Protein 5XBJ (pdb70)

Radius of gyration: 31.67 Å; Cα contacts (8 Å, |Δi|>4): 927; chains: 1; bounding box: 41×109×67 Å

B-factor: mean 28.83, std 19.77, range [5.75, 123.66]

Sequence (500 aa):
DEYSYYKLKGASTQLEYTKYMASTLQEIAQRFPDLQNTGILQDLENYNKAWNDFASNPNENATKIALVKASQTLTESVNNTFATLDKIQKKVNDDIKNTVDEINRIGEEIATINKQIYGQEALPTEHANELRDRRDELELTLSKLVSAVASKNEINQDNRLDTTITDPGHQYNLSIEGFSIVDGINFHPLKLDYDDKNKSYSIYYETPDEKVRDLTAKISGGQLGAQLDLRGRNYSKSEGKYEDGIIQGYMDSLDTFAKTMINETNNLYASSAKSSVTSDYLSGLKGDIPLVNYDRTIQPGSFDIVIYDDKGDKKLTKTITIDVNTTMNDIMRQINANTDDNDNKNSNDDVDDHINASFSYDAKTGDGLFQINAKSGFKVAIEDKGTNFAGAFSIGGFFSGTDASDMKVKDSILNDPSTVRASSNGVDSGNDMANKIIQLQYKKVNFYNEDGTIDNLTMEEYYRKLTGKIASDGENNNVVNSSNETLYNSVYSEYQSKSG

Secondary structure (DSSP, 8-state):
-HHHHHHHHHHHHHHHHHHHHHHHHHHHHHHS---TTSTHHHHHHHHHHHHHHHHHSTT-HHHHHHHHHHHHHHHHHHHHHHHHHHHHHHHHHHHHHHHHHHHHHHHHHHHHHHHHHTSSSPPPHHHHHHHHHHHHHHHHHHHTTS--EEEE-PPP----S-S----HHHHEEEEETTEEEEETTEE--EEEE-SSTT---EEEEE-TT--EEE-TTT--SHHHHHHHHHH-S-EETTTTEESS-HHHHHHHHHHHHHHHHHHHHHHHHTTS-BSEEEPPPEET--TTSBHHHH-TT--SEEEEEEEEETT--EEEEEEEEE-TT-BHHHHHHHHT--------SSSS---S-SEEEEEEEETTTTEEEEEEEEPTTEEEEEEEEB--HHHHHTTT-SEE-SSTTT-EE-HHHHH-GGG---SSS--SS--HHHHHHHHHTTS-EEEE-TTS-EEEE-HHHHHHHHHHHHHHHHHHHHHHHHHHHHHHHHHHHHHHHT--

Nearest PDB structures (foldseek):
  5xbj-assembly1_A  TM=1.002E+00  e=2.438E-82  Campylobacter jejuni
  2d4y-assembly1_A  TM=6.985E-01  e=7.316E-15  Salmonella enterica subsp. enterica serovar Typhimurium
  2d4y-assembly2_B  TM=6.649E-01  e=6.677E-16  Salmonella enterica subsp. enterica serovar Typhimurium
  4ut1-assembly1_A  TM=5.638E-01  e=7.222E-12  Burkholderia pseudomallei K96243

Foldseek 3Di:
DVVLLVVLLQLLQLLQLLVLLLVLLVVLLVLQPLDACDQLNVLVVQLLVLLVVCQVPVLPLVSLVSNQVSQQVNLVSLQVSLVVLVVSLLVLQVVLVVLLVLLQVLLLLLLQLLCVLQPLDDDDPVVNVVSVVVNSVSSSVNSQRFDKDKDADDDDPPPPDPPDHDDQQRGIFIDFPRHTCHRRNDGFGWDWDDDDVSSNIWTWGADPVRDTDTCLPPIATHSNNNSSQANARAADPVVRGHLHHNSSQLQQLSFLLLQQVLLVQFLLLLLAWAQKWKFDWAAQQDQQDQPCVSDVQFAWDWKWKWKAFPVQDTQDIQIATHDRRQGNVNSVVSVPDDDPPDQDDDPPPRDDDQWDWDWDADPVRRTIMTMIGGHHRMTIGMNDDRGSPCSNRVTSGQWDDRTSNRIRGDVVCVVPSVCRDQDSRNDSDHHPSSVVVSCLQAAFDWRQGSVGDIGGHGSVVSSSVSSVVSVVSSVVSVVSSVVSVVSSVVSVVVVVVPDD

Solvent-accessible surface area: 24171 Å² total; per-residue (Å²): 82,94,136,0,10,146,59,2,22,36,4,6,8,94,22,10,53,4,102,40,7,27,75,10,4,124,54,0,31,120,110,2,49,59,108,111,71,43,50,2,8,59,29,12,90,69,3,17,134,10,0,70,65,0,4,87,73,18,90,78,61,57,22,4,92,51,0,9,146,19,0,71,64,1,2,84,19,0,37,100,22,28,54,40,0,41,126,5,15,84,76,4,10,65,44,0,74,88,8,1,49,78,1,12,118,7,1,74,64,0,2,75,10,0,107,69,45,15,23,172,89,102,46,93,104,128,61,30,79,91,19,62,93,96,0,33,102,16,4,49,42,4,8,77,4,0,46,30,100,22,61,48,72,85,84,123,148,122,91,210,106,105,137,82,146,56,93,29,27,113,25,0,36,2,11,2,59,70,52,25,1,0,55,0,45,69,48,49,66,6,66,42,54,86,90,34,167,66,89,5,13,22,0,34,19,67,33,127,86,136,106,72,94,75,0,3,79,102,0,52,9,0,42,0,0,0,3,0,43,0,2,0,36,80,38,12,131,116,116,37,53,12,107,61,21,54,0,5,34,7,8,14,29,0,29,7,1,0,23,4,5,0,5,29,2,0,20,42,3,2,8,0,1,37,61,57,4,58,5,33,157,10,82,35,0,96,10,94,50,35,0,28,113,66,18,129,4,2,52,69,27,20,0,17,3,0,3,14,20,91,142,11,69,112,77,20,57,23,78,0,69,3,70,89,104,8,16,0,58,40,0,21,156,56,1,104,53,126,126,62,137,77,143,79,169,108,115,148,92,44,85,128,58,32,12,85,21,46,38,55,68,69,72,191,86,19,32,0,35,0,61,0,73,8,93,116,32,47,38,0,0,2,57,34,102,47,0,14,0,1,0,6,3,0,1,4,2,0,0,7,10,76,42,0,68,60,2,85,0,28,70,71,7,51,118,59,30,48,64,0,50,2,4,17,46,1,50,47,67,33,54,68,0,0,70,98,3,29,112,12,51,147,120,102,6,57,0,30,21,84,115,65,75,99,27,79,40,11,6,68,71,6,10,60,110,8,2,24,109,1,45,46,23,22,114,88,16,83,98,80,19,51,63,16,78,86,91,56,86,73,15,92,66,45,55,93,92,108,49,121

InterPro domains:
  IPR001444 Flagellar basal body rod protein, N-terminal [PF00460] (7-34)
  IPR002371 Flagellar hook-associated protein 1 [PR01005] (13-36)
  IPR002371 Flagellar hook-associated protein 1 [PR01005] (51-73)
  IPR002371 Flagellar hook-associated protein 1 [PR01005] (126-146)
  IPR002371 Flagellar hook-associated protein 1 [PR01005] (159-183)
  IPR002371 Flagellar hook-associated protein 1 [PTHR30033] (1-606)
  IPR002371 Flagellar hook-associated protein 1 [TIGR02492] (6-422)
  IPR010930 Flagellar basal-body/hook protein, C-terminal domain [PF06429] (563-606)
  IPR053927 Flagellar hook-associated protein FlgK, helical domain [PF22638] (95-339)

Structure (mmCIF, N/CA/C/O backbone):
data_5XBJ
#
_entry.id   5XBJ
#
_cell.length_a   49.501
_cell.length_b   123.552
_cell.length_c   92.540
_cell.angle_alpha   90.00
_cell.angle_beta   90.00
_cell.angle_gamma   90.00
#
_symmetry.space_group_name_H-M   'P 21 21 2'
#
loop_
_entity.id
_entity.type
_entity.pdbx_description
1 polymer 'Flagellar hook-associated protein FlgK'
2 water water
#
loop_
_atom_site.group_PDB
_atom_site.id
_atom_site.type_symbol
_atom_site.label_atom_id
_atom_site.label_alt_id
_atom_site.label_comp_id
_atom_site.label_asym_id
_atom_site.label_entity_id
_atom_site.label_seq_id
_atom_site.pdbx_PDB_ins_code
_atom_site.Cartn_x
_atom_site.Cartn_y
_atom_site.Cartn_z
_atom_site.occupancy
_atom_site.B_iso_or_equiv
_atom_site.auth_seq_id
_atom_site.auth_comp_id
_atom_site.auth_asym_id
_atom_site.auth_atom_id
_atom_site.pdbx_PDB_model_num
ATOM 1 N N . ASP A 1 1 ? 14.595 81.328 55.474 1.00 59.79 70 ASP A N 1
ATOM 2 C CA . ASP A 1 1 ? 13.331 80.966 54.841 1.00 58.37 70 ASP A CA 1
ATOM 3 C C . ASP A 1 1 ? 13.513 80.802 53.332 1.00 56.41 70 ASP A C 1
ATOM 4 O O . ASP A 1 1 ? 12.800 80.031 52.687 1.00 49.06 70 ASP A O 1
ATOM 9 N N . GLU A 1 2 ? 14.473 81.540 52.772 1.00 43.16 71 GLU A N 1
ATOM 10 C CA . GLU A 1 2 ? 14.860 81.324 51.384 1.00 42.83 71 GLU A CA 1
ATOM 11 C C . GLU A 1 2 ? 15.695 80.058 51.225 1.00 45.36 71 GLU A C 1
ATOM 12 O O . GLU A 1 2 ? 15.632 79.403 50.177 1.00 40.42 71 GLU A O 1
ATOM 18 N N . TYR A 1 3 ? 16.462 79.691 52.257 1.00 47.88 72 TYR A N 1
ATOM 19 C CA . TYR A 1 3 ? 17.301 78.500 52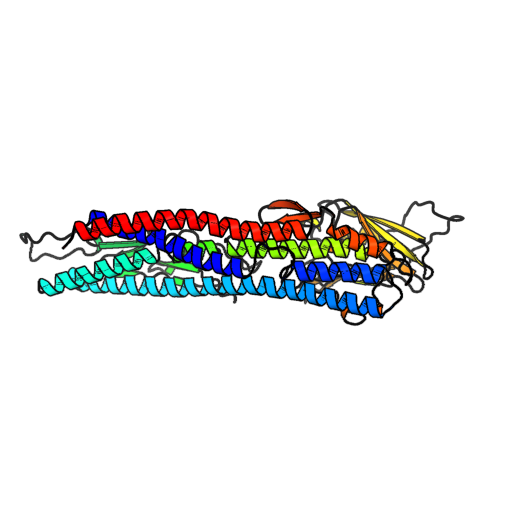.172 1.00 37.84 72 TYR A CA 1
ATOM 20 C C . TYR A 1 3 ? 16.474 77.222 52.244 1.00 31.75 72 TYR A C 1
ATOM 21 O O . TYR A 1 3 ? 16.746 76.261 51.515 1.00 34.02 72 TYR A O 1
ATOM 30 N N . SER A 1 4 ? 15.480 77.177 53.133 1.00 26.59 73 SER A N 1
ATOM 31 C CA . SER A 1 4 ? 14.624 76.000 53.197 1.00 30.86 73 SER A CA 1
ATOM 32 C C . SER A 1 4 ? 13.795 75.856 51.928 1.00 36.69 73 SER A C 1
ATOM 33 O O . SER A 1 4 ? 13.508 74.730 51.503 1.00 28.19 73 SER A O 1
ATOM 36 N N . TYR A 1 5 ? 13.406 76.984 51.316 1.00 33.69 74 TYR A N 1
ATOM 37 C CA . TYR A 1 5 ? 12.757 76.948 50.009 1.00 28.64 74 TYR A CA 1
ATOM 38 C C . TYR A 1 5 ? 13.680 76.358 48.952 1.00 25.02 74 TYR A C 1
ATOM 39 O O . TYR A 1 5 ? 13.217 75.659 48.044 1.00 24.01 74 TYR A O 1
ATOM 48 N N . TYR A 1 6 ? 14.983 76.629 49.046 1.00 27.26 75 TYR A N 1
ATOM 49 C CA . TYR A 1 6 ? 15.933 75.952 48.172 1.00 26.97 75 TYR A CA 1
ATOM 50 C C . TYR A 1 6 ? 15.928 74.450 48.424 1.00 25.35 75 TYR A C 1
ATOM 51 O O . TYR A 1 6 ? 16.029 73.654 47.482 1.00 25.72 75 TYR A O 1
ATOM 60 N N . LYS A 1 7 ? 15.810 74.042 49.692 1.00 22.32 76 LYS 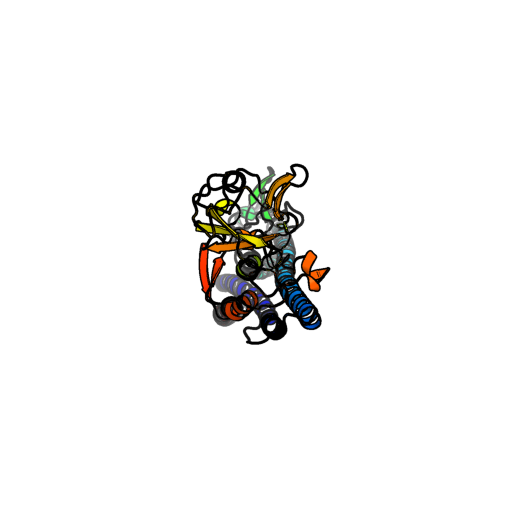A N 1
ATOM 61 C CA . LYS A 1 7 ? 15.731 72.620 50.006 1.00 28.37 76 LYS A CA 1
ATOM 62 C C . LYS A 1 7 ? 14.408 72.022 49.550 1.00 27.56 76 LYS A C 1
ATOM 63 O O . LYS A 1 7 ? 14.365 70.856 49.140 1.00 23.60 76 LYS A O 1
ATOM 69 N N . LEU A 1 8 ? 13.326 72.803 49.606 1.00 24.92 77 LEU A N 1
ATOM 70 C CA . LEU A 1 8 ? 12.032 72.298 49.160 1.00 25.31 77 LEU A CA 1
ATOM 71 C C . LEU A 1 8 ? 12.054 71.976 47.671 1.00 26.11 77 LEU A C 1
ATOM 72 O O . LEU A 1 8 ? 11.521 70.944 47.244 1.00 19.79 77 LEU A O 1
ATOM 77 N N . LYS A 1 9 ? 12.678 72.841 46.868 1.00 23.17 78 LYS A N 1
ATOM 78 C CA . LYS A 1 9 ? 12.781 72.578 45.436 1.00 20.86 78 LYS A CA 1
ATOM 79 C C . LYS A 1 9 ? 13.536 71.282 45.171 1.00 20.70 78 LYS A C 1
ATOM 80 O O . LYS A 1 9 ? 13.103 70.452 44.364 1.00 19.63 78 LYS A O 1
ATOM 86 N N . GLY A 1 10 ? 14.668 71.086 45.851 1.00 22.27 79 GLY A N 1
ATOM 87 C CA . GLY A 1 10 ? 15.438 69.870 45.646 1.00 20.39 79 GLY A CA 1
ATOM 88 C C . GLY A 1 10 ? 14.708 68.629 46.123 1.00 20.61 79 GLY A C 1
ATOM 89 O O . GLY A 1 10 ? 14.782 67.572 45.487 1.00 20.88 79 GLY A O 1
ATOM 90 N N . ALA A 1 11 ? 13.998 68.737 47.249 1.00 23.29 80 ALA A N 1
ATOM 91 C CA . ALA A 1 11 ? 13.181 67.625 47.727 1.00 22.52 80 ALA A CA 1
ATOM 92 C C . ALA A 1 11 ? 12.082 67.283 46.731 1.00 18.86 80 ALA A C 1
ATOM 93 O O . ALA A 1 11 ? 11.776 66.104 46.512 1.00 19.44 80 ALA A O 1
ATOM 95 N N . SER A 1 12 ? 11.471 68.302 46.122 1.00 15.10 81 SER A N 1
ATOM 96 C CA . SER A 1 12 ? 10.441 68.054 45.120 1.00 20.49 81 SER A CA 1
ATOM 97 C C . SER A 1 12 ? 11.023 67.333 43.915 1.00 18.28 81 SER A C 1
ATOM 98 O O . SER A 1 12 ? 10.428 66.375 43.405 1.00 18.30 81 SER A O 1
ATOM 101 N N . THR A 1 13 ? 12.195 67.774 43.458 1.00 15.06 82 THR A N 1
ATOM 102 C CA . THR A 1 13 ? 12.827 67.161 42.297 1.00 19.57 82 THR A CA 1
ATOM 103 C C . THR A 1 13 ? 13.082 65.675 42.522 1.00 16.69 82 THR A C 1
ATOM 104 O O . THR A 1 13 ? 12.823 64.854 41.635 1.00 16.01 82 THR A O 1
ATOM 108 N N . GLN A 1 14 ? 13.564 65.305 43.710 1.00 18.72 83 GLN A N 1
ATOM 109 C CA . GLN A 1 14 ? 13.815 63.894 43.987 1.00 20.40 83 GLN A CA 1
ATOM 110 C C . GLN A 1 14 ? 12.512 63.116 44.127 1.00 21.21 83 GLN A C 1
ATOM 111 O O . GLN A 1 14 ? 12.383 62.011 43.584 1.00 22.22 83 GLN A O 1
ATOM 117 N N . LEU A 1 15 ? 11.534 63.676 44.845 1.00 16.42 84 LEU A N 1
ATOM 118 C CA . LEU A 1 15 ? 10.281 62.963 45.078 1.00 18.66 84 LEU A CA 1
ATOM 119 C C . LEU A 1 15 ? 9.508 62.749 43.780 1.00 21.78 84 LEU A C 1
ATOM 120 O O . LEU A 1 15 ? 8.984 61.655 43.537 1.00 13.14 84 LEU A O 1
ATOM 125 N N . GLU A 1 16 ? 9.426 63.779 42.933 1.00 18.20 85 GLU A N 1
ATOM 126 C CA . GLU A 1 16 ? 8.692 63.641 41.679 1.00 16.72 85 GLU A CA 1
ATOM 127 C C . GLU A 1 16 ? 9.376 62.665 40.733 1.00 16.66 85 GLU A C 1
ATOM 128 O O . GLU A 1 16 ? 8.701 62.014 39.926 1.00 16.59 85 GLU A O 1
ATOM 134 N N . TYR A 1 17 ? 10.703 62.549 40.813 1.00 14.69 86 TYR A N 1
ATOM 135 C CA . TYR A 1 17 ? 11.404 61.519 40.054 1.00 15.62 86 TYR A CA 1
ATOM 136 C C . TYR A 1 17 ? 10.932 60.129 40.467 1.00 15.60 86 TYR A C 1
ATOM 137 O O . TYR A 1 17 ? 10.484 59.335 39.631 1.00 13.78 86 TYR A O 1
ATOM 146 N N . THR A 1 18 ? 11.030 59.812 41.760 1.00 14.77 87 THR A N 1
ATOM 147 C CA . THR A 1 18 ? 10.654 58.475 42.203 1.00 18.61 87 THR A CA 1
ATOM 148 C C . THR A 1 18 ? 9.149 58.250 42.147 1.00 16.04 87 THR A C 1
ATOM 149 O O . THR A 1 18 ? 8.715 57.101 42.019 1.00 17.89 87 THR A O 1
ATOM 153 N N . LYS A 1 19 ? 8.348 59.317 42.213 1.00 12.99 88 LYS A N 1
ATOM 154 C CA . LYS A 1 19 ? 6.902 59.162 42.094 1.00 13.78 88 LYS A CA 1
ATOM 155 C C . LYS A 1 19 ? 6.512 58.757 40.678 1.00 15.85 88 LYS A C 1
ATOM 156 O O . LYS A 1 19 ? 5.757 57.797 40.481 1.00 18.70 88 LYS A O 1
ATOM 162 N N . TYR A 1 20 ? 7.018 59.479 39.675 1.00 14.77 89 TYR A N 1
ATOM 163 C CA . TYR A 1 20 ? 6.778 59.079 38.293 1.00 13.25 89 TYR A CA 1
ATOM 164 C C . TYR A 1 20 ? 7.388 57.710 38.008 1.00 19.17 89 TYR A C 1
ATOM 165 O O . TYR A 1 20 ? 6.803 56.896 37.282 1.00 12.18 89 TYR A O 1
ATOM 174 N N . MET A 1 21 ? 8.565 57.439 38.580 1.00 15.86 90 MET A N 1
ATOM 175 C CA . MET A 1 21 ? 9.190 56.133 38.408 1.00 18.11 90 MET A CA 1
ATOM 176 C C . MET A 1 21 ? 8.321 55.030 39.004 1.00 16.21 90 MET A C 1
ATOM 177 O O . MET A 1 21 ? 8.137 53.974 38.386 1.00 14.28 90 MET A O 1
ATOM 182 N N . ALA A 1 22 ? 7.759 55.267 40.196 1.00 17.67 91 ALA A N 1
ATOM 183 C CA . ALA A 1 22 ? 6.920 54.259 40.844 1.00 15.53 91 ALA A CA 1
ATOM 184 C C . ALA A 1 22 ? 5.662 53.978 40.035 1.00 16.40 91 ALA A C 1
ATOM 185 O O . ALA A 1 22 ? 5.258 52.818 39.889 1.00 12.38 91 ALA A O 1
ATOM 187 N N . SER A 1 23 ? 5.028 55.028 39.508 1.00 15.14 92 SER A N 1
ATOM 188 C CA . SER A 1 23 ? 3.803 54.848 38.737 1.00 16.38 92 SER A CA 1
ATOM 189 C C . SER A 1 23 ? 4.049 53.995 37.497 1.00 15.48 92 SER A C 1
ATOM 190 O O . SER A 1 23 ? 3.258 53.096 37.187 1.00 15.53 92 SER A O 1
ATOM 193 N N . THR A 1 24 ? 5.152 54.248 36.786 1.00 12.42 93 THR A N 1
ATOM 194 C CA . THR A 1 24 ? 5.439 53.501 35.564 1.00 13.11 93 THR A CA 1
ATOM 195 C C . THR A 1 24 ? 5.869 52.072 35.871 1.00 14.35 93 THR A C 1
ATOM 196 O O . THR A 1 24 ? 5.419 51.128 35.211 1.00 13.74 93 THR A O 1
ATOM 200 N N . LEU A 1 25 ? 6.752 51.891 36.858 1.00 14.05 94 LEU A N 1
ATOM 201 C CA . LEU A 1 25 ? 7.202 50.545 37.190 1.00 12.43 94 LEU A CA 1
ATOM 202 C C . LEU A 1 25 ? 6.069 49.704 37.757 1.00 12.93 94 LEU A C 1
ATOM 203 O O . LEU A 1 25 ? 6.034 48.487 37.538 1.00 13.75 94 LEU A O 1
ATOM 208 N N . GLN A 1 26 ? 5.131 50.325 38.477 1.00 14.15 95 GLN A N 1
ATOM 209 C CA . GLN A 1 26 ? 3.998 49.563 38.993 1.00 15.58 95 GLN A CA 1
ATOM 210 C C . GLN A 1 26 ? 3.089 49.106 37.862 1.00 17.37 95 GLN A C 1
ATOM 211 O O . GLN A 1 26 ? 2.576 47.982 37.885 1.00 16.90 95 GLN A O 1
ATOM 217 N N . GLU A 1 27 ? 2.885 49.962 36.861 1.00 14.33 96 GLU A N 1
ATOM 218 C CA . GLU A 1 27 ? 2.078 49.575 35.712 1.00 16.31 96 GLU A CA 1
ATOM 219 C C . GLU A 1 27 ? 2.734 48.439 34.937 1.00 17.29 96 GLU A C 1
ATOM 220 O O . GLU A 1 27 ? 2.063 47.474 34.551 1.00 18.98 96 GLU A O 1
ATOM 226 N N . ILE A 1 28 ? 4.048 48.532 34.709 1.00 15.63 97 ILE A N 1
ATOM 227 C CA . ILE A 1 28 ? 4.757 47.466 34.004 1.00 16.95 97 ILE A CA 1
ATOM 228 C C . ILE A 1 28 ? 4.645 46.154 34.772 1.00 12.56 97 ILE A C 1
ATOM 229 O O . ILE A 1 28 ? 4.424 45.091 34.181 1.00 11.83 97 ILE A O 1
ATOM 234 N N . ALA A 1 29 ? 4.781 46.208 36.100 1.00 12.43 98 ALA A N 1
ATOM 235 C CA . ALA A 1 29 ? 4.672 44.990 36.898 1.00 17.73 98 ALA A CA 1
ATOM 236 C C . ALA A 1 29 ? 3.268 44.398 36.823 1.00 18.76 98 ALA A C 1
ATOM 237 O O . ALA A 1 29 ? 3.104 43.173 36.834 1.00 16.25 98 ALA A O 1
ATOM 239 N N . GLN A 1 30 ? 2.240 45.247 36.745 1.00 14.40 99 GLN A N 1
ATOM 240 C CA . GLN A 1 30 ? 0.894 44.714 36.567 1.00 20.82 99 GLN A CA 1
ATOM 241 C C . GLN A 1 30 ? 0.765 43.975 35.244 1.00 21.02 99 GLN A C 1
ATOM 242 O O . GLN A 1 30 ? 0.041 42.976 35.161 1.00 15.69 99 GLN A O 1
ATOM 248 N N . ARG A 1 31 ? 1.466 44.443 34.207 1.00 17.57 100 ARG A N 1
ATOM 249 C CA . ARG A 1 31 ? 1.487 43.749 32.927 1.00 17.45 100 ARG A CA 1
ATOM 250 C C . ARG A 1 31 ? 2.372 42.509 32.948 1.00 15.26 100 ARG A C 1
ATOM 251 O O . ARG A 1 31 ? 2.151 41.593 32.151 1.00 18.50 100 ARG A O 1
ATOM 259 N N . PHE A 1 32 ? 3.361 42.455 33.839 1.00 15.99 101 PHE A N 1
ATOM 260 C CA . PHE A 1 32 ? 4.304 41.338 33.917 1.00 17.91 101 PHE A CA 1
ATOM 261 C C . PHE A 1 32 ? 4.317 40.784 35.332 1.00 18.13 101 PHE A C 1
ATOM 262 O O . PHE A 1 32 ? 5.295 40.958 36.069 1.00 18.45 101 PHE A O 1
ATOM 270 N N . PRO A 1 33 ? 3.246 40.110 35.748 1.00 18.75 102 PRO A N 1
ATOM 271 C CA . PRO A 1 33 ? 3.214 39.567 37.111 1.00 20.33 102 PRO A CA 1
ATOM 272 C C . PRO A 1 33 ? 4.279 38.496 37.281 1.00 21.51 102 PRO A C 1
ATOM 273 O O . PRO A 1 33 ? 4.440 37.617 36.432 1.00 18.24 102 PRO A O 1
ATOM 277 N N . ASP A 1 34 ? 5.026 38.592 38.379 1.00 29.25 103 ASP A N 1
ATOM 278 C CA . ASP A 1 34 ? 6.059 37.611 38.708 1.00 36.62 103 ASP A CA 1
ATOM 279 C C . ASP A 1 34 ? 5.419 36.388 39.372 1.00 29.79 103 ASP A C 1
ATOM 280 O O . ASP A 1 34 ? 5.655 36.069 40.537 1.00 32.84 103 ASP A O 1
ATOM 285 N N . LEU A 1 35 ? 4.573 35.707 38.602 1.00 24.80 104 LEU A N 1
ATOM 286 C CA . LEU A 1 35 ? 3.833 34.548 39.077 1.00 31.92 104 LEU A CA 1
ATOM 287 C C . LEU A 1 35 ? 3.953 33.420 38.071 1.00 32.27 104 LEU A C 1
ATOM 288 O O . LEU A 1 35 ? 3.942 33.654 36.859 1.00 31.33 104 LEU A O 1
ATOM 293 N N . GLN A 1 36 ? 4.044 32.197 38.578 1.00 35.50 105 GLN A N 1
ATOM 294 C CA . GLN A 1 36 ? 4.053 31.045 37.691 1.00 34.83 105 GLN A CA 1
ATOM 295 C C . GLN A 1 36 ? 2.701 30.896 37.004 1.00 29.83 105 GLN A C 1
ATOM 296 O O . GLN A 1 36 ? 1.679 31.373 37.498 1.00 33.29 105 GLN A O 1
ATOM 302 N N . ASN A 1 37 ? 2.704 30.239 35.842 1.00 29.90 106 ASN A N 1
ATOM 303 C CA . ASN A 1 37 ? 1.473 29.808 35.171 1.00 32.46 106 ASN A CA 1
ATOM 304 C C . ASN A 1 37 ? 0.496 30.953 34.911 1.00 35.50 106 ASN A C 1
ATOM 305 O O . ASN A 1 37 ? -0.720 30.767 34.988 1.00 28.53 106 ASN A O 1
ATOM 310 N N . THR A 1 38 ? 1.004 32.148 34.611 1.00 38.15 107 THR A N 1
ATOM 311 C CA . THR A 1 38 ? 0.165 33.253 34.168 1.00 38.03 107 THR A CA 1
ATOM 312 C C . THR A 1 38 ? 0.731 33.835 32.883 1.00 38.19 107 THR A C 1
ATOM 313 O O . THR A 1 38 ? 1.948 33.864 32.680 1.00 38.42 107 THR A O 1
ATOM 317 N N . GLY A 1 39 ? -0.169 34.296 32.018 1.00 35.39 108 GLY A N 1
ATOM 318 C CA . GLY A 1 39 ? 0.259 34.980 30.810 1.00 29.14 108 GLY A CA 1
ATOM 319 C C . GLY A 1 39 ? 1.050 34.063 29.901 1.00 27.86 108 GLY A C 1
ATOM 320 O O . GLY A 1 39 ? 0.621 32.950 29.578 1.00 29.47 108 GLY A O 1
ATOM 321 N N . ILE A 1 40 ? 2.232 34.533 29.491 1.00 23.97 109 ILE A N 1
ATOM 322 C CA . ILE A 1 40 ? 3.060 33.778 28.553 1.00 27.74 109 ILE A CA 1
ATOM 323 C C . ILE A 1 40 ? 3.444 32.425 29.140 1.00 22.74 109 ILE A C 1
ATOM 324 O O . ILE A 1 40 ? 3.505 31.419 28.423 1.00 22.94 109 ILE A O 1
ATOM 329 N N . LEU A 1 41 ? 3.694 32.371 30.452 1.00 22.03 110 LEU A N 1
ATOM 330 C CA . LEU A 1 41 ? 4.057 31.102 31.077 1.00 28.87 110 LEU A CA 1
ATOM 331 C C . LEU A 1 41 ? 2.927 30.086 30.960 1.00 23.17 110 LEU A C 1
ATOM 332 O O . LEU A 1 41 ? 3.174 28.890 30.772 1.00 19.84 110 LEU A O 1
ATOM 337 N N . GLN A 1 42 ? 1.678 30.545 31.056 1.00 23.36 111 GLN A N 1
ATOM 338 C CA . GLN A 1 42 ? 0.549 29.641 30.863 1.00 27.31 111 GLN A CA 1
ATOM 339 C C . GLN A 1 42 ? 0.435 29.202 29.406 1.00 23.30 111 GLN A C 1
ATOM 340 O O . GLN A 1 42 ? 0.168 28.028 29.125 1.00 18.30 111 GLN A O 1
ATOM 346 N N . ASP A 1 43 ? 0.634 30.128 28.465 1.00 22.26 112 ASP A N 1
ATOM 347 C CA . ASP A 1 43 ? 0.621 29.753 27.055 1.00 20.50 112 ASP A CA 1
ATOM 348 C C . ASP A 1 43 ? 1.811 28.864 26.712 1.00 18.46 112 ASP A C 1
ATOM 349 O O . ASP A 1 43 ? 1.696 27.959 25.878 1.00 19.85 112 ASP A O 1
ATOM 354 N N . LEU A 1 44 ? 2.962 29.107 27.343 1.00 14.33 113 LEU A N 1
ATOM 355 C CA . LEU A 1 44 ? 4.125 28.256 27.112 1.00 20.95 113 LEU A CA 1
ATOM 356 C C . LEU A 1 44 ? 3.877 26.839 27.616 1.00 23.22 113 LEU A C 1
ATOM 357 O O . LEU A 1 44 ? 4.317 25.862 26.997 1.00 17.83 113 LEU A O 1
ATOM 362 N N . GLU A 1 45 ? 3.167 26.708 28.737 1.00 20.54 114 GLU A N 1
ATOM 363 C CA . GLU A 1 45 ? 2.855 25.386 29.268 1.00 22.29 114 GLU A CA 1
ATOM 364 C C . GLU A 1 45 ? 1.868 24.652 28.366 1.00 23.24 114 GLU A C 1
ATOM 365 O O . GLU A 1 45 ? 2.047 23.464 28.068 1.00 18.10 114 GLU A O 1
ATOM 371 N N . ASN A 1 46 ? 0.817 25.342 27.918 1.00 20.23 115 ASN A N 1
ATOM 372 C CA . ASN A 1 46 ? -0.123 24.716 26.996 1.00 18.62 115 ASN A CA 1
ATOM 373 C C . ASN A 1 46 ? 0.546 24.376 25.672 1.00 21.53 115 ASN A C 1
ATOM 374 O O . ASN A 1 46 ? 0.154 23.412 25.005 1.00 20.22 115 ASN A O 1
ATOM 379 N N . TYR A 1 47 ? 1.566 25.146 25.287 1.00 20.64 116 TYR A N 1
ATOM 380 C CA . TYR A 1 47 ? 2.321 24.838 24.077 1.00 18.58 116 TYR A CA 1
ATOM 381 C C . TYR A 1 47 ? 3.152 23.570 24.248 1.00 17.55 116 TYR A C 1
ATOM 382 O O . TYR A 1 47 ? 3.186 22.719 23.351 1.00 14.63 116 TYR A O 1
ATOM 391 N N . ASN A 1 48 ? 3.818 23.414 25.396 1.00 15.50 117 ASN A N 1
ATOM 392 C CA . ASN A 1 48 ? 4.645 22.227 25.604 1.00 17.12 117 ASN A CA 1
ATOM 393 C C . ASN A 1 48 ? 3.791 20.976 25.780 1.00 19.59 117 ASN A C 1
ATOM 394 O O . ASN A 1 48 ? 4.166 19.893 25.315 1.00 14.31 117 ASN A O 1
ATOM 399 N N . LYS A 1 49 ? 2.638 21.103 26.443 1.00 21.01 118 LYS A N 1
ATOM 400 C CA . LYS A 1 49 ? 1.713 19.977 26.523 1.00 20.47 118 LYS A CA 1
ATOM 401 C C . LYS A 1 49 ? 1.218 19.578 25.137 1.00 21.05 118 LYS A C 1
ATOM 402 O O . LYS A 1 49 ? 1.031 18.389 24.854 1.00 24.07 118 LYS A O 1
ATOM 408 N N . ALA A 1 50 ? 1.007 20.560 24.256 1.00 20.30 119 ALA A N 1
ATOM 409 C CA . ALA A 1 50 ? 0.600 20.254 22.889 1.00 19.91 119 ALA A CA 1
ATOM 410 C C . ALA A 1 50 ? 1.688 19.491 22.144 1.00 18.64 119 ALA A C 1
ATOM 411 O O . ALA A 1 50 ? 1.385 18.601 21.342 1.00 20.79 119 ALA A O 1
ATOM 413 N N . TRP A 1 51 ? 2.961 19.824 22.387 1.00 19.77 120 TRP A N 1
ATOM 414 C CA . TRP A 1 51 ? 4.037 19.006 21.833 1.00 19.68 120 TRP A CA 1
ATOM 415 C C . TRP A 1 51 ? 4.005 17.596 22.403 1.00 20.33 120 TRP A C 1
ATOM 416 O O . TRP A 1 51 ? 4.314 16.630 21.694 1.00 18.59 120 TRP A O 1
ATOM 427 N N . ASN A 1 52 ? 3.628 17.457 23.677 1.00 24.79 121 ASN A N 1
ATOM 428 C CA . ASN A 1 52 ? 3.579 16.135 24.291 1.00 26.11 121 ASN A CA 1
ATOM 429 C C . ASN A 1 52 ? 2.436 15.305 23.724 1.00 22.93 121 ASN A C 1
ATOM 430 O O . ASN A 1 52 ? 2.604 14.108 23.464 1.00 26.59 121 ASN A O 1
ATOM 435 N N . ASP A 1 53 ? 1.267 15.920 23.530 1.00 23.20 122 ASP A N 1
ATOM 436 C CA . ASP A 1 53 ? 0.156 15.209 22.903 1.00 23.46 122 ASP A CA 1
ATOM 437 C C . ASP A 1 53 ? 0.515 14.776 21.489 1.00 25.81 122 ASP A C 1
ATOM 438 O O . ASP A 1 53 ? 0.139 13.683 21.051 1.00 29.47 122 ASP A O 1
ATOM 443 N N . PHE A 1 54 ? 1.247 15.625 20.760 1.00 25.49 123 PHE A N 1
ATOM 444 C CA . PHE A 1 54 ? 1.628 15.290 19.393 1.00 22.18 123 PHE A CA 1
ATOM 445 C C . PHE A 1 54 ? 2.658 14.168 19.365 1.00 21.61 123 PHE A C 1
ATOM 446 O O . PHE A 1 54 ? 2.554 13.246 18.548 1.00 20.56 123 PHE A O 1
ATOM 454 N N . ALA A 1 55 ? 3.655 14.222 20.253 1.00 23.25 124 ALA A N 1
ATOM 455 C CA . ALA A 1 55 ? 4.642 13.148 20.310 1.00 26.09 124 ALA A CA 1
ATOM 456 C C . ALA A 1 55 ? 4.007 11.825 20.719 1.00 25.08 124 ALA A C 1
ATOM 457 O O . ALA A 1 55 ? 4.522 10.755 20.375 1.00 24.01 124 ALA A O 1
ATOM 459 N N . SER A 1 56 ? 2.891 11.876 21.450 1.00 23.08 125 SER A N 1
ATOM 460 C CA . SER A 1 56 ? 2.207 10.647 21.833 1.00 24.84 125 SER A CA 1
ATOM 461 C C . SER A 1 56 ? 1.463 10.028 20.658 1.00 29.60 125 SER A C 1
ATOM 462 O O . SER A 1 56 ? 1.359 8.799 20.571 1.00 33.68 125 SER A O 1
ATOM 465 N N . ASN A 1 57 ? 0.945 10.850 19.747 1.00 26.36 126 ASN A N 1
ATOM 466 C CA . ASN A 1 57 ? 0.104 10.377 18.646 1.00 24.32 126 ASN A CA 1
ATOM 467 C C . ASN A 1 57 ? 0.476 11.130 17.375 1.00 24.67 126 ASN A C 1
ATOM 468 O O . ASN A 1 57 ? -0.332 11.879 16.813 1.00 25.08 126 ASN A O 1
ATOM 473 N N . PRO A 1 58 ? 1.702 10.930 16.874 1.00 25.88 127 PRO A N 1
ATOM 474 C CA . PRO A 1 58 ? 2.194 11.776 15.772 1.00 26.83 127 PRO A CA 1
ATOM 475 C C . PRO A 1 58 ? 1.492 11.547 14.444 1.00 29.40 127 PRO A C 1
ATOM 476 O O . PRO A 1 58 ? 1.594 12.404 13.557 1.00 27.64 127 PRO A O 1
ATOM 480 N N . ASN A 1 59 ? 0.793 10.429 14.268 1.00 33.36 128 ASN A N 1
ATOM 481 C CA . ASN A 1 59 ? 0.079 10.186 13.023 1.00 33.80 128 ASN A CA 1
ATOM 482 C C . ASN A 1 59 ? -1.309 10.804 13.002 1.00 30.00 128 ASN A C 1
ATOM 483 O O . ASN A 1 59 ? -1.868 10.997 11.916 1.00 34.27 128 ASN A O 1
ATOM 488 N N . GLU A 1 60 ? -1.872 11.119 14.165 1.00 28.84 129 GLU A N 1
ATOM 489 C CA . GLU A 1 60 ? -3.170 11.775 14.222 1.00 28.41 129 GLU A CA 1
ATOM 490 C C . GLU A 1 60 ? -3.034 13.225 13.779 1.00 31.29 129 GLU A C 1
ATOM 491 O O . GLU A 1 60 ? -2.348 14.021 14.432 1.00 22.81 129 GLU A O 1
ATOM 497 N N . ASN A 1 61 ? -3.691 13.572 12.673 1.00 27.00 130 ASN A N 1
ATOM 498 C CA . ASN A 1 61 ? -3.612 14.938 12.180 1.00 25.67 130 ASN A CA 1
ATOM 499 C C . ASN A 1 61 ? -4.296 15.929 13.112 1.00 26.77 130 ASN A C 1
ATOM 500 O O . ASN A 1 61 ? -4.036 17.132 13.013 1.00 27.90 130 ASN A O 1
ATOM 505 N N . ALA A 1 62 ? -5.155 15.453 14.017 1.00 27.38 131 ALA A N 1
ATOM 506 C CA . ALA A 1 62 ? -5.789 16.353 14.974 1.00 22.48 131 ALA A CA 1
ATOM 507 C C . ALA A 1 62 ? -4.775 16.913 15.964 1.00 21.75 131 ALA A C 1
ATOM 508 O O . ALA A 1 62 ? -4.890 18.069 16.388 1.00 19.26 131 ALA A O 1
ATOM 510 N N . THR A 1 63 ? -3.779 16.110 16.354 1.00 21.74 132 THR A N 1
ATOM 511 C CA . THR A 1 63 ? -2.767 16.615 17.277 1.00 20.90 132 THR A CA 1
ATOM 512 C C . THR A 1 63 ? -1.837 17.604 16.589 1.00 18.90 132 THR A C 1
ATOM 513 O O . THR A 1 63 ? -1.288 18.495 17.246 1.00 21.02 132 THR A O 1
ATOM 517 N N . LYS A 1 64 ? -1.652 17.468 15.273 1.00 20.19 133 LYS A N 1
ATOM 518 C CA . LYS A 1 64 ? -0.906 18.474 14.527 1.00 21.18 133 LYS A CA 1
ATOM 519 C C . LYS A 1 64 ? -1.649 19.803 14.512 1.00 24.32 133 LYS A C 1
ATOM 520 O O . LYS A 1 64 ? -1.038 20.867 14.674 1.00 19.50 133 LYS A O 1
ATOM 526 N N . ILE A 1 65 ? -2.971 19.757 14.325 1.00 21.47 134 ILE A N 1
ATOM 527 C CA . ILE A 1 65 ? -3.775 20.974 14.331 1.00 23.77 134 ILE A CA 1
ATOM 528 C C . ILE A 1 65 ? -3.774 21.608 15.717 1.00 23.71 134 ILE A C 1
ATOM 529 O O . ILE A 1 65 ? -3.676 22.834 15.855 1.00 19.91 134 ILE A O 1
ATOM 534 N N . ALA A 1 66 ? -3.886 20.785 16.763 1.00 19.91 135 ALA A N 1
ATOM 535 C CA . ALA A 1 66 ? -3.875 21.311 18.124 1.00 21.17 135 ALA A CA 1
ATOM 536 C C . ALA A 1 66 ? -2.528 21.939 18.460 1.00 20.36 135 ALA A C 1
ATOM 537 O O . ALA A 1 66 ? -2.470 22.971 19.140 1.00 17.92 135 ALA A O 1
ATOM 539 N N . LEU A 1 67 ? -1.437 21.335 17.981 1.00 15.47 136 LEU A N 1
ATOM 540 C CA . LEU A 1 67 ? -0.107 21.880 18.237 1.00 18.20 136 LEU A CA 1
ATOM 541 C C . LEU A 1 67 ? 0.074 23.233 17.561 1.00 16.23 136 LEU A C 1
ATOM 542 O O . LEU A 1 67 ? 0.534 24.193 18.189 1.00 17.61 136 LEU A O 1
ATOM 547 N N . VAL A 1 68 ? -0.279 23.325 16.276 1.00 17.03 137 VAL A N 1
ATOM 548 C CA . VAL A 1 68 ? -0.183 24.599 15.567 1.00 17.70 137 VAL A CA 1
ATOM 549 C C . VAL A 1 68 ? -1.059 25.649 16.238 1.00 19.73 137 VAL A C 1
ATOM 550 O O . VAL A 1 68 ? -0.672 26.818 16.357 1.00 19.49 137 VAL A O 1
ATOM 554 N N . LYS A 1 69 ? -2.244 25.246 16.702 1.00 20.93 138 LYS A N 1
ATOM 555 C CA . LYS A 1 69 ? -3.133 26.182 17.382 1.00 20.81 138 LYS A CA 1
ATOM 556 C C . LYS A 1 69 ? -2.498 26.715 18.663 1.00 18.56 138 LYS A C 1
ATOM 557 O O . LYS A 1 69 ? -2.548 27.920 18.939 1.00 18.02 138 LYS A O 1
ATOM 563 N N . ALA A 1 70 ? -1.887 25.832 19.461 1.00 18.19 139 ALA A N 1
ATOM 564 C CA . ALA A 1 70 ? -1.271 26.283 20.706 1.00 16.10 139 ALA A CA 1
ATOM 565 C C . ALA A 1 70 ? 0.007 27.069 20.447 1.00 17.46 139 ALA A C 1
ATOM 566 O O . ALA A 1 70 ? 0.395 27.910 21.268 1.00 15.16 139 ALA A O 1
ATOM 568 N N . SER A 1 71 ? 0.671 26.814 19.319 1.00 18.10 140 SER A N 1
ATOM 569 C CA . SER A 1 71 ? 1.870 27.572 18.982 1.00 14.78 140 SER A CA 1
ATOM 570 C C . SER A 1 71 ? 1.522 28.987 18.539 1.00 15.12 140 SER A C 1
ATOM 571 O O . SER A 1 71 ? 2.194 29.949 18.931 1.00 14.06 140 SER A O 1
ATOM 574 N N . GLN A 1 72 ? 0.480 29.137 17.717 1.00 15.25 141 GLN A N 1
ATOM 575 C CA . GLN A 1 72 ? 0.057 30.474 17.317 1.00 17.02 141 GLN A CA 1
ATOM 576 C C . GLN A 1 72 ? -0.390 31.282 18.525 1.00 17.02 141 GLN A C 1
ATOM 577 O O . GLN A 1 72 ? -0.108 32.482 18.618 1.00 16.95 141 GLN A O 1
ATOM 583 N N . THR A 1 73 ? -1.080 30.637 19.470 1.00 14.83 142 THR A N 1
ATOM 584 C CA . THR A 1 73 ? -1.464 31.323 20.699 1.00 18.16 142 THR A CA 1
ATOM 585 C C . THR A 1 73 ? -0.239 31.814 21.458 1.00 16.82 142 THR A C 1
ATOM 586 O O . THR A 1 73 ? -0.228 32.940 21.969 1.00 20.89 142 THR A O 1
ATOM 590 N N . LEU A 1 74 ? 0.810 30.990 21.523 1.00 11.81 143 LEU A N 1
ATOM 591 C CA . LEU A 1 74 ? 2.026 31.391 22.222 1.00 16.28 143 LEU A CA 1
ATOM 592 C C . LEU A 1 74 ? 2.689 32.586 21.542 1.00 15.60 143 LEU A C 1
ATOM 593 O O . LEU A 1 74 ? 2.954 33.606 22.188 1.00 15.08 143 LEU A O 1
ATOM 598 N N . THR A 1 75 ? 2.967 32.480 20.238 1.00 16.27 144 THR A N 1
ATOM 599 C CA . THR A 1 75 ? 3.659 33.567 19.549 1.00 19.40 144 THR A CA 1
ATOM 600 C C . THR A 1 75 ? 2.859 34.860 19.618 1.00 15.38 144 THR A C 1
ATOM 601 O O . THR A 1 75 ? 3.422 35.933 19.867 1.00 17.72 144 THR A O 1
ATOM 605 N N . GLU A 1 76 ? 1.545 34.780 19.398 1.00 15.66 145 GLU A N 1
ATOM 606 C CA . GLU A 1 76 ? 0.710 35.970 19.502 1.00 20.88 145 GLU A CA 1
ATOM 607 C C . GLU A 1 76 ? 0.768 36.556 20.905 1.00 21.00 145 GLU A C 1
ATOM 608 O O . GLU A 1 76 ? 0.776 37.781 21.077 1.00 17.58 145 GLU A O 1
ATOM 614 N N . SER A 1 77 ? 0.816 35.692 21.920 1.00 14.48 146 SER A N 1
ATOM 615 C CA . SER A 1 77 ? 0.984 36.161 23.289 1.00 16.54 146 SER A CA 1
ATOM 616 C C . SER A 1 77 ? 2.323 36.869 23.461 1.00 18.53 146 SER A C 1
ATOM 617 O O . SER A 1 77 ? 2.420 37.873 24.177 1.00 16.89 146 SER A O 1
ATOM 620 N N . VAL A 1 78 ? 3.366 36.371 22.798 1.00 14.37 147 VAL A N 1
ATOM 621 C CA . VAL A 1 78 ? 4.650 37.059 22.843 1.00 20.33 147 VAL A CA 1
ATOM 622 C C . VAL A 1 78 ? 4.568 38.391 22.101 1.00 17.75 147 VAL A C 1
ATOM 623 O O . VAL A 1 78 ? 5.143 39.393 22.543 1.00 16.83 147 VAL A O 1
ATOM 627 N N . ASN A 1 79 ? 3.835 38.431 20.981 1.00 15.85 148 ASN A N 1
ATOM 628 C CA . ASN A 1 79 ? 3.648 39.690 20.258 1.00 17.77 148 ASN A CA 1
ATOM 629 C C . ASN A 1 79 ? 2.932 40.720 21.123 1.00 18.13 148 ASN A C 1
ATOM 630 O O . ASN A 1 79 ? 3.352 41.880 21.207 1.00 15.94 148 ASN A O 1
ATOM 635 N N . ASN A 1 80 ? 1.825 40.317 21.755 1.00 17.05 149 ASN A N 1
ATOM 636 C CA . ASN A 1 80 ? 1.018 41.268 22.517 1.00 20.08 149 ASN A CA 1
ATOM 637 C C . ASN A 1 80 ? 1.754 41.742 23.761 1.00 14.46 149 ASN A C 1
ATOM 638 O O . ASN A 1 80 ? 1.630 42.907 24.159 1.00 15.24 149 ASN A O 1
ATOM 643 N N . THR A 1 81 ? 2.522 40.852 24.387 1.00 15.79 150 THR A N 1
ATOM 644 C CA . THR A 1 81 ? 3.283 41.233 25.570 1.00 16.09 150 THR A CA 1
ATOM 645 C C . THR A 1 81 ? 4.330 42.289 25.231 1.00 17.74 150 THR A C 1
ATOM 646 O O . THR A 1 81 ? 4.546 43.231 26.003 1.00 14.76 150 THR A O 1
ATOM 650 N N . PHE A 1 82 ? 4.977 42.164 24.067 1.00 14.84 151 PHE A N 1
ATOM 651 C CA . PHE A 1 82 ? 5.916 43.194 23.635 1.00 12.61 151 PHE A CA 1
ATOM 652 C C . PHE A 1 82 ? 5.191 44.484 23.263 1.00 17.61 151 PHE A C 1
ATOM 653 O O . PHE A 1 82 ? 5.677 45.583 23.561 1.00 17.45 151 PHE A O 1
ATOM 661 N N . ALA A 1 83 ? 4.035 44.372 22.602 1.00 13.73 152 ALA A N 1
ATOM 662 C CA . ALA A 1 83 ? 3.258 45.563 22.272 1.00 17.97 152 ALA A CA 1
ATOM 663 C C . ALA A 1 83 ? 2.858 46.329 23.525 1.00 16.12 152 ALA A C 1
ATOM 664 O O . ALA A 1 83 ? 2.731 47.559 23.491 1.00 15.03 152 ALA A O 1
ATOM 666 N N . THR A 1 84 ? 2.662 45.620 24.636 1.00 13.60 153 THR A N 1
ATOM 667 C CA . THR A 1 84 ? 2.335 46.275 25.897 1.00 14.44 153 THR A CA 1
ATOM 668 C C . THR A 1 84 ? 3.479 47.167 26.368 1.00 13.00 153 THR A C 1
ATOM 669 O O . THR A 1 84 ? 3.258 48.306 26.795 1.00 17.44 153 THR A O 1
ATOM 673 N N . LEU A 1 85 ? 4.716 46.666 26.299 1.00 13.44 154 LEU A N 1
ATOM 674 C CA . LEU A 1 85 ? 5.862 47.491 26.675 1.00 14.96 154 LEU A CA 1
ATOM 675 C C . LEU A 1 85 ? 6.090 48.613 25.671 1.00 10.79 154 LEU A C 1
ATOM 676 O O . LEU A 1 85 ? 6.409 49.744 26.056 1.00 14.22 154 LEU A O 1
ATOM 681 N N . ASP A 1 86 ? 5.944 48.313 24.381 1.00 13.09 155 ASP A N 1
ATOM 682 C CA . ASP A 1 86 ? 6.075 49.339 23.354 1.00 15.88 155 ASP A CA 1
ATOM 683 C C . ASP A 1 86 ? 5.110 50.493 23.598 1.00 17.90 155 ASP A C 1
ATOM 684 O O . ASP A 1 86 ? 5.482 51.665 23.454 1.00 14.79 155 ASP A O 1
ATOM 689 N N . LYS A 1 87 ? 3.869 50.172 23.986 1.00 17.09 156 LYS A N 1
ATOM 690 C CA . LYS A 1 87 ? 2.850 51.194 24.215 1.00 17.12 156 LYS A CA 1
ATOM 691 C C . LYS A 1 87 ? 3.196 52.061 25.419 1.00 14.15 156 LYS A C 1
ATOM 692 O O . LYS A 1 87 ? 2.962 53.274 25.408 1.00 14.02 156 LYS A O 1
ATOM 698 N N . ILE A 1 88 ? 3.743 51.456 26.473 1.00 13.83 157 ILE A N 1
ATOM 699 C CA . ILE A 1 88 ? 4.132 52.224 27.649 1.00 13.67 157 ILE A CA 1
ATOM 700 C C . ILE A 1 88 ? 5.322 53.120 27.326 1.00 14.01 157 ILE A C 1
ATOM 701 O O . ILE A 1 88 ? 5.387 54.273 27.767 1.00 13.74 157 ILE A O 1
ATOM 706 N N . GLN A 1 89 ? 6.280 52.610 26.546 1.00 11.14 158 GLN A N 1
ATOM 707 C CA . GLN A 1 89 ? 7.425 53.427 26.157 1.00 11.44 158 GLN A CA 1
ATOM 708 C C . GLN A 1 89 ? 6.987 54.626 25.321 1.00 13.77 158 GLN A C 1
ATOM 709 O O . GLN A 1 89 ? 7.481 55.742 25.518 1.00 11.85 158 GLN A O 1
ATOM 715 N N . LYS A 1 90 ? 6.052 54.417 24.386 1.00 13.50 159 LYS A N 1
ATOM 716 C CA . LYS A 1 90 ? 5.518 55.534 23.612 1.00 15.54 159 LYS A CA 1
ATOM 717 C C . LYS A 1 90 ? 4.741 56.504 24.490 1.00 17.04 159 LYS A C 1
ATOM 718 O O . LYS A 1 90 ? 4.739 57.713 24.227 1.00 15.28 159 LYS A O 1
ATOM 724 N N . LYS A 1 91 ? 4.071 55.992 25.524 1.00 15.23 160 LYS A N 1
ATOM 725 C CA . LYS A 1 91 ? 3.370 56.861 26.462 1.00 12.84 160 LYS A CA 1
ATOM 726 C C . LYS A 1 91 ? 4.353 57.751 27.211 1.00 14.83 160 LYS A C 1
ATOM 727 O O . LYS A 1 91 ? 4.095 58.943 27.416 1.00 15.52 160 LYS A O 1
ATOM 733 N N . VAL A 1 92 ? 5.493 57.191 27.619 1.00 16.31 161 VAL A N 1
ATOM 734 C CA . VAL A 1 92 ? 6.523 57.997 28.265 1.00 14.61 161 VAL A CA 1
ATOM 735 C C . VAL A 1 92 ? 7.091 59.016 27.285 1.00 11.95 161 VAL A C 1
ATOM 736 O O . VAL A 1 92 ? 7.330 60.175 27.646 1.00 10.29 161 VAL A O 1
ATOM 740 N N . ASN A 1 93 ? 7.307 58.607 26.028 1.00 14.67 162 ASN A N 1
ATOM 741 C CA . ASN A 1 93 ? 7.818 59.533 25.019 1.00 17.35 162 ASN A CA 1
ATOM 742 C C . ASN A 1 93 ? 6.880 60.721 24.835 1.00 14.88 162 ASN A C 1
ATOM 743 O O . ASN A 1 93 ? 7.333 61.862 24.683 1.00 11.71 162 ASN A O 1
ATOM 748 N N . ASP A 1 94 ? 5.567 60.474 24.859 1.00 12.84 163 ASP A N 1
ATOM 749 C CA . ASP A 1 94 ? 4.610 61.570 24.767 1.00 20.95 163 ASP A CA 1
ATOM 750 C C . ASP A 1 94 ? 4.638 62.451 26.012 1.00 16.57 163 ASP A C 1
ATOM 751 O O . ASP A 1 94 ? 4.469 63.672 25.905 1.00 14.09 163 ASP A O 1
ATOM 756 N N . ASP A 1 95 ? 4.856 61.861 27.192 1.00 12.04 164 ASP A N 1
ATOM 757 C CA . ASP A 1 95 ? 4.969 62.663 28.407 1.00 15.29 164 ASP A CA 1
ATOM 758 C C . ASP A 1 95 ? 6.180 63.585 28.363 1.00 16.13 164 ASP A C 1
ATOM 759 O O . ASP A 1 95 ? 6.140 64.686 28.922 1.00 13.69 164 ASP A O 1
ATOM 764 N N . ILE A 1 96 ? 7.266 63.148 27.717 1.00 16.70 165 ILE A N 1
ATOM 765 C CA . ILE A 1 96 ? 8.452 63.991 27.586 1.00 12.39 165 ILE A CA 1
ATOM 766 C C . ILE A 1 96 ? 8.103 65.280 26.856 1.00 12.28 165 ILE A C 1
ATOM 767 O O . ILE A 1 96 ? 8.469 66.379 27.288 1.00 9.86 165 ILE A O 1
ATOM 772 N N . LYS A 1 97 ? 7.387 65.161 25.736 1.00 15.01 166 LYS A N 1
ATOM 773 C CA . LYS A 1 97 ? 6.985 66.344 24.986 1.00 15.98 166 LYS A CA 1
ATOM 774 C C . LYS A 1 97 ? 6.119 67.265 25.834 1.00 17.11 166 LYS A C 1
ATOM 775 O O . LYS A 1 97 ? 6.321 68.485 25.845 1.00 16.57 166 LYS A O 1
ATOM 781 N N . ASN A 1 98 ? 5.153 66.699 26.561 1.00 15.21 167 ASN A N 1
ATOM 782 C CA . ASN A 1 98 ? 4.279 67.526 27.386 1.00 16.87 167 ASN A CA 1
ATOM 783 C C . ASN A 1 98 ? 5.064 68.229 28.488 1.00 15.60 167 ASN A C 1
ATOM 784 O O . ASN A 1 98 ? 4.843 69.416 28.756 1.00 20.89 167 ASN A O 1
ATOM 789 N N . THR A 1 99 ? 5.995 67.516 29.129 1.00 12.59 168 THR A N 1
ATOM 790 C CA . THR A 1 99 ? 6.788 68.123 30.195 1.00 14.95 168 THR A CA 1
ATOM 791 C C . THR A 1 99 ? 7.668 69.248 29.661 1.00 15.25 168 THR A C 1
ATOM 792 O O . THR A 1 99 ? 7.797 70.297 30.304 1.00 12.76 168 THR A O 1
ATOM 796 N N . VAL A 1 100 ? 8.273 69.049 28.485 1.00 14.71 169 VAL A N 1
ATOM 797 C CA . VAL A 1 100 ? 9.090 70.094 27.870 1.00 12.95 169 VAL A CA 1
ATOM 798 C C . VAL A 1 100 ? 8.233 71.304 27.523 1.00 14.96 169 VAL A C 1
ATOM 799 O O . VAL A 1 100 ? 8.656 72.455 27.696 1.00 14.43 169 VAL A O 1
ATOM 803 N N . ASP A 1 101 ? 7.011 71.067 27.037 1.00 16.00 170 ASP A N 1
ATOM 804 C CA . ASP A 1 101 ? 6.101 72.175 26.763 1.00 17.16 170 ASP A CA 1
ATOM 805 C C . ASP A 1 101 ? 5.772 72.943 28.035 1.00 17.92 170 ASP A C 1
ATOM 806 O O . ASP A 1 101 ? 5.675 74.176 28.018 1.00 19.30 170 ASP A O 1
ATOM 811 N N . GLU A 1 102 ? 5.595 72.232 29.151 1.00 13.99 171 GLU A N 1
ATOM 812 C CA . GLU A 1 102 ? 5.296 72.909 30.409 1.00 18.56 171 GLU A CA 1
ATOM 813 C C . GLU A 1 102 ? 6.509 73.681 30.918 1.00 16.13 171 GLU A C 1
ATOM 814 O O . GLU A 1 102 ? 6.368 74.797 31.432 1.00 11.88 171 GLU A O 1
ATOM 820 N N . ILE A 1 103 ? 7.707 73.105 30.779 1.00 13.41 172 ILE A N 1
ATOM 821 C CA . ILE A 1 103 ? 8.926 73.805 31.180 1.00 15.78 172 ILE A CA 1
ATOM 822 C C . ILE A 1 103 ? 9.051 75.126 30.430 1.00 17.44 172 ILE A C 1
ATOM 823 O O . ILE A 1 103 ? 9.404 76.158 31.015 1.00 13.21 172 ILE A O 1
ATOM 828 N N . ASN A 1 104 ? 8.734 75.123 29.131 1.00 14.30 173 ASN A N 1
ATOM 829 C CA . ASN A 1 104 ? 8.850 76.341 28.334 1.00 16.53 173 ASN A CA 1
ATOM 830 C C . ASN A 1 104 ? 7.831 77.393 28.757 1.00 19.24 173 ASN A C 1
ATOM 831 O O . ASN A 1 104 ? 8.155 78.584 28.812 1.00 17.72 173 ASN A O 1
ATOM 836 N N . ARG A 1 105 ? 6.591 76.982 29.041 1.00 15.96 174 ARG A N 1
ATOM 837 C CA . ARG A 1 105 ? 5.596 77.948 29.494 1.00 17.43 174 ARG A CA 1
ATOM 838 C C . ARG A 1 105 ? 6.017 78.582 30.810 1.00 16.24 174 ARG A C 1
ATOM 839 O O . ARG A 1 105 ? 5.864 79.793 31.000 1.00 14.71 174 ARG A O 1
ATOM 847 N N . ILE A 1 106 ? 6.561 77.778 31.727 1.00 15.98 175 ILE A N 1
ATOM 848 C CA . ILE A 1 106 ? 7.019 78.303 33.010 1.00 14.67 175 ILE A CA 1
ATOM 849 C C . ILE A 1 106 ? 8.145 79.307 32.799 1.00 19.25 175 ILE A C 1
ATOM 850 O O . ILE A 1 106 ? 8.118 80.421 33.339 1.00 17.08 175 ILE A O 1
ATOM 855 N N . GLY A 1 107 ? 9.150 78.931 32.004 1.00 17.18 176 GLY A N 1
ATOM 856 C CA . GLY A 1 107 ? 10.269 79.828 31.771 1.00 15.73 176 GLY A CA 1
ATOM 857 C C . GLY A 1 107 ? 9.852 81.120 31.096 1.00 20.15 176 GLY A C 1
ATOM 858 O O . GLY A 1 107 ? 10.352 82.197 31.428 1.00 17.35 176 GLY A O 1
ATOM 859 N N . GLU A 1 108 ? 8.925 81.031 30.141 1.00 19.34 177 GLU A N 1
ATOM 860 C CA . GLU A 1 108 ? 8.442 82.234 29.476 1.00 19.97 177 GLU A CA 1
ATOM 861 C C . GLU A 1 108 ? 7.679 83.130 30.444 1.00 22.79 177 GLU A C 1
ATOM 862 O O . GLU A 1 108 ? 7.828 84.359 30.412 1.00 18.24 177 GLU A O 1
ATOM 868 N N . GLU A 1 109 ? 6.861 82.534 31.314 1.00 17.21 178 GLU A N 1
ATOM 869 C CA . GLU A 1 109 ? 6.112 83.323 32.284 1.00 17.73 178 GLU A CA 1
ATOM 870 C C . GLU A 1 109 ? 7.029 83.942 33.331 1.00 17.67 178 GLU A C 1
ATOM 871 O O . GLU A 1 109 ? 6.739 85.033 33.837 1.00 12.29 178 GLU A O 1
ATOM 877 N N . ILE A 1 110 ? 8.137 83.271 33.660 1.00 17.28 179 ILE A N 1
ATOM 878 C CA . ILE A 1 110 ? 9.109 83.850 34.582 1.00 15.96 179 ILE A CA 1
ATOM 879 C C . ILE A 1 110 ? 9.824 85.027 33.931 1.00 18.60 179 ILE A C 1
ATOM 880 O O . ILE A 1 110 ? 10.010 86.081 34.552 1.00 19.18 179 ILE A O 1
ATOM 885 N N . ALA A 1 111 ? 10.236 84.868 32.671 1.00 15.27 180 ALA A N 1
ATOM 886 C CA . ALA A 1 111 ? 10.909 85.954 31.970 1.00 17.67 180 ALA A CA 1
ATOM 887 C C . ALA A 1 111 ? 9.983 87.143 31.754 1.00 20.63 180 ALA A C 1
ATOM 888 O O . ALA A 1 111 ? 10.443 88.290 31.766 1.00 21.94 180 ALA A O 1
ATOM 890 N N . THR A 1 112 ? 8.685 86.897 31.556 1.00 19.68 181 THR A N 1
ATOM 891 C CA . THR A 1 112 ? 7.739 88.002 31.410 1.00 22.48 181 THR A CA 1
ATOM 892 C C . THR A 1 112 ? 7.536 88.727 32.737 1.00 18.60 181 THR A C 1
ATOM 893 O O . THR A 1 112 ? 7.475 89.961 32.774 1.00 18.15 181 THR A O 1
ATOM 897 N N . ILE A 1 113 ? 7.435 87.972 33.834 1.00 17.96 182 ILE A N 1
ATOM 898 C CA . ILE A 1 113 ? 7.388 88.570 35.165 1.00 18.14 182 ILE A CA 1
ATOM 899 C C . ILE A 1 113 ? 8.605 89.457 35.399 1.00 22.57 182 ILE A C 1
ATOM 900 O O . ILE A 1 113 ? 8.487 90.578 35.909 1.00 25.56 182 ILE A O 1
ATOM 905 N N . ASN A 1 114 ? 9.794 88.975 35.023 1.00 17.80 183 ASN A N 1
ATOM 906 C CA . ASN A 1 114 ? 11.015 89.743 35.236 1.00 20.85 183 ASN A CA 1
ATOM 907 C C . ASN A 1 114 ? 11.033 91.043 34.444 1.00 22.37 183 ASN A C 1
ATOM 908 O O . ASN A 1 114 ? 11.724 91.986 34.846 1.00 26.53 183 ASN A O 1
ATOM 913 N N . LYS A 1 115 ? 10.300 91.120 33.331 1.00 21.10 184 LYS A N 1
ATOM 914 C CA . LYS A 1 115 ? 10.248 92.374 32.587 1.00 24.62 184 LYS A CA 1
ATOM 915 C C . LYS A 1 115 ? 9.522 93.461 33.369 1.00 21.46 184 LYS A C 1
ATOM 916 O O . LYS A 1 115 ? 9.813 94.647 33.186 1.00 23.21 184 LYS A O 1
ATOM 922 N N . GLN A 1 116 ? 8.589 93.090 34.245 1.00 23.61 185 GLN A N 1
ATOM 923 C CA . GLN A 1 116 ? 7.971 94.090 35.108 1.00 20.23 185 GLN A CA 1
ATOM 924 C C . GLN A 1 116 ? 8.849 94.388 36.317 1.00 30.04 185 GLN A C 1
ATOM 925 O O . GLN A 1 116 ? 9.082 95.554 36.653 1.00 36.15 185 GLN A O 1
ATOM 931 N N . ILE A 1 117 ? 9.355 93.339 36.971 1.00 26.18 186 ILE A N 1
ATOM 932 C CA . ILE A 1 117 ? 10.110 93.509 38.208 1.00 23.63 186 ILE A CA 1
ATOM 933 C C . ILE A 1 117 ? 11.387 94.303 37.962 1.00 30.11 186 ILE A C 1
ATOM 934 O O . ILE A 1 117 ? 11.779 95.141 38.782 1.00 38.21 186 ILE A O 1
ATOM 939 N N . TYR A 1 118 ? 12.048 94.068 36.829 1.00 33.60 187 TYR A N 1
ATOM 940 C CA . TYR A 1 118 ? 13.259 94.795 36.471 1.00 30.73 187 TYR A CA 1
ATOM 941 C C . TYR A 1 118 ? 13.008 95.825 35.377 1.00 35.23 187 TYR A C 1
ATOM 942 O O . TYR A 1 118 ? 13.956 96.281 34.729 1.00 36.23 187 TYR A O 1
ATOM 951 N N . GLY A 1 119 ? 11.749 96.197 35.157 1.00 34.37 188 GLY A N 1
ATOM 952 C CA . GLY A 1 119 ? 11.430 97.186 34.151 1.00 43.30 188 GLY A CA 1
ATOM 953 C C . GLY A 1 119 ? 11.806 98.597 34.565 1.00 47.98 188 GLY A C 1
ATOM 954 O O . GLY A 1 119 ? 12.130 98.874 35.719 1.00 50.51 188 GLY A O 1
ATOM 955 N N . GLN A 1 120 ? 11.757 99.500 33.581 1.00 52.96 189 GLN A N 1
ATOM 956 C CA . GLN A 1 120 ? 12.079 100.901 33.825 1.00 56.91 189 GLN A CA 1
ATOM 957 C C . GLN A 1 120 ? 11.056 101.562 34.741 1.00 57.38 189 GLN A C 1
ATOM 958 O O . GLN A 1 120 ? 11.419 102.416 35.559 1.00 59.71 189 GLN A O 1
ATOM 964 N N . GLU A 1 121 ? 9.787 101.173 34.634 1.00 58.88 190 GLU A N 1
ATOM 965 C CA . GLU A 1 121 ? 8.737 101.804 35.415 1.00 57.31 190 GLU A CA 1
ATOM 966 C C . GLU A 1 121 ? 8.787 101.351 36.869 1.00 58.22 190 GLU A C 1
ATOM 967 O O . GLU A 1 121 ? 9.261 100.258 37.191 1.00 60.29 190 GLU A O 1
ATOM 973 N N . ALA A 1 122 ? 8.292 102.212 37.752 1.00 60.38 191 ALA A N 1
ATOM 974 C CA . ALA A 1 122 ? 8.166 101.887 39.164 1.00 53.60 191 ALA A CA 1
ATOM 975 C C . ALA A 1 122 ? 6.845 101.168 39.398 1.00 53.70 191 ALA A C 1
ATOM 976 O O . ALA A 1 122 ? 5.791 101.628 38.948 1.00 57.41 191 ALA A O 1
ATOM 978 N N . LEU A 1 123 ? 6.904 100.037 40.096 1.00 53.09 192 LEU A N 1
ATOM 979 C CA . LEU A 1 123 ? 5.689 99.291 40.358 1.00 45.75 192 LEU A CA 1
ATOM 980 C C . LEU A 1 123 ? 5.214 99.515 41.788 1.00 43.18 192 LEU A C 1
ATOM 981 O O . LEU A 1 123 ? 6.026 99.742 42.692 1.00 45.54 192 LEU A O 1
ATOM 986 N N . PRO A 1 124 ? 3.904 99.463 42.021 1.00 36.79 193 PRO A N 1
ATOM 987 C CA . PRO A 1 124 ? 3.404 99.456 43.399 1.00 34.50 193 PRO A CA 1
ATOM 988 C C . PRO A 1 124 ? 4.030 98.314 44.184 1.00 42.54 193 PRO A C 1
ATOM 989 O O . PRO A 1 124 ? 4.278 97.233 43.646 1.00 40.40 193 PRO A O 1
ATOM 993 N N . THR A 1 125 ? 4.303 98.574 45.466 1.00 39.15 194 THR A N 1
ATOM 994 C CA . THR A 1 125 ? 4.968 97.576 46.298 1.00 41.26 194 THR A CA 1
ATOM 995 C C . THR A 1 125 ? 4.195 96.261 46.315 1.00 38.33 194 THR A C 1
ATOM 996 O O . THR A 1 125 ? 4.791 95.183 46.205 1.00 37.87 194 THR A O 1
ATOM 1000 N N . GLU A 1 126 ? 2.866 96.330 46.417 1.00 38.64 195 GLU A N 1
ATOM 1001 C CA . GLU A 1 126 ? 2.079 95.104 46.504 1.00 43.15 195 GLU A CA 1
ATOM 1002 C C . GLU A 1 126 ? 2.104 94.331 45.191 1.00 36.17 195 GLU A C 1
ATOM 1003 O O . GLU A 1 126 ? 2.183 93.097 45.197 1.00 38.88 195 GLU A O 1
ATOM 1009 N N . HIS A 1 127 ? 2.040 95.031 44.056 1.00 36.14 196 HIS A N 1
ATOM 1010 C CA . HIS A 1 127 ? 2.085 94.333 42.775 1.00 40.33 196 HIS A CA 1
ATOM 1011 C C . HIS A 1 127 ? 3.453 93.706 42.536 1.00 38.90 196 HIS A C 1
ATOM 1012 O O . HIS A 1 127 ? 3.553 92.634 41.928 1.00 33.98 196 HIS A O 1
ATOM 1019 N N . ALA A 1 128 ? 4.518 94.357 43.011 1.00 38.41 197 ALA A N 1
ATOM 1020 C CA . ALA A 1 128 ? 5.856 93.796 42.856 1.00 38.99 197 ALA A CA 1
ATOM 1021 C C . ALA A 1 128 ? 6.016 92.514 43.666 1.00 32.35 197 ALA A C 1
ATOM 1022 O O . ALA A 1 128 ? 6.686 91.574 43.224 1.00 28.44 197 ALA A O 1
ATOM 1024 N N . ASN A 1 129 ? 5.406 92.453 44.851 1.00 34.47 198 ASN A N 1
ATOM 1025 C CA . ASN A 1 129 ? 5.552 91.274 45.697 1.00 34.94 198 ASN A CA 1
ATOM 1026 C C . ASN A 1 129 ? 4.714 90.101 45.206 1.00 32.04 198 ASN A C 1
ATOM 1027 O O . ASN A 1 129 ? 5.133 88.948 45.350 1.00 26.83 198 ASN A O 1
ATOM 1032 N N . GLU A 1 130 ? 3.536 90.367 44.634 1.00 30.33 199 GLU A N 1
ATOM 1033 C CA . GLU A 1 130 ? 2.713 89.28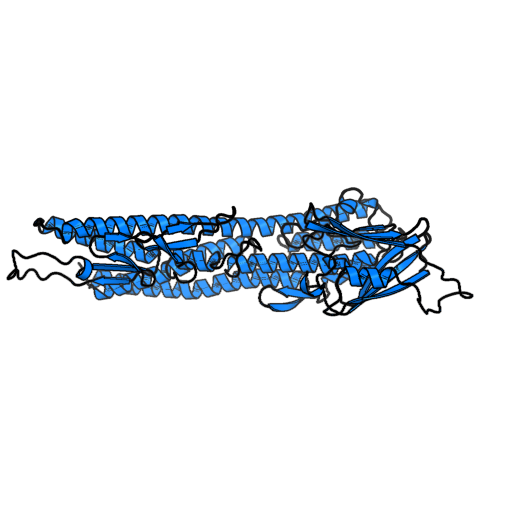4 44.109 1.00 33.12 199 GLU A CA 1
ATOM 1034 C C . GLU A 1 130 ? 3.266 88.738 42.798 1.00 29.28 199 GLU A C 1
ATOM 1035 O O . GLU A 1 130 ? 3.049 87.563 42.481 1.00 25.61 199 GLU A O 1
ATOM 1041 N N . LEU A 1 131 ? 3.970 89.569 42.024 1.00 26.62 200 LEU A N 1
ATOM 1042 C CA . LEU A 1 131 ? 4.722 89.052 40.886 1.00 27.33 200 LEU A CA 1
ATOM 1043 C C . LEU A 1 131 ? 5.880 88.182 41.355 1.00 25.61 200 LEU A C 1
ATOM 1044 O O . LEU A 1 131 ? 6.137 87.116 40.784 1.00 21.24 200 LEU A O 1
ATOM 1049 N N . ARG A 1 132 ? 6.588 88.622 42.396 1.00 23.44 201 ARG A N 1
ATOM 1050 C CA . ARG A 1 132 ? 7.671 87.817 42.950 1.00 25.89 201 ARG A CA 1
ATOM 1051 C C . ARG A 1 132 ? 7.140 86.529 43.571 1.00 23.60 201 ARG A C 1
ATOM 1052 O O . ARG A 1 132 ? 7.780 85.475 43.470 1.00 23.64 201 ARG A O 1
ATOM 1060 N N . ASP A 1 133 ? 5.970 86.591 44.215 1.00 24.62 202 ASP A N 1
ATOM 1061 C CA . ASP A 1 133 ? 5.360 85.379 44.754 1.00 25.34 202 ASP A CA 1
ATOM 1062 C C . ASP A 1 133 ? 5.030 84.392 43.642 1.00 22.39 202 ASP A C 1
ATOM 1063 O O . ASP A 1 133 ? 5.243 83.182 43.791 1.00 17.54 202 ASP A O 1
ATOM 1068 N N . ARG A 1 134 ? 4.514 84.893 42.517 1.00 20.27 203 ARG A N 1
ATOM 1069 C CA . ARG A 1 134 ? 4.185 84.022 41.395 1.00 20.85 203 ARG A CA 1
ATOM 1070 C C . ARG A 1 134 ? 5.439 83.421 40.771 1.00 21.18 203 ARG A C 1
ATOM 1071 O O . ARG A 1 134 ? 5.428 82.260 40.341 1.00 15.54 203 ARG A O 1
ATOM 1079 N N . ARG A 1 135 ? 6.533 84.189 40.720 1.00 16.28 204 ARG A N 1
ATOM 1080 C CA . ARG A 1 135 ? 7.771 83.664 40.151 1.00 21.04 204 ARG A CA 1
ATOM 1081 C C . ARG A 1 135 ? 8.354 82.561 41.025 1.00 18.60 204 ARG A C 1
ATOM 1082 O O . ARG A 1 135 ? 8.850 81.552 40.511 1.00 16.93 204 ARG A O 1
ATOM 1090 N N . ASP A 1 136 ? 8.305 82.735 42.349 1.00 19.91 205 ASP A N 1
ATOM 1091 C CA . ASP A 1 136 ? 8.724 81.664 43.249 1.00 20.54 205 ASP A CA 1
ATOM 1092 C C . ASP A 1 136 ? 7.809 80.454 43.116 1.00 17.87 205 ASP A C 1
ATOM 1093 O O . ASP A 1 136 ? 8.262 79.309 43.226 1.00 19.44 205 ASP A O 1
ATOM 1098 N N . GLU A 1 137 ? 6.516 80.688 42.879 1.00 18.81 206 GLU A N 1
ATOM 1099 C CA . GLU A 1 137 ? 5.587 79.581 42.673 1.00 19.75 206 GLU A CA 1
ATOM 1100 C C . GLU A 1 137 ? 5.935 78.804 41.410 1.00 20.11 206 GLU A C 1
ATOM 1101 O O . GLU A 1 137 ? 5.960 77.568 41.414 1.00 18.89 206 GLU A O 1
ATOM 1107 N N . LEU A 1 138 ? 6.212 79.518 40.315 1.00 17.17 207 LEU A N 1
ATOM 1108 C CA . LEU A 1 138 ? 6.571 78.853 39.067 1.00 16.22 207 LEU A CA 1
ATOM 1109 C C . LEU A 1 138 ? 7.905 78.130 39.195 1.00 18.67 207 LEU A C 1
ATOM 1110 O O . LEU A 1 138 ? 8.067 77.018 38.677 1.00 15.94 207 LEU A O 1
ATOM 1115 N N . GLU A 1 139 ? 8.869 78.746 39.883 1.00 20.90 208 GLU A N 1
ATOM 1116 C CA . GLU A 1 139 ? 10.143 78.087 40.151 1.00 20.51 208 GLU A CA 1
ATOM 1117 C C . GLU A 1 139 ? 9.938 76.774 40.895 1.00 20.51 208 GLU A C 1
ATOM 1118 O O . GLU A 1 139 ? 10.551 75.753 40.561 1.00 17.23 208 GLU A O 1
ATOM 1124 N N . LEU A 1 140 ? 9.083 76.788 41.921 1.00 16.59 209 LEU A N 1
ATOM 1125 C CA . LEU A 1 140 ? 8.820 75.573 42.684 1.00 20.29 209 LEU A CA 1
ATOM 1126 C C . LEU A 1 140 ? 8.126 74.520 41.827 1.00 17.68 209 LEU A C 1
ATOM 1127 O O . LEU A 1 140 ? 8.469 73.333 41.894 1.00 16.46 209 LEU A O 1
ATOM 1132 N N . THR A 1 141 ? 7.148 74.934 41.015 1.00 16.33 210 THR A N 1
ATOM 1133 C CA . THR A 1 141 ? 6.505 74.001 40.094 1.00 16.72 210 THR A CA 1
ATOM 1134 C C . THR A 1 141 ? 7.515 73.421 39.114 1.00 15.07 210 THR A C 1
ATOM 1135 O O . THR A 1 141 ? 7.464 72.230 38.790 1.00 16.84 210 THR A O 1
ATOM 1139 N N . LEU A 1 142 ? 8.455 74.247 38.647 1.00 17.93 211 LEU A N 1
ATOM 1140 C CA . LEU A 1 142 ? 9.464 73.768 37.709 1.00 16.66 211 LEU A CA 1
ATOM 1141 C C . LEU A 1 142 ? 10.282 72.630 38.310 1.00 12.54 211 LEU A C 1
ATOM 1142 O O . LEU A 1 142 ? 10.647 71.683 37.606 1.00 12.10 211 LEU A O 1
ATOM 1147 N N . SER A 1 143 ? 10.558 72.690 39.616 1.00 15.96 212 SER A N 1
ATOM 1148 C CA . SER A 1 143 ? 11.386 71.665 40.246 1.00 17.97 212 SER A CA 1
ATOM 1149 C C . SER A 1 143 ? 10.712 70.298 40.261 1.00 17.22 212 SER A C 1
ATOM 1150 O O . SER A 1 143 ? 11.406 69.284 40.379 1.00 18.31 212 SER A O 1
ATOM 1153 N N . LYS A 1 144 ? 9.380 70.248 40.155 1.00 17.37 213 LYS A N 1
ATOM 1154 C CA . LYS A 1 144 ? 8.694 68.971 40.000 1.00 15.43 213 LYS A CA 1
ATOM 1155 C C . LYS A 1 144 ? 8.997 68.323 38.658 1.00 16.71 213 LYS A C 1
ATOM 1156 O O . LYS A 1 144 ? 8.790 67.114 38.503 1.00 18.32 213 LYS A O 1
ATOM 1162 N N . LEU A 1 145 ? 9.487 69.097 37.692 1.00 13.69 214 LEU A N 1
ATOM 1163 C CA . LEU A 1 145 ? 9.648 68.634 36.322 1.00 12.43 214 LEU A CA 1
ATOM 1164 C C . LEU A 1 145 ? 11.087 68.339 35.937 1.00 14.12 214 LEU A C 1
ATOM 1165 O O . LEU A 1 145 ? 11.319 67.425 35.145 1.00 13.47 214 LEU A O 1
ATOM 1170 N N . VAL A 1 146 ? 12.055 69.073 36.485 1.00 11.09 215 VAL A N 1
ATOM 1171 C CA . VAL A 1 146 ? 13.435 68.995 36.023 1.00 11.89 215 VAL A CA 1
ATOM 1172 C C . VAL A 1 146 ? 14.333 69.583 37.102 1.00 15.34 215 VAL A C 1
ATOM 1173 O O . VAL A 1 146 ? 13.873 70.310 37.986 1.00 13.82 215 VAL A O 1
ATOM 1177 N N . SER A 1 147 ? 15.621 69.243 37.046 1.00 15.10 216 SER A N 1
ATOM 1178 C CA . SER A 1 147 ? 16.646 69.920 37.836 1.00 17.99 216 SER A CA 1
ATOM 1179 C C . SER A 1 147 ? 17.041 71.203 37.118 1.00 12.56 216 SER A C 1
ATOM 1180 O O . SER A 1 147 ? 17.704 71.160 36.077 1.00 13.26 216 SER A O 1
ATOM 1183 N N . ALA A 1 148 ? 16.637 72.341 37.668 1.00 13.61 217 ALA A N 1
ATOM 1184 C CA . ALA A 1 148 ? 17.004 73.643 37.135 1.00 15.06 217 ALA A CA 1
ATOM 1185 C C . ALA A 1 148 ? 17.728 74.445 38.208 1.00 21.80 217 ALA A C 1
ATOM 1186 O O . ALA A 1 148 ? 17.430 74.329 39.402 1.00 19.90 217 ALA A O 1
ATOM 1188 N N . VAL A 1 149 ? 18.685 75.258 37.771 1.00 16.35 218 VAL A N 1
ATOM 1189 C CA . VAL A 1 149 ? 19.480 76.094 38.663 1.00 18.14 218 VAL A CA 1
ATOM 1190 C C . VAL A 1 149 ? 18.999 77.531 38.518 1.00 20.21 218 VAL A C 1
ATOM 1191 O O . VAL A 1 149 ? 19.061 78.108 37.424 1.00 21.89 218 VAL A O 1
ATOM 1195 N N . ALA A 1 150 ? 18.508 78.103 39.616 1.00 17.04 219 ALA A N 1
ATOM 1196 C CA . ALA A 1 150 ? 18.090 79.500 39.670 1.00 22.51 219 ALA A CA 1
ATOM 1197 C C . ALA A 1 150 ? 19.121 80.272 40.483 1.00 29.01 219 ALA A C 1
ATOM 1198 O O . ALA A 1 150 ? 19.246 80.064 41.695 1.00 37.55 219 ALA A O 1
ATOM 1200 N N . SER A 1 151 ? 19.866 81.152 39.816 1.00 25.17 220 SER A N 1
ATOM 1201 C CA . SER A 1 151 ? 20.854 82.008 40.462 1.00 26.31 220 SER A CA 1
ATOM 1202 C C . SER A 1 151 ? 20.286 83.417 40.536 1.00 31.31 220 SER A C 1
ATOM 1203 O O . SER A 1 151 ? 19.914 83.994 39.508 1.00 29.37 220 SER A O 1
ATOM 1206 N N . LYS A 1 152 ? 20.210 83.964 41.748 1.00 32.01 221 LYS A N 1
ATOM 1207 C CA . LYS A 1 152 ? 19.495 85.207 41.991 1.00 39.28 221 LYS A CA 1
ATOM 1208 C C . LYS A 1 152 ? 20.328 86.156 42.840 1.00 41.62 221 LYS A C 1
ATOM 1209 O O . LYS A 1 152 ? 20.931 85.749 43.838 1.00 43.14 221 LYS A O 1
ATOM 1215 N N . ASN A 1 153 ? 20.350 87.424 42.433 1.00 46.70 222 ASN A N 1
ATOM 1216 C CA . ASN A 1 153 ? 20.863 88.525 43.241 1.00 44.99 222 ASN A CA 1
ATOM 1217 C C . ASN A 1 153 ? 19.719 89.499 43.480 1.00 44.78 222 ASN A C 1
ATOM 1218 O O . ASN A 1 153 ? 19.114 89.996 42.525 1.00 51.63 222 ASN A O 1
ATOM 1223 N N . GLU A 1 154 ? 19.425 89.771 44.746 1.00 49.98 223 GLU A N 1
ATOM 1224 C CA . GLU A 1 154 ? 18.222 90.506 45.103 1.00 64.26 223 GLU A CA 1
ATOM 1225 C C . GLU A 1 154 ? 18.495 91.999 45.231 1.00 67.46 223 GLU A C 1
ATOM 1226 O O . GLU A 1 154 ? 19.593 92.424 45.601 1.00 63.84 223 GLU A O 1
ATOM 1232 N N . ILE A 1 155 ? 17.472 92.792 44.913 1.00 68.26 224 ILE A N 1
ATOM 1233 C CA . ILE A 1 155 ? 17.596 94.244 44.840 1.00 72.47 224 ILE A CA 1
ATOM 1234 C C . ILE A 1 155 ? 17.532 94.830 46.242 1.00 75.18 224 ILE A C 1
ATOM 1235 O O . ILE A 1 155 ? 16.753 94.378 47.090 1.00 73.71 224 ILE A O 1
ATOM 1240 N N . ASN A 1 156 ? 18.372 95.832 46.495 1.00 83.41 225 ASN A N 1
ATOM 1241 C CA . ASN A 1 156 ? 18.344 96.593 47.737 1.00 84.31 225 ASN A CA 1
ATOM 1242 C C . ASN A 1 156 ? 17.594 97.900 47.502 1.00 83.53 225 ASN A C 1
ATOM 1243 O O . ASN A 1 156 ? 17.943 98.666 46.598 1.00 85.57 225 ASN A O 1
ATOM 1248 N N . GLN A 1 157 ? 16.562 98.146 48.313 1.00 87.40 226 GLN A N 1
ATOM 1249 C CA . GLN A 1 157 ? 15.702 99.313 48.162 1.00 95.73 226 GLN A CA 1
ATOM 1250 C C . GLN A 1 157 ? 16.210 100.533 48.931 1.00 81.12 226 GLN A C 1
ATOM 1251 O O . GLN A 1 157 ? 15.416 101.424 49.256 1.00 72.66 226 GLN A O 1
ATOM 1257 N N . ASP A 1 158 ? 17.512 100.595 49.225 1.00 74.60 227 ASP A N 1
ATOM 1258 C CA . ASP A 1 158 ? 18.109 101.779 49.837 1.00 75.05 227 ASP A CA 1
ATOM 1259 C C . ASP A 1 158 ? 18.161 102.962 48.885 1.00 85.24 227 ASP A C 1
ATOM 1260 O O . ASP A 1 158 ? 18.619 104.039 49.290 1.00 81.46 227 ASP A O 1
ATOM 1265 N N . ASN A 1 159 ? 17.711 102.780 47.641 1.00 93.16 228 ASN A N 1
ATOM 1266 C CA . ASN A 1 159 ? 17.769 103.815 46.619 1.00 99.48 228 ASN A CA 1
ATOM 1267 C C . ASN A 1 159 ? 19.208 104.269 46.444 1.00 102.35 228 ASN A C 1
ATOM 1268 O O . ASN A 1 159 ? 20.083 103.452 46.130 1.00 99.65 228 ASN A O 1
ATOM 1273 N N . ARG A 1 160 ? 19.463 105.562 46.652 1.00 107.55 229 ARG A N 1
ATOM 1274 C CA . ARG A 1 160 ? 20.821 106.092 46.606 1.00 104.01 229 ARG A CA 1
ATOM 1275 C C . ARG A 1 160 ? 21.466 105.806 45.248 1.00 111.01 229 ARG A C 1
ATOM 1276 O O . ARG A 1 160 ? 22.688 105.703 45.122 1.00 111.20 229 ARG A O 1
ATOM 1284 N N . LEU A 1 161 ? 20.640 105.675 44.208 1.00 107.78 230 LEU A N 1
ATOM 1285 C CA . LEU A 1 161 ? 21.140 105.244 42.910 1.00 110.66 230 LEU A CA 1
ATOM 1286 C C . LEU A 1 161 ? 20.390 105.902 41.756 1.00 120.01 230 LEU A C 1
ATOM 1287 O O . LEU A 1 161 ? 20.991 106.212 40.723 1.00 118.52 230 LEU A O 1
ATOM 1292 N N . ASP A 1 162 ? 19.089 106.138 41.922 1.00 123.66 231 ASP A N 1
ATOM 1293 C CA . ASP A 1 162 ? 18.245 106.567 40.807 1.00 119.13 231 ASP A CA 1
ATOM 1294 C C . ASP A 1 162 ? 18.472 108.046 40.465 1.00 117.61 231 ASP A C 1
ATOM 1295 O O . ASP A 1 162 ? 18.751 108.855 41.349 1.00 111.40 231 ASP A O 1
ATOM 1300 N N . THR A 1 163 ? 18.361 108.397 39.182 1.00 116.18 232 THR A N 1
ATOM 1301 C CA . THR A 1 163 ? 17.939 107.464 38.138 1.00 118.59 232 THR A CA 1
ATOM 1302 C C . THR A 1 163 ? 19.106 106.736 37.469 1.00 119.96 232 THR A C 1
ATOM 1303 O O . THR A 1 163 ? 19.924 107.344 36.776 1.00 122.69 232 THR A O 1
ATOM 1307 N N . THR A 1 164 ? 19.171 105.424 37.699 1.00 112.62 233 THR A N 1
ATOM 1308 C CA . THR A 1 164 ? 20.072 104.541 36.969 1.00 113.44 233 THR A CA 1
ATOM 1309 C C . THR A 1 164 ? 19.257 103.570 36.126 1.00 106.99 233 THR A C 1
ATOM 1310 O O . THR A 1 164 ? 18.083 103.827 35.838 1.00 103.30 233 THR A O 1
ATOM 1314 N N . ILE A 1 165 ? 19.861 102.452 35.729 1.00 98.45 234 ILE A N 1
ATOM 1315 C CA . ILE A 1 165 ? 19.160 101.436 34.958 1.00 87.26 234 ILE A CA 1
ATOM 1316 C C . ILE A 1 165 ? 19.555 100.062 35.480 1.00 77.45 234 ILE A C 1
ATOM 1317 O O . ILE A 1 165 ? 20.654 99.857 36.007 1.00 80.77 234 ILE A O 1
ATOM 1322 N N . THR A 1 166 ? 18.635 99.120 35.332 1.00 72.62 235 THR A N 1
ATOM 1323 C CA . THR A 1 166 ? 18.775 97.796 35.912 1.00 65.96 235 THR A CA 1
ATOM 1324 C C . THR A 1 166 ? 19.390 96.825 34.910 1.00 61.18 235 THR A C 1
ATOM 1325 O O . THR A 1 166 ? 19.070 96.859 33.721 1.00 64.02 235 THR A O 1
ATOM 1329 N N . ASP A 1 167 ? 20.295 95.969 35.403 1.00 59.12 236 ASP A N 1
ATOM 1330 C CA . ASP A 1 167 ? 20.902 94.870 34.656 1.00 55.57 236 ASP A CA 1
ATOM 1331 C C . ASP A 1 167 ? 20.152 93.596 35.023 1.00 48.31 236 ASP A C 1
ATOM 1332 O O . ASP A 1 167 ? 20.548 92.893 35.963 1.00 45.81 236 ASP A O 1
ATOM 1337 N N . PRO A 1 168 ? 19.069 93.265 34.314 1.00 43.68 237 PRO A N 1
ATOM 1338 C CA . PRO A 1 168 ? 18.217 92.156 34.770 1.00 36.36 237 PRO A CA 1
ATOM 1339 C C . PRO A 1 168 ? 18.898 90.803 34.690 1.00 37.33 237 PRO A C 1
ATOM 1340 O O . PRO A 1 168 ? 18.601 89.929 35.513 1.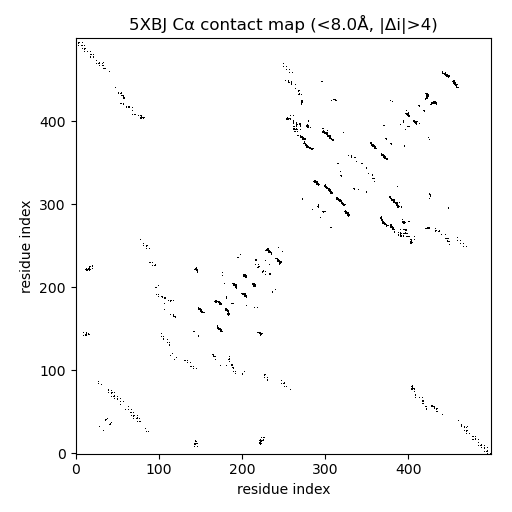00 36.47 237 PRO A O 1
ATOM 1344 N N . GLY A 1 169 ? 19.804 90.606 33.727 1.00 35.15 238 GLY A N 1
ATOM 1345 C CA . GLY A 1 169 ? 20.488 89.329 33.613 1.00 32.17 238 GLY A CA 1
ATOM 1346 C C . GLY A 1 169 ? 21.342 89.001 34.821 1.00 34.32 238 GLY A C 1
ATOM 1347 O O . GLY A 1 169 ? 21.560 87.827 35.135 1.00 36.13 238 GLY A O 1
ATOM 1348 N N . HIS A 1 170 ? 21.839 90.024 35.513 1.00 37.14 239 HIS A N 1
ATOM 1349 C CA . HIS A 1 170 ? 22.591 89.805 36.739 1.00 38.75 239 HIS A CA 1
ATOM 1350 C C . HIS A 1 170 ? 21.692 89.594 37.952 1.00 39.01 239 HIS A C 1
ATOM 1351 O O . HIS A 1 170 ? 22.169 89.097 38.978 1.00 43.94 239 HIS A O 1
ATOM 1358 N N . GLN A 1 171 ? 20.409 89.942 37.862 1.00 34.34 240 GLN A N 1
ATOM 1359 C CA . GLN A 1 171 ? 19.500 89.749 38.983 1.00 33.06 240 GLN A CA 1
ATOM 1360 C C . GLN A 1 171 ? 18.886 88.356 39.012 1.00 30.64 240 GLN A C 1
ATOM 1361 O O . GLN A 1 171 ? 18.660 87.813 40.100 1.00 32.15 240 GLN A O 1
ATOM 1367 N N . TYR A 1 172 ? 18.612 87.762 37.850 1.00 26.86 241 TYR A N 1
ATOM 1368 C CA . TYR A 1 172 ? 17.953 86.463 37.802 1.00 26.32 241 TYR A CA 1
ATOM 1369 C C . TYR A 1 172 ? 18.426 85.685 36.584 1.00 21.86 241 TYR A C 1
ATOM 1370 O O . TYR A 1 172 ? 18.391 86.200 35.463 1.00 22.41 241 TYR A O 1
ATOM 1379 N N . ASN A 1 173 ? 18.852 84.445 36.810 1.00 18.18 242 ASN A N 1
ATOM 1380 C CA . ASN A 1 173 ? 19.186 83.532 35.725 1.00 24.08 242 ASN A CA 1
ATOM 1381 C C . ASN A 1 173 ? 18.670 82.142 36.062 1.00 23.26 242 ASN A C 1
ATOM 1382 O O . ASN A 1 173 ? 18.964 81.608 37.136 1.00 24.92 242 ASN A O 1
ATOM 1387 N N . LEU A 1 174 ? 17.909 81.561 35.140 1.00 23.18 243 LEU A N 1
ATOM 1388 C CA . LEU A 1 174 ? 17.378 80.211 35.276 1.00 18.53 243 LEU A CA 1
ATOM 1389 C C . LEU A 1 174 ? 18.002 79.349 34.190 1.00 17.63 243 LEU A C 1
ATOM 1390 O O . LEU A 1 174 ? 17.895 79.671 33.001 1.00 16.76 243 LEU A O 1
ATOM 1395 N N . SER A 1 175 ? 18.658 78.263 34.592 1.00 15.23 244 SER A N 1
ATOM 1396 C CA . SER A 1 175 ? 19.401 77.444 33.648 1.00 19.47 244 SER A CA 1
ATOM 1397 C C . SER A 1 175 ? 19.056 75.974 33.816 1.00 17.51 244 SER A C 1
ATOM 1398 O O . SER A 1 175 ? 18.665 75.521 34.896 1.00 17.60 244 SER A O 1
ATOM 1401 N N . ILE A 1 176 ? 19.206 75.237 32.719 1.00 15.56 245 ILE A N 1
ATOM 1402 C CA . ILE A 1 176 ? 19.046 73.790 32.689 1.00 14.71 245 ILE A CA 1
ATOM 1403 C C . ILE A 1 176 ? 20.281 73.224 32.009 1.00 18.33 245 ILE A C 1
ATOM 1404 O O . ILE A 1 176 ? 20.544 73.536 30.841 1.00 16.33 245 ILE A O 1
ATOM 1409 N N . GLU A 1 177 ? 21.049 72.416 32.744 1.00 17.12 246 GLU A N 1
ATOM 1410 C CA . GLU A 1 177 ? 22.309 71.856 32.252 1.00 16.09 246 GLU A CA 1
ATOM 1411 C C . GLU A 1 177 ? 23.277 72.952 31.810 1.00 19.40 246 GLU A C 1
ATOM 1412 O O . GLU A 1 177 ? 24.048 72.775 30.863 1.00 14.87 246 GLU A O 1
ATOM 1418 N N . GLY A 1 178 ? 23.241 74.093 32.494 1.00 16.29 247 GLY A N 1
ATOM 1419 C CA . GLY A 1 178 ? 24.122 75.198 32.206 1.00 18.50 247 GLY A CA 1
ATOM 1420 C C . GLY A 1 178 ? 23.594 76.197 31.198 1.00 18.38 247 GLY A C 1
ATOM 1421 O O . GLY A 1 178 ? 24.141 77.301 31.100 1.00 20.02 247 GLY A O 1
ATOM 1422 N N . PHE A 1 179 ? 22.552 75.848 30.448 1.00 17.63 248 PHE A N 1
ATOM 1423 C CA . PHE A 1 179 ? 22.028 76.724 29.407 1.00 20.22 248 PHE A CA 1
ATOM 1424 C C . PHE A 1 179 ? 20.877 77.557 29.952 1.00 19.37 248 PHE A C 1
ATOM 1425 O O . PHE A 1 179 ? 19.948 77.023 30.568 1.00 16.96 248 PHE A O 1
ATOM 1433 N N . SER A 1 180 ? 20.937 78.864 29.704 1.00 22.84 249 SER A N 1
ATOM 1434 C CA . SER A 1 180 ? 20.029 79.823 30.323 1.00 19.89 249 SER A CA 1
ATOM 1435 C C . SER A 1 180 ? 18.655 79.740 29.668 1.00 19.83 249 SER A C 1
ATOM 1436 O O . SER A 1 180 ? 18.488 80.120 28.503 1.00 18.51 249 SER A O 1
ATOM 1439 N N . ILE A 1 181 ? 17.668 79.247 30.419 1.00 16.73 250 ILE A N 1
ATOM 1440 C CA . ILE A 1 181 ? 16.282 79.289 29.963 1.00 17.24 250 ILE A CA 1
ATOM 1441 C C . ILE A 1 181 ? 15.701 80.681 30.163 1.00 17.00 250 ILE A C 1
ATOM 1442 O O . ILE A 1 181 ? 14.915 81.166 29.340 1.00 17.47 250 ILE A O 1
ATOM 1447 N N . VAL A 1 182 ? 16.072 81.338 31.258 1.00 14.00 251 VAL A N 1
ATOM 1448 C CA . VAL A 1 182 ? 15.688 82.716 31.536 1.00 16.16 251 VAL A CA 1
ATOM 1449 C C . VAL A 1 182 ? 16.962 83.462 31.903 1.00 18.83 251 VAL A C 1
ATOM 1450 O O . VAL A 1 182 ? 17.567 83.192 32.949 1.00 17.46 251 VAL A O 1
ATOM 1454 N N . ASP A 1 183 ? 17.378 84.383 31.041 1.00 17.60 252 ASP A N 1
ATOM 1455 C CA . ASP A 1 183 ? 18.527 85.250 31.284 1.00 17.07 252 ASP A CA 1
ATOM 1456 C C . ASP A 1 183 ? 17.978 86.651 31.522 1.00 19.81 252 ASP A C 1
ATOM 1457 O O . ASP A 1 183 ? 17.722 87.396 30.572 1.00 16.84 252 ASP A O 1
ATOM 1462 N N . GLY A 1 184 ? 17.797 87.003 32.791 1.00 21.34 253 GLY A N 1
ATOM 1463 C CA . GLY A 1 184 ? 17.143 88.250 33.125 1.00 21.62 253 GLY A CA 1
ATOM 1464 C C . GLY A 1 184 ? 15.731 88.292 32.584 1.00 20.59 253 GLY A C 1
ATOM 1465 O O . GLY A 1 184 ? 14.847 87.589 33.083 1.00 20.61 253 GLY A O 1
ATOM 1466 N N . ILE A 1 185 ? 15.510 89.096 31.542 1.00 24.18 254 ILE A N 1
ATOM 1467 C CA . ILE A 1 185 ? 14.186 89.253 30.956 1.00 22.94 254 ILE A CA 1
ATOM 1468 C C . ILE A 1 185 ? 14.024 88.471 29.660 1.00 25.37 254 ILE A C 1
ATOM 1469 O O . ILE A 1 185 ? 12.946 88.513 29.053 1.00 26.58 254 ILE A O 1
ATOM 1474 N N . ASN A 1 186 ? 15.053 87.746 29.226 1.00 24.02 255 ASN A N 1
ATOM 1475 C CA . ASN A 1 186 ? 15.044 87.053 27.944 1.00 19.41 255 ASN A CA 1
ATOM 1476 C C . ASN A 1 186 ? 14.727 85.577 28.149 1.00 24.78 255 ASN A C 1
ATOM 1477 O O . ASN A 1 186 ? 15.300 84.927 29.031 1.00 18.75 255 ASN A O 1
ATOM 1482 N N . PHE A 1 187 ? 13.825 85.052 27.326 1.00 25.70 256 PHE A N 1
ATOM 1483 C CA . PHE A 1 187 ? 13.432 83.652 27.381 1.00 21.73 256 PHE A CA 1
ATOM 1484 C C . PHE A 1 187 ? 14.108 82.883 26.254 1.00 16.96 256 PHE A C 1
ATOM 1485 O O . PHE A 1 187 ? 14.128 83.343 25.109 1.00 21.79 256 PHE A O 1
ATOM 1493 N N . HIS A 1 188 ? 14.661 81.722 26.583 1.00 16.11 257 HIS A N 1
ATOM 1494 C CA . HIS A 1 188 ? 15.261 80.824 25.597 1.00 17.63 257 HIS A CA 1
ATOM 1495 C C . HIS A 1 188 ? 14.675 79.437 25.814 1.00 17.52 257 HIS A C 1
ATOM 1496 O O . HIS A 1 188 ? 14.982 78.792 26.838 1.00 16.23 257 HIS A O 1
ATOM 1503 N N . PRO A 1 189 ? 13.838 78.947 24.908 1.00 20.03 258 PRO A N 1
ATOM 1504 C CA . PRO A 1 189 ? 13.114 77.700 25.163 1.00 17.36 258 PRO A CA 1
ATOM 1505 C C . PRO A 1 189 ? 13.969 76.462 24.940 1.00 19.82 258 PRO A C 1
ATOM 1506 O O . PRO A 1 189 ? 15.037 76.498 24.326 1.00 15.85 258 PRO A O 1
ATOM 1510 N N . LEU A 1 190 ? 13.470 75.350 25.474 1.00 18.57 259 LEU A N 1
ATOM 1511 C CA . LEU A 1 190 ? 13.938 74.038 25.064 1.00 18.00 259 LEU A CA 1
ATOM 1512 C C . LEU A 1 190 ? 13.257 73.661 23.758 1.00 18.59 259 LEU A C 1
ATOM 1513 O O . LEU A 1 190 ? 12.084 73.977 23.540 1.00 19.51 259 LEU A O 1
ATOM 1518 N N . LYS A 1 191 ? 13.995 72.988 22.886 1.00 22.66 260 LYS A N 1
ATOM 1519 C CA . LYS A 1 191 ? 13.505 72.633 21.564 1.00 21.09 260 LYS A CA 1
ATOM 1520 C C . LYS A 1 191 ? 13.335 71.124 21.455 1.00 23.90 260 LYS A C 1
ATOM 1521 O O . LYS A 1 191 ? 14.194 70.356 21.902 1.00 23.76 260 LYS A O 1
ATOM 1527 N N . LEU A 1 192 ? 12.216 70.706 20.874 1.00 27.25 261 LEU A N 1
ATOM 1528 C CA . LEU A 1 192 ? 11.949 69.306 20.587 1.00 29.88 261 LEU A CA 1
ATOM 1529 C C . LEU A 1 192 ? 12.185 69.023 19.110 1.00 30.28 261 LEU A C 1
ATOM 1530 O O . LEU A 1 192 ? 11.942 69.873 18.249 1.00 35.24 261 LEU A O 1
ATOM 1535 N N . ASP A 1 193 ? 12.664 67.816 18.824 1.00 29.06 262 ASP A N 1
ATOM 1536 C CA . ASP A 1 193 ? 12.843 67.381 17.446 1.00 33.93 262 ASP A CA 1
ATOM 1537 C C . ASP A 1 193 ? 12.914 65.862 17.416 1.00 31.99 262 ASP A C 1
ATOM 1538 O O . ASP A 1 193 ? 13.154 65.211 18.436 1.00 30.24 262 ASP A O 1
ATOM 1543 N N . TYR A 1 194 ? 12.686 65.308 16.228 1.00 37.79 263 TYR A N 1
ATOM 1544 C CA . TYR A 1 194 ? 12.803 63.876 15.996 1.00 47.10 263 TYR A CA 1
ATOM 1545 C C . TYR A 1 194 ? 13.160 63.657 14.533 1.00 52.88 263 TYR A C 1
ATOM 1546 O O . TYR A 1 194 ? 13.008 64.551 13.696 1.00 53.11 263 TYR A O 1
ATOM 1555 N N . ASP A 1 195 ? 13.636 62.454 14.230 1.00 58.21 264 ASP A N 1
ATOM 1556 C CA . ASP A 1 195 ? 14.203 62.166 12.917 1.00 60.27 264 ASP A CA 1
ATOM 1557 C C . ASP A 1 195 ? 13.468 61.072 12.160 1.00 54.95 264 ASP A C 1
ATOM 1558 O O . ASP A 1 195 ? 13.331 61.164 10.937 1.00 58.91 264 ASP A O 1
ATOM 1563 N N . ASP A 1 196 ? 12.990 60.038 12.846 1.00 52.20 265 ASP A N 1
ATOM 1564 C CA . ASP A 1 196 ? 12.212 58.987 12.212 1.00 50.25 265 ASP A CA 1
ATOM 1565 C C . ASP A 1 196 ? 10.748 59.139 12.620 1.00 52.42 265 ASP A C 1
ATOM 1566 O O . ASP A 1 196 ? 10.359 60.114 13.269 1.00 49.92 265 ASP A O 1
ATOM 1571 N N . LYS A 1 197 ? 9.918 58.169 12.249 1.00 47.94 266 LYS A N 1
ATOM 1572 C CA . LYS A 1 197 ? 8.492 58.305 12.503 1.00 53.77 266 LYS A CA 1
ATOM 1573 C C . LYS A 1 197 ? 8.050 57.673 13.819 1.00 50.73 266 LYS A C 1
ATOM 1574 O O . LYS A 1 197 ? 6.848 57.669 14.110 1.00 44.25 266 LYS A O 1
ATOM 1580 N N . ASN A 1 198 ? 8.981 57.161 14.633 1.00 42.55 267 ASN A N 1
ATOM 1581 C CA . ASN A 1 198 ? 8.647 56.891 16.027 1.00 38.07 267 ASN A CA 1
ATOM 1582 C C . ASN A 1 198 ? 8.533 58.173 16.839 1.00 41.01 267 ASN A C 1
ATOM 1583 O O . ASN A 1 198 ? 8.102 58.118 17.998 1.00 46.82 267 ASN A O 1
ATOM 1588 N N . LYS A 1 199 ? 8.868 59.317 16.239 1.00 35.70 268 LYS A N 1
ATOM 1589 C CA . LYS A 1 199 ? 8.936 60.603 16.928 1.00 32.17 268 LYS A CA 1
ATOM 1590 C C . LYS A 1 199 ? 9.607 60.443 18.285 1.00 24.12 268 LYS A C 1
ATOM 1591 O O . LYS A 1 199 ? 9.071 60.812 19.331 1.00 23.14 268 LYS A O 1
ATOM 1597 N N . SER A 1 200 ? 10.785 59.835 18.258 1.00 20.68 269 SER A N 1
ATOM 1598 C CA . SER A 1 200 ? 11.632 59.763 19.440 1.00 23.05 269 SER A CA 1
ATOM 1599 C C . SER A 1 200 ? 12.121 61.171 19.734 1.00 21.31 269 SER A C 1
ATOM 1600 O O . SER A 1 200 ? 13.078 61.650 19.122 1.00 27.42 269 SER A O 1
ATOM 1603 N N . TYR A 1 201 ? 11.445 61.850 20.658 1.00 20.11 270 TYR A N 1
ATOM 1604 C CA . TYR A 1 201 ? 11.745 63.248 20.935 1.00 18.69 270 TYR A CA 1
ATOM 1605 C C . TYR A 1 201 ? 13.145 63.398 21.512 1.00 18.89 270 TYR A C 1
ATOM 1606 O O . TYR A 1 201 ? 13.517 62.708 22.465 1.00 20.37 270 TYR A O 1
ATOM 1615 N N . SER A 1 202 ? 13.923 64.297 20.922 1.00 15.90 271 SER A N 1
ATOM 1616 C CA . SER A 1 202 ? 15.161 64.774 21.509 1.00 19.90 271 SER A CA 1
ATOM 1617 C C . SER A 1 202 ? 14.950 66.200 22.001 1.00 21.81 271 SER A C 1
ATOM 1618 O O . SER A 1 202 ? 14.136 66.949 21.452 1.00 22.51 271 SER A O 1
ATOM 1621 N N . ILE A 1 203 ? 15.681 66.567 23.049 1.00 16.96 272 ILE A N 1
ATOM 1622 C CA . ILE A 1 203 ? 15.533 67.862 23.703 1.00 21.40 272 ILE A CA 1
ATOM 1623 C C . ILE A 1 203 ? 16.789 68.674 23.416 1.00 21.50 272 ILE A C 1
ATOM 1624 O O . ILE A 1 203 ? 17.905 68.233 23.716 1.00 15.97 272 ILE A O 1
ATOM 1629 N N . TYR A 1 204 ? 16.607 69.855 22.831 1.00 21.57 273 TYR A N 1
ATOM 1630 C CA . TYR A 1 204 ? 17.705 70.701 22.392 1.00 20.62 273 TYR A CA 1
ATOM 1631 C C . TYR A 1 204 ? 17.595 72.088 23.005 1.00 21.35 273 TYR A C 1
ATOM 1632 O O . TYR A 1 204 ? 16.498 72.574 23.296 1.00 21.80 273 TYR A O 1
ATOM 1641 N N . TYR A 1 205 ? 18.746 72.723 23.187 1.00 21.65 274 TYR A N 1
ATOM 1642 C CA . TYR A 1 205 ? 18.834 74.153 23.447 1.00 26.82 274 TYR A CA 1
ATOM 1643 C C . TYR A 1 205 ? 19.487 74.790 22.230 1.00 27.75 274 TYR A C 1
ATOM 1644 O O . TYR A 1 205 ? 20.620 74.442 21.879 1.00 34.70 274 TYR A O 1
ATOM 1653 N N . GLU A 1 206 ? 18.775 75.700 21.576 1.00 27.18 275 GLU A N 1
ATOM 1654 C CA . GLU A 1 206 ? 19.266 76.328 20.358 1.00 32.35 275 GLU A CA 1
ATOM 1655 C C . GLU A 1 206 ? 19.716 77.751 20.657 1.00 31.02 275 GLU A C 1
ATOM 1656 O O . GLU A 1 206 ? 19.020 78.497 21.355 1.00 25.44 275 GLU A O 1
ATOM 1662 N N . THR A 1 207 ? 20.882 78.116 20.135 1.00 34.32 276 THR A N 1
ATOM 1663 C CA . THR A 1 207 ? 21.421 79.457 20.292 1.00 32.60 276 THR A CA 1
ATOM 1664 C C . THR A 1 207 ? 20.777 80.392 19.275 1.00 37.57 276 THR A C 1
ATOM 1665 O O . THR A 1 207 ? 20.140 79.944 18.317 1.00 36.91 276 THR A O 1
ATOM 1669 N N . PRO A 1 208 ? 20.910 81.710 19.464 1.00 38.35 277 PRO A N 1
ATOM 1670 C CA . PRO A 1 208 ? 20.364 82.640 18.461 1.00 36.80 277 PRO A CA 1
ATOM 1671 C C . PRO A 1 208 ? 20.929 82.435 17.065 1.00 30.67 277 PRO A C 1
ATOM 1672 O O . PRO A 1 208 ? 20.218 82.683 16.083 1.00 34.55 277 PRO A O 1
ATOM 1676 N N . ASP A 1 209 ? 22.183 81.990 16.933 1.00 29.98 278 ASP A N 1
ATOM 1677 C CA . ASP A 1 209 ? 22.736 81.654 15.625 1.00 38.33 278 ASP A CA 1
ATOM 1678 C C . ASP A 1 209 ? 22.446 80.210 15.221 1.00 35.26 278 ASP A C 1
ATOM 1679 O O . ASP A 1 209 ? 23.219 79.611 14.460 1.00 29.47 278 ASP A O 1
ATOM 1684 N N . GLU A 1 210 ? 21.351 79.639 15.728 1.00 40.09 279 GLU A N 1
ATOM 1685 C CA . GLU A 1 210 ? 20.805 78.354 15.295 1.00 41.99 279 GLU A CA 1
ATOM 1686 C C . GLU A 1 210 ? 21.764 77.189 15.522 1.00 39.63 279 GLU A C 1
ATOM 1687 O O . GLU A 1 210 ? 21.639 76.144 14.875 1.00 42.31 279 GLU A O 1
ATOM 1693 N N . LYS A 1 211 ? 22.719 77.338 16.435 1.00 35.77 280 LYS A N 1
ATOM 1694 C CA . LYS A 1 211 ? 23.554 76.213 16.823 1.00 38.79 280 LYS A CA 1
ATOM 1695 C C . LYS A 1 211 ? 22.823 75.352 17.849 1.00 37.87 280 LYS A C 1
ATOM 1696 O O . LYS A 1 211 ? 22.037 75.845 18.665 1.00 33.70 280 LYS A O 1
ATOM 1702 N N . VAL A 1 212 ? 23.089 74.051 17.796 1.00 35.27 281 VAL A N 1
ATOM 1703 C CA . VAL A 1 212 ? 22.280 73.038 18.461 1.00 32.24 281 VAL A CA 1
ATOM 1704 C C . VAL A 1 212 ? 23.076 72.429 19.608 1.00 39.14 281 VAL A C 1
ATOM 1705 O O . VAL A 1 212 ? 24.232 72.026 19.426 1.00 37.08 281 VAL A O 1
ATOM 1709 N N . ARG A 1 213 ? 22.453 72.356 20.787 1.00 34.36 282 ARG A N 1
ATOM 1710 C CA . ARG A 1 213 ? 23.037 71.720 21.972 1.00 30.37 282 ARG A CA 1
ATOM 1711 C C . ARG A 1 213 ? 22.045 70.677 22.487 1.00 27.44 282 ARG A C 1
ATOM 1712 O O . ARG A 1 213 ? 21.042 71.025 23.118 1.00 22.60 282 ARG A O 1
ATOM 1720 N N . ASP A 1 214 ? 22.328 69.399 22.228 1.00 28.91 283 ASP A N 1
ATOM 1721 C CA . ASP A 1 214 ? 21.423 68.322 22.611 1.00 23.84 283 ASP A CA 1
ATOM 1722 C C . ASP A 1 214 ? 21.560 68.044 24.104 1.00 20.97 283 ASP A C 1
ATOM 1723 O O . ASP A 1 214 ? 22.669 67.859 24.615 1.00 26.90 283 ASP A O 1
ATOM 1728 N N . LEU A 1 215 ? 20.424 67.988 24.795 1.00 20.17 284 LEU A N 1
ATOM 1729 C CA . LEU A 1 215 ? 20.390 67.784 26.237 1.00 20.66 284 LEU A CA 1
ATOM 1730 C C . LEU A 1 215 ? 19.796 66.443 26.635 1.00 15.65 284 LEU A C 1
ATOM 1731 O O . LEU A 1 215 ? 19.664 66.174 27.835 1.00 18.09 284 LEU A O 1
ATOM 1736 N N . THR A 1 216 ? 19.439 65.598 25.663 1.00 13.84 285 THR A N 1
ATOM 1737 C CA . THR A 1 216 ? 18.679 64.390 25.964 1.00 15.56 285 THR A CA 1
ATOM 1738 C C . THR A 1 216 ? 19.432 63.464 26.910 1.00 12.94 285 THR A C 1
ATOM 1739 O O . THR A 1 216 ? 18.813 62.798 27.746 1.00 13.16 285 THR A O 1
ATOM 1743 N N . ALA A 1 217 ? 20.757 63.417 26.807 1.00 14.82 286 ALA A N 1
ATOM 1744 C CA . ALA A 1 217 ? 21.564 62.564 27.667 1.00 15.98 286 ALA A CA 1
ATOM 1745 C C . ALA A 1 217 ? 21.945 63.224 28.988 1.00 19.42 286 ALA A C 1
ATOM 1746 O O . ALA A 1 217 ? 22.433 62.528 29.886 1.00 22.43 286 ALA A O 1
ATOM 1748 N N . LYS A 1 218 ? 21.721 64.531 29.140 1.00 13.61 287 LYS A N 1
ATOM 1749 C CA . LYS A 1 218 ? 22.175 65.259 30.320 1.00 19.78 287 LYS A CA 1
ATOM 1750 C C . LYS A 1 218 ? 21.057 65.712 31.247 1.00 19.90 287 LYS A C 1
ATOM 1751 O O . LYS A 1 218 ? 21.274 65.776 32.460 1.00 21.80 287 LYS A O 1
ATOM 1757 N N . ILE A 1 219 ? 19.881 66.046 30.713 1.00 17.31 288 ILE A N 1
ATOM 1758 C CA . ILE A 1 219 ? 18.783 66.512 31.553 1.00 17.59 288 ILE A CA 1
ATOM 1759 C C . ILE A 1 219 ? 18.429 65.445 32.576 1.00 17.36 288 ILE A C 1
ATOM 1760 O O . ILE A 1 219 ? 18.286 64.262 32.241 1.00 16.43 288 ILE A O 1
ATOM 1765 N N . SER A 1 220 ? 18.291 65.856 33.836 1.00 14.33 289 SER A N 1
ATOM 1766 C CA . SER A 1 220 ? 17.957 64.926 34.904 1.00 17.22 289 SER A CA 1
ATOM 1767 C C . SER A 1 220 ? 17.060 65.619 35.920 1.00 16.38 289 SER A C 1
ATOM 1768 O O . SER A 1 220 ? 16.847 66.834 35.871 1.00 13.73 289 SER A O 1
ATOM 1771 N N . GLY A 1 221 ? 16.540 64.823 36.846 1.00 15.08 290 GLY A N 1
ATOM 1772 C CA . GLY A 1 221 ? 15.713 65.308 37.939 1.00 13.35 290 GLY A CA 1
ATOM 1773 C C . GLY A 1 221 ? 14.246 65.393 37.570 1.00 12.94 290 GLY A C 1
ATOM 1774 O O . GLY A 1 221 ? 13.869 65.572 36.412 1.00 11.51 290 GLY A O 1
ATOM 1775 N N . GLY A 1 222 ? 13.399 65.254 38.588 1.00 12.51 291 GLY A N 1
ATOM 1776 C CA . GLY A 1 222 ? 11.967 65.412 38.443 1.00 14.25 291 GLY A CA 1
ATOM 1777 C C . GLY A 1 222 ? 11.344 64.435 37.454 1.00 12.74 291 GLY A C 1
ATOM 1778 O O . GLY A 1 222 ? 11.885 63.369 37.144 1.00 11.17 291 GLY A O 1
ATOM 1779 N N . GLN A 1 223 ? 10.173 64.834 36.949 1.00 14.34 292 GLN A N 1
ATOM 1780 C CA . GLN A 1 223 ? 9.432 63.978 36.029 1.00 10.67 292 GLN A CA 1
ATOM 1781 C C . GLN A 1 223 ? 10.197 63.766 34.732 1.00 11.61 292 GLN A C 1
ATOM 1782 O O . GLN A 1 223 ? 10.198 62.660 34.178 1.00 10.32 292 GLN A O 1
ATOM 1788 N N . LEU A 1 224 ? 10.857 64.813 34.231 1.00 13.69 293 LEU A N 1
ATOM 1789 C CA . LEU A 1 224 ? 11.571 64.690 32.964 1.00 13.30 293 LEU A CA 1
ATOM 1790 C C . LEU A 1 224 ? 12.764 63.750 33.092 1.00 12.14 293 LEU A C 1
ATOM 1791 O O . LEU A 1 224 ? 13.025 62.943 32.191 1.00 8.42 293 LEU A O 1
ATOM 1796 N N . GLY A 1 225 ? 13.494 63.835 34.207 1.00 14.53 294 GLY A N 1
ATOM 1797 C CA . GLY A 1 225 ? 14.586 62.902 34.433 1.00 14.21 294 GLY A CA 1
ATOM 1798 C C . GLY A 1 225 ? 14.118 61.460 34.486 1.00 10.79 294 GLY A C 1
ATOM 1799 O O . GLY A 1 225 ? 14.782 60.561 33.963 1.00 10.38 294 GLY A O 1
ATOM 1800 N N . ALA A 1 226 ? 12.961 61.219 35.106 1.00 9.12 295 ALA A N 1
ATOM 1801 C CA . ALA A 1 226 ? 12.454 59.852 35.195 1.00 12.70 295 ALA A CA 1
ATOM 1802 C C . ALA A 1 226 ? 11.923 59.375 33.850 1.00 9.77 295 ALA A C 1
ATOM 1803 O O . ALA A 1 226 ? 12.140 58.220 33.465 1.00 11.26 295 ALA A O 1
ATOM 1805 N N . GLN A 1 227 ? 11.231 60.251 33.121 1.00 9.74 296 GLN A N 1
ATOM 1806 C CA . GLN A 1 227 ? 10.787 59.907 31.775 1.00 11.49 296 GLN A CA 1
ATOM 1807 C C . GLN A 1 227 ? 11.966 59.529 30.887 1.00 11.04 296 GLN A C 1
ATOM 1808 O O . GLN A 1 227 ? 11.904 58.540 30.147 1.00 9.49 296 GLN A O 1
ATOM 1814 N N . LEU A 1 228 ? 13.058 60.295 30.959 1.00 10.19 297 LEU A N 1
ATOM 1815 C CA . LEU A 1 228 ? 14.215 60.003 30.120 1.00 11.36 297 LEU A CA 1
ATOM 1816 C C . LEU A 1 228 ? 14.870 58.685 30.517 1.00 13.05 297 LEU A C 1
ATOM 1817 O O . LEU A 1 228 ? 15.271 57.899 29.649 1.00 11.88 297 LEU A O 1
ATOM 1822 N N . ASP A 1 229 ? 14.970 58.414 31.821 1.00 7.87 298 ASP A N 1
ATOM 1823 C CA . ASP A 1 229 ? 15.607 57.178 32.267 1.00 13.20 298 ASP A CA 1
ATOM 1824 C C . ASP A 1 229 ? 14.738 55.959 31.965 1.00 11.25 298 A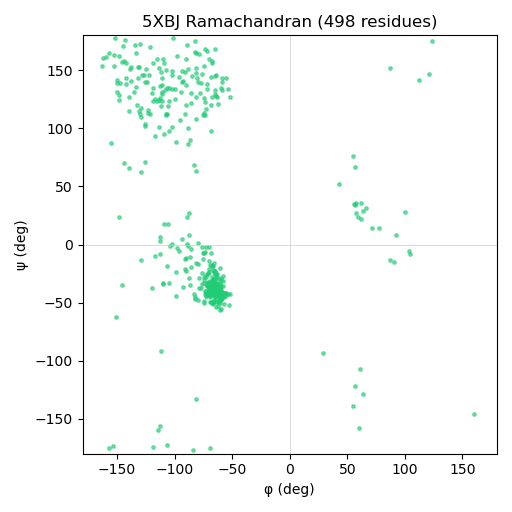SP A C 1
ATOM 1825 O O . ASP A 1 229 ? 15.262 54.873 31.689 1.00 7.62 298 ASP A O 1
ATOM 1830 N N . LEU A 1 230 ? 13.415 56.118 31.999 1.00 11.35 299 LEU A N 1
ATOM 1831 C CA . LEU A 1 230 ? 12.522 55.010 31.675 1.00 11.46 299 LEU A CA 1
ATOM 1832 C C . LEU A 1 230 ? 12.485 54.746 30.174 1.00 10.69 299 LEU A C 1
ATOM 1833 O O . LEU A 1 230 ? 12.643 53.602 29.732 1.00 7.95 299 LEU A O 1
ATOM 1838 N N . ARG A 1 231 ? 12.292 55.799 29.377 1.00 11.63 300 ARG A N 1
ATOM 1839 C CA . ARG A 1 231 ? 12.143 55.622 27.937 1.00 10.94 300 ARG A CA 1
ATOM 1840 C C . ARG A 1 231 ? 13.468 55.266 27.275 1.00 11.68 300 ARG A C 1
ATOM 1841 O O . ARG A 1 231 ? 13.526 54.360 26.435 1.00 9.24 300 ARG A O 1
ATOM 1849 N N . GLY A 1 232 ? 14.538 55.964 27.643 1.00 11.30 301 GLY A N 1
ATOM 1850 C CA . GLY A 1 232 ? 15.802 55.852 26.946 1.00 12.85 301 GLY A CA 1
ATOM 1851 C C . GLY A 1 232 ? 16.227 57.196 26.393 1.00 13.92 301 GLY A C 1
ATOM 1852 O O . GLY A 1 232 ? 15.381 58.004 26.001 1.00 15.16 301 GLY A O 1
ATOM 1853 N N . ARG A 1 233 ? 17.531 57.455 26.358 1.00 17.74 302 ARG A N 1
ATOM 1854 C CA . ARG A 1 233 ? 18.034 58.763 25.964 1.00 17.51 302 ARG A CA 1
ATOM 1855 C C . ARG A 1 233 ? 18.743 58.775 24.618 1.00 22.00 302 ARG A C 1
ATOM 1856 O O . ARG A 1 233 ? 18.648 59.772 23.899 1.00 18.44 302 ARG A O 1
ATOM 1864 N N . ASN A 1 234 ? 19.441 57.702 24.250 1.00 20.75 303 ASN A N 1
ATOM 1865 C CA . ASN A 1 234 ? 20.172 57.641 22.986 1.00 20.81 303 ASN A CA 1
ATOM 1866 C C . ASN A 1 234 ? 19.355 56.804 22.006 1.00 19.37 303 ASN A C 1
ATOM 1867 O O . ASN A 1 234 ? 19.368 55.572 22.063 1.00 23.82 303 ASN A O 1
ATOM 1872 N N . TYR A 1 235 ? 18.644 57.478 21.108 1.00 17.44 304 TYR A N 1
ATOM 1873 C CA . TYR A 1 235 ? 17.873 56.787 20.087 1.00 20.52 304 TYR A CA 1
ATOM 1874 C C . TYR A 1 235 ? 18.758 56.446 18.894 1.00 20.36 304 TYR A C 1
ATOM 1875 O O . TYR A 1 235 ? 19.673 57.194 18.538 1.00 26.78 304 TYR A O 1
ATOM 1884 N N . SER A 1 236 ? 18.482 55.297 18.281 1.00 24.62 305 SER A N 1
ATOM 1885 C CA . SER A 1 236 ? 19.255 54.791 17.149 1.00 28.17 305 SER A CA 1
ATOM 1886 C C . SER A 1 236 ? 18.322 54.621 15.958 1.00 29.62 305 SER A C 1
ATOM 1887 O O . SER A 1 236 ? 17.444 53.751 15.973 1.00 29.96 305 SER A O 1
ATOM 1890 N N . LYS A 1 237 ? 18.516 55.444 14.923 1.00 29.32 306 LYS A N 1
ATOM 1891 C CA . LYS A 1 237 ? 17.635 55.373 13.761 1.00 31.21 306 LYS A CA 1
ATOM 1892 C C . LYS A 1 237 ? 17.883 54.118 12.937 1.00 31.99 306 LYS A C 1
ATOM 1893 O O . LYS A 1 237 ? 16.943 53.581 12.339 1.00 42.82 306 LYS A O 1
ATOM 1899 N N . SER A 1 238 ? 19.129 53.642 12.885 1.00 30.22 307 SER A N 1
ATOM 1900 C CA . SER A 1 238 ? 19.420 52.408 12.161 1.00 30.32 307 SER A CA 1
ATOM 1901 C C . SER A 1 238 ? 18.588 51.255 12.703 1.00 29.07 307 SER A C 1
ATOM 1902 O O . SER A 1 238 ? 17.914 50.547 11.947 1.00 33.90 307 SER A O 1
ATOM 1905 N N . GLU A 1 239 ? 18.614 51.062 14.018 1.00 32.03 308 GLU A N 1
ATOM 1906 C CA . GLU A 1 239 ? 17.944 49.936 14.648 1.00 29.97 308 GLU A CA 1
ATOM 1907 C C . GLU A 1 239 ? 16.513 50.247 15.062 1.00 22.86 308 GLU A C 1
ATOM 1908 O O . GLU A 1 239 ? 15.761 49.317 15.374 1.00 21.54 308 GLU A O 1
ATOM 1914 N N . GLY A 1 240 ? 16.116 51.516 15.060 1.00 24.74 309 GLY A N 1
ATOM 1915 C CA . GLY A 1 240 ? 14.754 51.870 15.410 1.00 23.73 309 GLY A CA 1
ATOM 1916 C C . GLY A 1 240 ? 14.390 51.601 16.850 1.00 19.04 309 GLY A C 1
ATOM 1917 O O . GLY A 1 240 ? 13.232 51.291 17.141 1.00 17.65 309 GLY A O 1
ATOM 1918 N N . LYS A 1 241 ? 15.353 51.698 17.762 1.00 21.19 310 LYS A N 1
ATOM 1919 C CA . LYS A 1 241 ? 15.087 51.528 19.182 1.00 19.10 310 LYS A CA 1
ATOM 1920 C C . LYS A 1 241 ? 16.110 52.340 19.963 1.00 19.07 310 LYS A C 1
ATOM 1921 O O . LYS A 1 241 ? 17.004 52.969 19.389 1.00 20.45 310 LYS A O 1
ATOM 1927 N N . TYR A 1 242 ? 15.972 52.326 21.284 1.00 17.95 311 TYR A N 1
ATOM 1928 C CA . TYR A 1 242 ? 16.875 53.062 22.155 1.00 17.76 311 TYR A CA 1
ATOM 1929 C C . TYR A 1 242 ? 18.052 52.191 22.564 1.00 14.86 311 TYR A C 1
ATOM 1930 O O . TYR A 1 242 ? 17.938 50.968 22.675 1.00 17.92 311 TYR A O 1
ATOM 1939 N N . GLU A 1 243 ? 19.195 52.839 22.775 1.00 15.62 312 GLU A N 1
ATOM 1940 C CA . GLU A 1 243 ? 20.410 52.166 23.210 1.00 20.43 312 GLU A CA 1
ATOM 1941 C C . GLU A 1 243 ? 20.482 52.010 24.723 1.00 24.69 312 GLU A C 1
ATOM 1942 O O . GLU A 1 243 ? 21.421 51.381 25.226 1.00 23.26 312 GLU A O 1
ATOM 1948 N N . ASP A 1 244 ? 19.515 52.560 25.448 1.00 18.92 313 ASP A N 1
ATOM 1949 C CA . ASP A 1 244 ? 19.478 52.524 26.903 1.00 15.72 313 ASP A CA 1
ATOM 1950 C C . ASP A 1 244 ? 18.027 52.722 27.330 1.00 16.54 313 ASP A C 1
ATOM 1951 O O . ASP A 1 244 ? 17.123 52.800 26.491 1.00 15.04 313 ASP A O 1
ATOM 1956 N N . GLY A 1 245 ? 17.803 52.814 28.629 1.00 12.64 314 GLY A N 1
ATOM 1957 C CA . GLY A 1 245 ? 16.454 53.018 29.128 1.00 10.93 314 GLY A CA 1
ATOM 1958 C C . GLY A 1 245 ? 15.965 51.793 29.878 1.00 15.04 314 GLY A C 1
ATOM 1959 O O . GLY A 1 245 ? 16.239 50.649 29.491 1.00 12.64 314 GLY A O 1
ATOM 1960 N N . ILE A 1 246 ? 15.232 52.034 30.966 1.00 11.87 315 ILE A N 1
ATOM 1961 C CA . ILE A 1 246 ? 14.725 50.936 31.782 1.00 11.91 315 ILE A CA 1
ATOM 1962 C C . ILE A 1 246 ? 13.694 50.126 31.005 1.00 13.19 315 ILE A C 1
ATOM 1963 O O . ILE A 1 246 ? 13.783 48.895 30.924 1.00 8.07 315 ILE A O 1
ATOM 1968 N N . ILE A 1 247 ? 12.700 50.806 30.423 1.00 11.86 316 ILE A N 1
ATOM 1969 C CA . ILE A 1 247 ? 11.687 50.112 29.631 1.00 10.31 316 ILE A CA 1
ATOM 1970 C C . ILE A 1 247 ? 12.330 49.419 28.438 1.00 12.71 316 ILE A C 1
ATOM 1971 O O . ILE A 1 247 ? 11.998 48.271 28.112 1.00 12.02 316 ILE A O 1
ATOM 1976 N N . GLN A 1 248 ? 13.262 50.104 27.771 1.00 12.03 317 GLN A N 1
ATOM 1977 C CA . GLN A 1 248 ? 13.959 49.512 26.634 1.00 13.86 317 GLN A CA 1
ATOM 1978 C C . GLN A 1 248 ? 14.672 48.229 27.034 1.00 14.22 317 GLN A C 1
ATOM 1979 O O . GLN A 1 248 ? 14.752 47.282 26.243 1.00 14.10 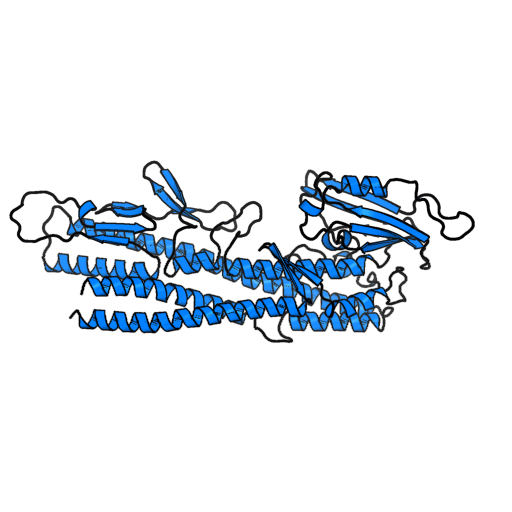317 GLN A O 1
ATOM 1985 N N . GLY A 1 249 ? 15.203 48.182 28.259 1.00 14.67 318 GLY A N 1
ATOM 1986 C CA . GLY A 1 249 ? 15.842 46.970 28.737 1.00 11.31 318 GLY A CA 1
ATOM 1987 C C . GLY A 1 249 ? 14.874 45.819 28.917 1.00 12.81 318 GLY A C 1
ATOM 1988 O O . GLY A 1 249 ? 15.236 44.660 28.687 1.00 14.74 318 GLY A O 1
ATOM 1989 N N . TYR A 1 250 ? 13.638 46.113 29.333 1.00 10.21 319 TYR A N 1
ATOM 1990 C CA . TYR A 1 250 ? 12.627 45.064 29.431 1.00 11.78 319 TYR A CA 1
ATOM 1991 C C . TYR A 1 250 ? 12.248 44.548 28.049 1.00 13.76 319 TYR A C 1
ATOM 1992 O O . TYR A 1 250 ? 12.042 43.342 27.864 1.00 12.49 319 TYR A O 1
ATOM 2001 N N . MET A 1 251 ? 12.157 45.449 27.067 1.00 10.19 320 MET A N 1
ATOM 2002 C CA . MET A 1 251 ? 11.811 45.042 25.709 1.00 11.87 320 MET A CA 1
ATOM 2003 C C . MET A 1 251 ? 12.912 44.191 25.092 1.00 12.92 320 MET A C 1
ATOM 2004 O O . MET A 1 251 ? 12.630 43.246 24.344 1.00 12.83 320 MET A O 1
ATOM 2009 N N . ASP A 1 252 ? 14.173 44.505 25.400 1.00 11.54 321 ASP A N 1
ATOM 2010 C CA . ASP A 1 252 ? 15.285 43.752 24.829 1.00 9.57 321 ASP A CA 1
ATOM 2011 C C . ASP A 1 252 ? 15.355 42.343 25.404 1.00 11.92 321 ASP A C 1
ATOM 2012 O O . ASP A 1 252 ? 15.620 41.382 24.670 1.00 11.84 321 ASP A O 1
ATOM 2017 N N . SER A 1 253 ? 15.121 42.197 26.712 1.00 9.68 322 SER A N 1
ATOM 2018 C CA . SER A 1 253 ? 15.041 40.862 27.299 1.00 13.11 322 SER A CA 1
ATOM 2019 C C . SER A 1 253 ? 13.887 40.072 26.697 1.00 10.67 322 SER A C 1
ATOM 2020 O O . SER A 1 253 ? 13.999 38.860 26.484 1.00 12.18 322 SER A O 1
ATOM 2023 N N . LEU A 1 254 ? 12.768 40.744 26.418 1.00 5.75 323 LEU A N 1
ATOM 2024 C CA . LEU A 1 254 ? 11.639 40.060 25.796 1.00 10.79 323 LEU A CA 1
ATOM 2025 C C . LEU A 1 254 ? 11.988 39.611 24.383 1.00 12.92 323 LEU A C 1
ATOM 2026 O O . LEU A 1 254 ? 11.606 38.511 23.965 1.00 11.36 323 LEU A O 1
ATOM 2031 N N . ASP A 1 255 ? 12.723 40.443 23.638 1.00 12.17 324 ASP A N 1
ATOM 2032 C CA . ASP A 1 255 ? 13.220 40.022 22.332 1.00 13.04 324 ASP A CA 1
ATOM 2033 C C . ASP A 1 255 ? 14.210 38.871 22.463 1.00 13.57 324 ASP A C 1
ATOM 2034 O O . ASP A 1 255 ? 14.163 37.911 21.685 1.00 10.59 324 ASP A O 1
ATOM 2039 N N . THR A 1 256 ? 15.116 38.948 23.446 1.00 14.67 325 THR A N 1
ATOM 2040 C CA . THR A 1 256 ? 16.082 37.871 23.645 1.00 14.69 325 THR A CA 1
ATOM 2041 C C . THR A 1 256 ? 15.383 36.573 24.038 1.00 12.03 325 THR A C 1
ATOM 2042 O O . THR A 1 256 ? 15.815 35.482 23.646 1.00 12.71 325 THR A O 1
ATOM 2046 N N . PHE A 1 257 ? 14.289 36.671 24.797 1.00 10.21 326 PHE A N 1
ATOM 2047 C CA . PHE A 1 257 ? 13.483 35.490 25.094 1.00 10.57 326 PHE A CA 1
ATOM 2048 C C . PHE A 1 257 ? 12.934 34.869 23.815 1.00 13.35 326 PHE A C 1
ATOM 2049 O O . PHE A 1 257 ? 13.000 33.648 23.624 1.00 7.67 326 PHE A O 1
ATOM 2057 N N . ALA A 1 258 ? 12.377 35.700 22.929 1.00 9.57 327 ALA A N 1
ATOM 2058 C CA . ALA A 1 258 ? 11.814 35.185 21.685 1.00 11.73 327 ALA A CA 1
ATOM 2059 C C . ALA A 1 258 ? 12.904 34.662 20.758 1.00 11.92 327 ALA A C 1
ATOM 2060 O O . ALA A 1 258 ? 12.733 33.620 20.116 1.00 9.89 327 ALA A O 1
ATOM 2062 N N . LYS A 1 259 ? 14.033 35.371 20.682 1.00 11.62 328 LYS A N 1
ATOM 2063 C CA . LYS A 1 259 ? 15.122 34.967 19.799 1.00 12.26 328 LYS A CA 1
ATOM 2064 C C . LYS A 1 259 ? 15.658 33.592 20.182 1.00 12.87 328 LYS A C 1
ATOM 2065 O O . LYS A 1 259 ? 15.852 32.725 19.320 1.00 11.67 328 LYS A O 1
ATOM 2071 N N . THR A 1 260 ? 15.906 33.374 21.476 1.00 11.54 329 THR A N 1
ATOM 2072 C CA . THR A 1 260 ? 16.361 32.061 21.922 1.00 14.15 329 THR A CA 1
ATOM 2073 C C . THR A 1 260 ? 15.289 31.003 21.695 1.00 12.42 329 THR A C 1
ATOM 2074 O O . THR A 1 260 ? 15.590 29.893 21.238 1.00 10.63 329 THR A O 1
ATOM 2078 N N . MET A 1 261 ? 14.032 31.332 22.004 1.00 9.81 330 MET A N 1
ATOM 2079 C CA . MET A 1 261 ? 12.941 30.391 21.781 1.00 13.06 330 MET A CA 1
ATOM 2080 C C . MET A 1 261 ? 12.842 30.003 20.312 1.00 15.84 330 MET A C 1
ATOM 2081 O O . MET A 1 261 ? 12.613 28.833 19.983 1.00 14.16 330 MET A O 1
ATOM 2086 N N . ILE A 1 262 ? 13.016 30.974 19.414 1.00 10.64 331 ILE A N 1
ATOM 2087 C CA . ILE A 1 262 ? 13.029 30.677 17.986 1.00 12.31 331 ILE A CA 1
ATOM 2088 C C . ILE A 1 262 ? 14.238 29.814 17.638 1.00 15.08 331 ILE A C 1
ATOM 2089 O O . ILE A 1 262 ? 14.110 28.782 16.970 1.00 13.97 331 ILE A O 1
ATOM 2094 N N . ASN A 1 263 ? 15.424 30.209 18.114 1.00 11.77 332 ASN A N 1
ATOM 2095 C CA . ASN A 1 263 ? 16.656 29.507 17.758 1.00 11.83 332 ASN A CA 1
ATOM 2096 C C . ASN A 1 263 ? 16.646 28.063 18.246 1.00 16.16 332 ASN A C 1
ATOM 2097 O O . ASN A 1 263 ? 16.900 27.133 17.470 1.00 16.34 332 ASN A O 1
ATOM 2102 N N . GLU A 1 264 ? 16.376 27.853 19.536 1.00 15.18 333 GLU A N 1
ATOM 2103 C CA . GLU A 1 264 ? 16.510 26.510 20.096 1.00 16.36 333 GLU A CA 1
ATOM 2104 C C . GLU A 1 264 ? 15.428 25.573 19.571 1.00 15.69 333 GLU A C 1
ATOM 2105 O O . GLU A 1 264 ? 15.699 24.396 19.308 1.00 18.20 333 GLU A O 1
ATOM 2111 N N . THR A 1 265 ? 14.204 26.071 19.394 1.00 15.24 334 THR A N 1
ATOM 2112 C CA . THR A 1 265 ? 13.161 25.232 18.812 1.00 18.28 334 THR A CA 1
ATOM 2113 C C . THR A 1 265 ? 13.464 24.912 17.353 1.00 15.48 334 THR A C 1
ATOM 2114 O O . THR A 1 265 ? 13.293 23.769 16.915 1.00 13.84 334 THR A O 1
ATOM 2118 N N . ASN A 1 266 ? 13.917 25.906 16.585 1.00 12.92 335 ASN A N 1
ATOM 2119 C CA . ASN A 1 266 ? 14.172 25.678 15.166 1.00 15.96 335 ASN A CA 1
ATOM 2120 C C . ASN A 1 266 ? 15.372 24.765 14.955 1.00 17.59 335 ASN A C 1
ATOM 2121 O O . ASN A 1 266 ? 15.377 23.951 14.024 1.00 22.18 335 ASN A O 1
ATOM 2126 N N . ASN A 1 267 ? 16.400 24.886 15.803 1.00 19.19 336 ASN A N 1
ATOM 2127 C CA . ASN A 1 267 ? 17.543 23.979 15.725 1.00 17.93 336 ASN A CA 1
ATOM 2128 C C . ASN A 1 267 ? 17.101 22.522 15.770 1.00 18.73 336 ASN A C 1
ATOM 2129 O O . ASN A 1 267 ? 17.616 21.682 15.023 1.00 15.91 336 ASN A O 1
ATOM 2134 N N . LEU A 1 268 ? 16.145 22.206 16.646 1.00 15.93 337 LEU A N 1
ATOM 2135 C CA . LEU A 1 268 ? 15.663 20.835 16.753 1.00 17.67 337 LEU A CA 1
ATOM 2136 C C . LEU A 1 268 ? 14.769 20.474 15.573 1.00 18.26 337 LEU A C 1
ATOM 2137 O O . LEU A 1 268 ? 14.971 19.444 14.921 1.00 18.05 337 LEU A O 1
ATOM 2142 N N . TYR A 1 269 ? 13.782 21.320 15.273 1.00 18.25 338 TYR A N 1
ATOM 2143 C CA . TYR A 1 269 ? 12.844 21.000 14.205 1.00 18.88 338 TYR A CA 1
ATOM 2144 C C . TYR A 1 269 ? 13.516 20.952 12.838 1.00 20.30 338 TYR A C 1
ATOM 2145 O O . TYR A 1 269 ? 13.023 20.255 11.943 1.00 18.93 338 TYR A O 1
ATOM 2154 N N . ALA A 1 270 ? 14.631 21.665 12.659 1.00 19.09 339 ALA A N 1
ATOM 2155 C CA . ALA A 1 270 ? 15.381 21.574 11.412 1.00 17.49 339 ALA A CA 1
ATOM 2156 C C . ALA A 1 270 ? 15.989 20.194 11.201 1.00 22.64 339 ALA A C 1
ATOM 2157 O O . ALA A 1 270 ? 16.269 19.824 10.054 1.00 17.44 339 ALA A O 1
ATOM 2159 N N . SER A 1 271 ? 16.211 19.432 12.274 1.00 20.85 340 SER A N 1
ATOM 2160 C CA . SER A 1 271 ? 16.748 18.080 12.161 1.00 22.91 340 SER A CA 1
ATOM 2161 C C . SER A 1 271 ? 15.704 17.075 11.693 1.00 24.45 340 SER A C 1
ATOM 2162 O O . SER A 1 271 ? 16.031 15.894 11.526 1.00 20.29 340 SER A O 1
ATOM 2165 N N . SER A 1 272 ? 14.465 17.516 11.488 1.00 23.53 341 SER A N 1
ATOM 2166 C CA . SER A 1 272 ? 13.413 16.686 10.916 1.00 22.40 341 SER A CA 1
ATOM 2167 C C . SER A 1 272 ? 13.441 16.843 9.399 1.00 21.59 341 SER A C 1
ATOM 2168 O O . SER A 1 272 ? 13.277 17.955 8.886 1.00 23.62 341 SER A O 1
ATOM 2171 N N . ALA A 1 273 ? 13.649 15.736 8.687 1.00 21.35 342 ALA A N 1
ATOM 2172 C CA . ALA A 1 273 ? 13.846 15.796 7.243 1.00 24.25 342 ALA A CA 1
ATOM 2173 C C . ALA A 1 273 ? 12.598 16.308 6.531 1.00 23.35 342 ALA A C 1
ATOM 2174 O O . ALA A 1 273 ? 11.465 16.056 6.952 1.00 19.79 342 ALA A O 1
ATOM 2176 N N . LYS A 1 274 ? 12.820 17.042 5.438 1.00 20.99 343 LYS A N 1
ATOM 2177 C CA . LYS A 1 274 ? 11.750 17.647 4.657 1.00 22.65 343 LYS A CA 1
ATOM 2178 C C . LYS A 1 274 ? 12.124 17.612 3.181 1.00 25.24 343 LYS A C 1
ATOM 2179 O O . LYS A 1 274 ? 13.301 17.522 2.822 1.00 20.84 343 LYS A O 1
ATOM 2185 N N . SER A 1 275 ? 11.099 17.698 2.324 1.00 25.35 344 SER A N 1
ATOM 2186 C CA . SER A 1 275 ? 11.329 17.660 0.880 1.00 22.58 344 SER A CA 1
ATOM 2187 C C . SER A 1 275 ? 12.137 18.862 0.421 1.00 22.33 344 SER A C 1
ATOM 2188 O O . SER A 1 275 ? 12.947 18.761 -0.508 1.00 23.40 344 SER A O 1
ATOM 2191 N N . SER A 1 276 ? 11.912 20.013 1.047 1.00 19.29 345 SER A N 1
ATOM 2192 C CA . SER A 1 276 ? 12.692 21.210 0.789 1.00 18.96 345 SER A CA 1
ATOM 2193 C C . SER A 1 276 ? 12.671 22.065 2.045 1.00 20.87 345 SER A C 1
ATOM 2194 O O . SER A 1 276 ? 11.742 21.986 2.852 1.00 21.18 345 SER A O 1
ATOM 2197 N N . VAL A 1 277 ? 13.713 22.869 2.212 1.00 23.93 346 VAL A N 1
ATOM 2198 C CA . VAL A 1 277 ? 13.802 23.812 3.317 1.00 24.56 346 VAL A CA 1
ATOM 2199 C C . VAL A 1 277 ? 14.058 25.194 2.740 1.00 21.69 346 VAL A C 1
ATOM 2200 O O . VAL A 1 277 ? 14.812 25.345 1.772 1.00 23.64 346 VAL A O 1
ATOM 2204 N N . THR A 1 278 ? 13.407 26.198 3.321 1.00 21.49 347 THR A N 1
ATOM 2205 C CA . THR A 1 278 ? 13.553 27.578 2.883 1.00 21.76 347 THR A CA 1
ATOM 2206 C C . THR A 1 278 ? 13.702 28.459 4.110 1.00 21.09 347 THR A C 1
ATOM 2207 O O . THR A 1 278 ? 12.930 28.334 5.066 1.00 23.34 347 THR A O 1
ATOM 2211 N N . SER A 1 279 ? 14.701 29.332 4.088 1.00 20.04 348 SER A N 1
ATOM 2212 C CA . SER A 1 279 ? 14.876 30.283 5.169 1.00 15.98 348 SER A CA 1
ATOM 2213 C C . SER A 1 279 ? 13.789 31.351 5.110 1.00 18.87 348 SER A C 1
ATOM 2214 O O . SER A 1 279 ? 13.069 31.496 4.118 1.00 16.28 348 SER A O 1
ATOM 2217 N N . ASP A 1 280 ? 13.676 32.110 6.198 1.00 21.76 349 ASP A N 1
ATOM 2218 C CA . ASP A 1 280 ? 12.982 33.384 6.128 1.00 20.79 349 ASP A CA 1
ATOM 2219 C C . ASP A 1 280 ? 13.746 34.330 5.206 1.00 17.55 349 ASP A C 1
ATOM 2220 O O . ASP A 1 280 ? 14.890 34.078 4.817 1.00 17.20 349 ASP A O 1
ATOM 2225 N N . TYR A 1 281 ? 13.107 35.442 4.862 1.00 22.72 350 TYR A N 1
ATOM 2226 C CA . TYR A 1 281 ? 13.846 36.522 4.227 1.00 21.97 350 TYR A CA 1
ATOM 2227 C C . TYR A 1 281 ? 14.815 37.114 5.239 1.00 23.22 350 TYR A C 1
ATOM 2228 O O . TYR A 1 281 ? 14.430 37.462 6.360 1.00 20.82 350 TYR A O 1
ATOM 2237 N N . LEU A 1 282 ? 16.080 37.194 4.855 1.00 23.92 351 LEU A N 1
ATOM 2238 C CA . LEU A 1 282 ? 17.148 37.622 5.750 1.00 24.50 351 LEU A CA 1
ATOM 2239 C C . LEU A 1 282 ? 17.532 39.041 5.352 1.00 22.26 351 LEU A C 1
ATOM 2240 O O . LEU A 1 282 ? 18.306 39.247 4.412 1.00 17.96 351 LEU A O 1
ATOM 2245 N N . SER A 1 283 ? 16.976 40.012 6.071 1.00 24.82 352 SER A N 1
ATOM 2246 C CA . SER A 1 283 ? 17.140 41.411 5.708 1.00 24.30 352 SER A CA 1
ATOM 2247 C C . SER A 1 283 ? 18.605 41.815 5.783 1.00 19.00 352 SER A C 1
ATOM 2248 O O . SER A 1 283 ? 19.271 41.598 6.799 1.00 16.23 352 SER A O 1
ATOM 2251 N N . GLY A 1 284 ? 19.108 42.392 4.693 1.00 17.37 353 GLY A N 1
ATOM 2252 C CA . GLY A 1 284 ? 20.465 42.899 4.671 1.00 17.40 353 GLY A CA 1
ATOM 2253 C C . GLY A 1 284 ? 21.555 41.853 4.658 1.00 15.50 353 GLY A C 1
ATOM 2254 O O . GLY A 1 284 ? 22.716 42.186 4.907 1.00 19.09 353 GLY A O 1
ATOM 2255 N N . LEU A 1 285 ? 21.228 40.594 4.372 1.00 17.61 354 LEU A N 1
ATOM 2256 C CA . LEU A 1 285 ? 22.239 39.538 4.369 1.00 18.87 354 LEU A CA 1
ATOM 2257 C C . LEU A 1 285 ? 22.854 39.459 2.979 1.00 23.00 354 LEU A C 1
ATOM 2258 O O . LEU A 1 285 ? 22.422 38.685 2.122 1.00 22.01 354 LEU A O 1
ATOM 2263 N N . LYS A 1 286 ? 23.872 40.285 2.751 1.00 23.38 355 LYS A N 1
ATOM 2264 C CA . LYS A 1 286 ? 24.709 40.121 1.577 1.00 20.76 355 LYS A CA 1
ATOM 2265 C C . LYS A 1 286 ? 25.556 38.862 1.721 1.00 23.01 355 LYS A C 1
ATOM 2266 O O . LYS A 1 286 ? 25.773 38.348 2.823 1.00 21.29 355 LYS A O 1
ATOM 2272 N N . GLY A 1 287 ? 26.039 38.364 0.583 1.00 21.86 356 GLY A N 1
ATOM 2273 C CA . GLY A 1 287 ? 26.790 37.125 0.578 1.00 18.75 356 GLY A CA 1
ATOM 2274 C C . GLY A 1 287 ? 28.157 37.210 1.219 1.00 20.92 356 GLY A C 1
ATOM 2275 O O . GLY A 1 287 ? 28.746 36.163 1.509 1.00 19.72 356 GLY A O 1
ATOM 2276 N N . ASP A 1 288 ? 28.666 38.419 1.459 1.00 21.94 357 ASP A N 1
ATOM 2277 C CA . ASP A 1 288 ? 30.017 38.621 1.970 1.00 26.41 357 ASP A CA 1
ATOM 2278 C C . ASP A 1 288 ? 30.062 38.987 3.450 1.00 24.77 357 ASP A C 1
ATOM 2279 O O . ASP A 1 288 ? 31.157 39.162 3.994 1.00 29.13 357 ASP A O 1
ATOM 2284 N N . ILE A 1 289 ? 28.922 39.109 4.114 1.00 20.57 358 ILE A N 1
ATOM 2285 C CA . ILE A 1 289 ? 28.918 39.486 5.529 1.00 19.82 358 ILE A CA 1
ATOM 2286 C C . ILE A 1 289 ? 29.206 38.244 6.372 1.00 18.12 358 ILE A C 1
ATOM 2287 O O . ILE A 1 289 ? 28.524 37.222 6.203 1.00 19.98 358 ILE A O 1
ATOM 2292 N N . PRO A 1 290 ? 30.196 38.286 7.263 1.00 18.84 359 PRO A N 1
ATOM 2293 C CA . PRO A 1 290 ? 30.429 37.144 8.156 1.00 19.94 359 PRO A CA 1
ATOM 2294 C C . PRO A 1 290 ? 29.201 36.854 9.005 1.00 19.87 359 PRO A C 1
ATOM 2295 O O . PRO A 1 290 ? 28.586 37.761 9.571 1.00 20.60 359 PRO A O 1
ATOM 2299 N N . LEU A 1 291 ? 28.852 35.568 9.091 1.00 18.27 360 LEU A N 1
ATOM 2300 C CA . LEU A 1 291 ? 27.605 35.174 9.740 1.00 21.06 360 LEU A CA 1
ATOM 2301 C C . LEU A 1 291 ? 27.583 35.568 11.213 1.00 18.87 360 LEU A C 1
ATOM 2302 O O . LEU A 1 291 ? 26.549 36.011 11.726 1.00 16.19 360 LEU A O 1
ATOM 2307 N N . VAL A 1 292 ? 28.711 35.414 11.914 1.00 15.87 361 VAL A N 1
ATOM 2308 C CA . VAL A 1 292 ? 28.741 35.773 13.328 1.00 17.16 361 VAL A CA 1
ATOM 2309 C C . VAL A 1 292 ? 28.584 37.274 13.528 1.00 21.29 361 VAL A C 1
ATOM 2310 O O . VAL A 1 292 ? 28.244 37.715 14.632 1.00 21.06 361 VAL A O 1
ATOM 2314 N N . ASN A 1 293 ? 28.825 38.075 12.488 1.00 18.71 362 ASN A N 1
ATOM 2315 C CA . ASN A 1 293 ? 28.600 39.512 12.557 1.00 20.92 362 ASN A CA 1
ATOM 2316 C C . ASN A 1 293 ? 27.192 39.911 12.138 1.00 21.71 362 ASN A C 1
ATOM 2317 O O . ASN A 1 293 ? 26.723 40.985 12.533 1.00 24.98 362 ASN A O 1
ATOM 2322 N N . TYR A 1 294 ? 26.511 39.082 11.346 1.00 19.41 363 TYR A N 1
ATOM 2323 C CA . TYR A 1 294 ? 25.147 39.398 10.935 1.00 21.36 363 TYR A CA 1
ATOM 2324 C C . TYR A 1 294 ? 24.154 39.131 12.061 1.00 18.34 363 TYR A C 1
ATOM 2325 O O . TYR A 1 294 ? 23.200 39.893 12.247 1.00 18.44 363 TYR A O 1
ATOM 2334 N N . ASP A 1 295 ? 24.377 38.065 12.825 1.00 19.53 364 ASP A N 1
ATOM 2335 C CA . ASP A 1 295 ? 23.472 37.632 13.883 1.00 16.78 364 ASP A CA 1
ATOM 2336 C C . ASP A 1 295 ? 24.333 37.198 15.057 1.00 19.87 364 ASP A C 1
ATOM 2337 O O . ASP A 1 295 ? 25.074 36.216 14.946 1.00 18.82 364 ASP A O 1
ATOM 2342 N N . ARG A 1 296 ? 24.241 37.921 16.177 1.00 20.86 365 ARG A N 1
ATOM 2343 C CA . ARG A 1 296 ? 25.144 37.653 17.292 1.00 29.19 365 ARG A CA 1
ATOM 2344 C C . ARG A 1 296 ? 24.885 36.312 17.969 1.00 25.12 365 ARG A C 1
ATOM 2345 O O . ARG A 1 296 ? 25.672 35.918 18.836 1.00 24.28 365 ARG A O 1
ATOM 2353 N N . THR A 1 297 ? 23.820 35.600 17.603 1.00 19.32 366 THR A N 1
ATOM 2354 C CA . THR A 1 297 ? 23.576 34.281 18.168 1.00 18.78 366 THR A CA 1
ATOM 2355 C C . THR A 1 297 ? 24.229 33.169 17.360 1.00 18.50 366 THR A C 1
ATOM 2356 O O . THR A 1 297 ? 24.298 32.033 17.841 1.00 18.27 366 THR A O 1
ATOM 2360 N N . ILE A 1 298 ? 24.714 33.475 16.157 1.00 20.93 367 ILE A N 1
ATOM 2361 C CA . ILE A 1 298 ? 25.439 32.499 15.351 1.00 20.41 367 ILE A CA 1
ATOM 2362 C C . ILE A 1 298 ? 26.820 32.293 15.959 1.00 19.99 367 ILE A C 1
ATOM 2363 O O . ILE A 1 298 ? 27.593 33.244 16.120 1.00 17.89 367 ILE A O 1
ATOM 2368 N N . GLN A 1 299 ? 27.138 31.048 16.297 1.00 21.60 368 GLN A N 1
ATOM 2369 C CA . GLN A 1 299 ? 28.416 30.757 16.916 1.00 19.52 368 GLN A CA 1
ATOM 2370 C C . GLN A 1 299 ? 29.285 29.911 15.991 1.00 24.55 368 GLN A C 1
ATOM 2371 O O . GLN A 1 299 ? 28.768 29.162 15.154 1.00 22.43 368 GLN A O 1
ATOM 2377 N N . PRO A 1 300 ? 30.607 30.028 16.102 1.00 22.30 369 PRO A N 1
ATOM 2378 C CA . PRO A 1 300 ? 31.487 29.126 15.351 1.00 15.52 369 PRO A CA 1
ATOM 2379 C C . PRO A 1 300 ? 31.229 27.672 15.717 1.00 18.45 369 PRO A C 1
ATOM 2380 O O . PRO A 1 300 ? 30.945 27.339 16.870 1.00 20.73 369 PRO A O 1
ATOM 2384 N N . GLY A 1 301 ? 31.330 26.810 14.720 1.00 18.71 370 GLY A N 1
ATOM 2385 C CA . GLY A 1 301 ? 31.091 25.389 14.896 1.00 18.52 370 GLY A CA 1
ATOM 2386 C C . GLY A 1 301 ? 30.798 24.745 13.552 1.00 21.24 370 GLY A C 1
ATOM 2387 O O . GLY A 1 301 ? 31.332 25.161 12.522 1.00 22.78 370 GLY A O 1
ATOM 2388 N N . SER A 1 302 ? 29.930 23.740 13.585 1.00 19.81 371 SER A N 1
ATOM 2389 C CA . SER A 1 302 ? 29.560 23.060 12.357 1.00 23.36 371 SER A CA 1
ATOM 2390 C C . SER A 1 302 ? 28.122 22.577 12.447 1.00 24.63 371 SER A C 1
ATOM 2391 O O . SER A 1 302 ? 27.535 22.488 13.529 1.00 26.63 371 SER A O 1
ATOM 2394 N N . PHE A 1 303 ? 27.561 22.280 11.278 1.00 23.70 372 PHE A N 1
ATOM 2395 C CA . PHE A 1 303 ? 26.291 21.584 11.161 1.00 27.04 372 PHE A CA 1
ATOM 2396 C C . PHE A 1 303 ? 26.393 20.635 9.978 1.00 23.29 372 PHE A C 1
ATOM 2397 O O . PHE A 1 303 ? 27.203 20.831 9.067 1.00 22.54 372 PHE A O 1
ATOM 2405 N N . ASP A 1 304 ? 25.564 19.598 9.999 1.00 21.94 373 ASP A N 1
ATOM 2406 C CA . ASP A 1 304 ? 25.585 18.572 8.964 1.00 26.92 373 ASP A CA 1
ATOM 2407 C C . ASP A 1 304 ? 24.284 18.615 8.173 1.00 22.15 373 ASP A C 1
ATOM 2408 O O . ASP A 1 304 ? 23.195 18.521 8.752 1.00 19.47 373 ASP A O 1
ATOM 2413 N N . ILE A 1 305 ? 24.403 18.771 6.855 1.00 20.56 374 ILE A N 1
ATOM 2414 C CA . ILE A 1 305 ? 23.285 18.501 5.963 1.00 22.90 374 ILE A CA 1
ATOM 2415 C C . ILE A 1 305 ? 23.108 16.994 5.853 1.00 26.49 374 ILE A C 1
ATOM 2416 O O . ILE A 1 305 ? 24.059 16.262 5.550 1.00 27.75 374 ILE A O 1
ATOM 2421 N N . VAL A 1 306 ? 21.898 16.518 6.126 1.00 25.01 375 VAL A N 1
ATOM 2422 C CA . VAL A 1 306 ? 21.612 15.091 6.190 1.00 25.57 375 VAL A CA 1
ATOM 2423 C C . VAL A 1 306 ? 20.557 14.757 5.144 1.00 26.56 375 VAL A C 1
ATOM 2424 O O . VAL A 1 306 ? 19.517 15.422 5.072 1.00 27.80 375 VAL A O 1
ATOM 2428 N N . ILE A 1 307 ? 20.826 13.726 4.343 1.00 32.76 376 ILE A N 1
ATOM 2429 C CA . ILE A 1 307 ? 19.949 13.305 3.253 1.00 33.75 376 ILE A CA 1
ATOM 2430 C C . ILE A 1 307 ? 19.327 11.959 3.601 1.00 32.44 376 ILE A C 1
ATOM 2431 O O . ILE A 1 307 ? 20.037 11.014 3.964 1.00 26.73 376 ILE A O 1
ATOM 2436 N N . TYR A 1 308 ? 18.003 11.874 3.483 1.00 38.05 377 TYR A N 1
ATOM 2437 C CA . TYR A 1 308 ? 17.261 10.626 3.594 1.00 33.00 377 TYR A CA 1
ATOM 2438 C C . TYR A 1 308 ? 16.526 10.354 2.289 1.00 39.37 377 TYR A C 1
ATOM 2439 O O . TYR A 1 308 ? 16.222 11.272 1.523 1.00 32.12 377 TYR A O 1
ATOM 2448 N N . ASP A 1 309 ? 16.227 9.078 2.047 1.00 41.54 378 ASP A N 1
ATOM 2449 C CA . ASP A 1 309 ? 15.305 8.722 0.981 1.00 42.97 378 ASP A CA 1
ATOM 2450 C C . ASP A 1 309 ? 13.869 8.827 1.495 1.00 39.06 378 ASP A C 1
ATOM 2451 O O . ASP A 1 309 ? 13.618 9.226 2.635 1.00 42.84 378 ASP A O 1
ATOM 2456 N N . ASP A 1 310 ? 12.906 8.460 0.649 1.00 46.83 379 ASP A N 1
ATOM 2457 C CA . ASP A 1 310 ? 11.503 8.591 1.023 1.00 46.74 379 ASP A CA 1
ATOM 2458 C C . ASP A 1 310 ? 11.035 7.529 2.009 1.00 45.01 379 ASP A C 1
ATOM 2459 O O . ASP A 1 310 ? 9.944 7.675 2.570 1.00 41.25 379 ASP A O 1
ATOM 2464 N N . LYS A 1 311 ? 11.815 6.472 2.234 1.00 44.15 380 LYS A N 1
ATOM 2465 C CA . LYS A 1 311 ? 11.462 5.479 3.237 1.00 51.01 380 LYS A CA 1
ATOM 2466 C C . LYS A 1 311 ? 12.145 5.724 4.578 1.00 53.43 380 LYS A C 1
ATOM 2467 O O . LYS A 1 311 ? 11.841 5.019 5.547 1.00 54.09 380 LYS A O 1
ATOM 2473 N N . GLY A 1 312 ? 13.044 6.698 4.658 1.00 44.48 381 GLY A N 1
ATOM 2474 C CA . GLY A 1 312 ? 13.558 7.171 5.922 1.00 40.52 381 GLY A CA 1
ATOM 2475 C C . GLY A 1 312 ? 14.911 6.650 6.349 1.00 41.47 381 GLY A C 1
ATOM 2476 O O . GLY A 1 312 ? 15.174 6.585 7.556 1.00 37.01 381 GLY A O 1
ATOM 2477 N N . ASP A 1 313 ? 15.780 6.284 5.413 1.00 40.22 382 ASP A N 1
ATOM 2478 C CA . ASP A 1 313 ? 17.105 5.780 5.744 1.00 43.34 382 ASP A CA 1
ATOM 2479 C C . ASP A 1 313 ? 18.151 6.841 5.428 1.00 41.53 382 ASP A C 1
ATOM 2480 O O . ASP A 1 313 ? 18.109 7.467 4.364 1.00 38.22 382 ASP A O 1
ATOM 2485 N N . LYS A 1 314 ? 19.080 7.043 6.361 1.00 38.69 383 LYS A N 1
ATOM 2486 C CA . LYS A 1 314 ? 20.117 8.056 6.206 1.00 40.47 383 LYS A CA 1
ATOM 2487 C C . LYS A 1 314 ? 21.074 7.641 5.097 1.00 40.30 383 LYS A C 1
ATOM 2488 O O . LYS A 1 314 ? 21.698 6.577 5.168 1.00 45.46 383 LYS A O 1
ATOM 2494 N N . LYS A 1 315 ? 21.178 8.473 4.062 1.00 37.78 384 LYS A N 1
ATOM 2495 C CA . LYS A 1 315 ? 22.040 8.178 2.931 1.00 39.49 384 LYS A CA 1
ATOM 2496 C C . LYS A 1 315 ? 23.300 9.023 2.886 1.00 45.15 384 LYS A C 1
ATOM 2497 O O . LYS A 1 315 ? 24.257 8.633 2.210 1.00 51.73 384 LYS A O 1
ATOM 2503 N N . LEU A 1 316 ? 23.339 10.152 3.590 1.00 42.68 385 LEU A N 1
ATOM 2504 C CA . LEU A 1 316 ? 24.422 11.090 3.346 1.00 40.47 385 LEU A CA 1
ATOM 2505 C C . LEU A 1 316 ? 24.554 12.089 4.483 1.00 36.32 385 LEU A C 1
ATOM 2506 O O . LEU A 1 316 ? 23.578 12.419 5.162 1.00 35.11 385 LEU A O 1
ATOM 2511 N N . THR A 1 317 ? 25.775 12.595 4.643 1.00 35.66 386 THR A N 1
ATOM 2512 C CA . THR A 1 317 ? 26.080 13.631 5.622 1.00 32.64 386 THR A CA 1
ATOM 2513 C C . THR A 1 317 ? 27.204 14.499 5.078 1.00 32.17 386 THR A C 1
ATOM 2514 O O . THR A 1 317 ? 28.275 13.986 4.739 1.00 35.19 386 THR A O 1
ATOM 2518 N N . LYS A 1 318 ? 26.962 15.805 4.999 1.00 30.41 387 LYS A N 1
ATOM 2519 C CA . LYS A 1 318 ? 27.967 16.774 4.574 1.00 31.56 387 LYS A CA 1
ATOM 2520 C C . LYS A 1 318 ? 28.134 17.805 5.681 1.00 26.53 387 LYS A C 1
ATOM 2521 O O . LYS A 1 318 ? 27.193 18.542 5.996 1.00 23.31 387 LYS A O 1
ATOM 2527 N N . THR A 1 319 ? 29.325 17.851 6.272 1.00 25.69 388 THR A N 1
ATOM 2528 C CA . THR A 1 319 ? 29.607 18.747 7.386 1.00 23.73 388 THR A CA 1
ATOM 2529 C C . THR A 1 319 ? 30.031 20.108 6.850 1.00 26.39 388 THR A C 1
ATOM 2530 O O . THR A 1 319 ? 31.011 20.210 6.105 1.00 25.86 388 THR A O 1
ATOM 2534 N N . ILE A 1 320 ? 29.292 21.149 7.229 1.00 23.88 389 ILE A N 1
ATOM 2535 C CA . ILE A 1 320 ? 29.604 22.525 6.863 1.00 19.69 389 ILE A CA 1
ATOM 2536 C C . ILE A 1 320 ? 30.092 23.237 8.117 1.00 19.60 389 ILE A C 1
ATOM 2537 O O . ILE A 1 320 ? 29.478 23.117 9.184 1.00 20.08 389 ILE A O 1
ATOM 2542 N N . THR A 1 321 ? 31.196 23.969 7.988 1.00 19.47 390 THR A N 1
ATOM 2543 C CA . THR A 1 321 ? 31.899 24.566 9.115 1.00 21.73 390 THR A CA 1
ATOM 2544 C C . THR A 1 321 ? 31.750 26.083 9.092 1.00 23.11 390 THR A C 1
ATOM 2545 O O . THR A 1 321 ? 31.859 26.710 8.032 1.00 22.36 390 THR A O 1
ATOM 2549 N N . ILE A 1 322 ? 31.502 26.666 10.266 1.00 24.44 391 ILE A N 1
ATOM 2550 C CA . ILE A 1 322 ? 31.413 28.114 10.442 1.00 22.17 391 ILE A CA 1
ATOM 2551 C C . ILE A 1 322 ? 32.523 28.554 11.386 1.00 19.58 391 ILE A C 1
ATOM 2552 O O . ILE A 1 322 ? 32.634 28.036 12.505 1.00 17.43 391 ILE A O 1
ATOM 2557 N N . ASP A 1 323 ? 33.341 29.501 10.939 1.00 22.63 392 ASP A N 1
ATOM 2558 C CA . ASP A 1 323 ? 34.250 30.235 11.812 1.00 22.16 392 ASP A CA 1
ATOM 2559 C C . ASP A 1 323 ? 33.884 31.720 11.756 1.00 21.85 392 ASP A C 1
ATOM 2560 O O . ASP A 1 323 ? 32.898 32.112 11.124 1.00 26.08 392 ASP A O 1
ATOM 2565 N N . VAL A 1 324 ? 34.701 32.556 12.405 1.00 20.08 393 VAL A N 1
ATOM 2566 C CA . VAL A 1 324 ? 34.358 33.970 12.548 1.00 21.13 393 VAL A CA 1
ATOM 2567 C C . VAL A 1 324 ? 34.494 34.755 11.255 1.00 20.53 393 VAL A C 1
ATOM 2568 O O . VAL A 1 324 ? 34.191 35.955 11.243 1.00 21.98 393 VAL A O 1
ATOM 2572 N N . ASN A 1 325 ? 34.935 34.130 10.166 1.00 19.49 394 ASN A N 1
ATOM 2573 C CA . ASN A 1 325 ? 34.960 34.791 8.870 1.00 21.10 394 ASN A CA 1
ATOM 2574 C C . ASN A 1 325 ? 33.981 34.193 7.869 1.00 22.03 394 ASN A C 1
ATOM 2575 O O . ASN A 1 325 ? 33.800 34.768 6.792 1.00 24.09 394 ASN A O 1
ATOM 2580 N N . THR A 1 326 ? 33.342 33.071 8.199 1.00 21.47 395 THR A N 1
ATOM 2581 C CA . THR A 1 326 ? 32.460 32.381 7.265 1.00 18.83 395 THR A CA 1
ATOM 2582 C C . THR A 1 326 ? 31.274 33.255 6.874 1.00 21.46 395 THR A C 1
ATOM 2583 O O . THR A 1 326 ? 30.488 33.677 7.727 1.00 20.65 395 THR A O 1
ATOM 2587 N N . THR A 1 327 ? 31.147 33.514 5.578 1.00 23.60 396 THR A N 1
ATOM 2588 C CA . THR A 1 327 ? 30.045 34.269 5.012 1.00 20.45 396 THR A CA 1
ATOM 2589 C C . THR A 1 327 ? 29.041 33.308 4.382 1.00 19.79 396 THR A C 1
ATOM 2590 O O . THR A 1 327 ? 29.242 32.092 4.348 1.00 19.79 396 THR A O 1
ATOM 2594 N N . MET A 1 328 ? 27.943 33.864 3.867 1.00 18.07 397 MET A N 1
ATOM 2595 C CA . MET A 1 328 ? 26.958 33.025 3.195 1.00 18.91 397 MET A CA 1
ATOM 2596 C C . MET A 1 328 ? 27.515 32.469 1.890 1.00 21.11 397 MET A C 1
ATOM 2597 O O . MET A 1 328 ? 27.256 31.311 1.541 1.00 16.56 397 MET A O 1
ATOM 2602 N N . ASN A 1 329 ? 28.289 33.280 1.161 1.00 21.01 398 ASN A N 1
ATOM 2603 C CA . ASN A 1 329 ? 29.018 32.771 0.002 1.00 21.41 398 ASN A CA 1
ATOM 2604 C C . ASN A 1 329 ? 29.905 31.593 0.391 1.00 26.45 398 ASN A C 1
ATOM 2605 O O . ASN A 1 329 ? 29.981 30.593 -0.335 1.00 23.76 398 ASN A O 1
ATOM 2610 N N . ASP A 1 330 ? 30.576 31.695 1.543 1.00 23.38 399 ASP A N 1
ATOM 2611 C CA . ASP A 1 330 ? 31.409 30.601 2.033 1.00 20.24 399 ASP A CA 1
ATOM 2612 C C . ASP A 1 330 ? 30.583 29.349 2.303 1.00 23.83 399 ASP A C 1
ATOM 2613 O O . ASP A 1 330 ? 31.046 28.228 2.057 1.00 18.26 399 ASP A O 1
ATOM 2618 N N . ILE A 1 331 ? 29.368 29.518 2.834 1.00 18.24 400 ILE A N 1
ATOM 2619 C CA . ILE A 1 331 ? 28.491 28.371 3.051 1.00 20.89 400 ILE A CA 1
ATOM 2620 C C . ILE A 1 331 ? 28.168 27.699 1.723 1.00 20.23 400 ILE A C 1
ATOM 2621 O O . ILE A 1 331 ? 28.165 26.466 1.620 1.00 17.14 400 ILE A O 1
ATOM 2626 N N . MET A 1 332 ? 27.909 28.499 0.683 1.00 19.28 401 MET A N 1
ATOM 2627 C CA . MET A 1 332 ? 27.609 27.942 -0.632 1.00 22.79 401 MET A CA 1
ATOM 2628 C C . MET A 1 332 ? 28.813 27.218 -1.217 1.00 24.49 401 MET A C 1
ATOM 2629 O O . MET A 1 332 ? 28.665 26.144 -1.810 1.00 24.82 401 MET A O 1
ATOM 2634 N N . ARG A 1 333 ? 30.012 27.794 -1.075 1.00 23.80 402 ARG A N 1
ATOM 2635 C CA . ARG A 1 333 ? 31.205 27.154 -1.620 1.00 21.55 402 ARG A CA 1
ATOM 2636 C C . ARG A 1 333 ? 31.420 25.781 -1.002 1.00 22.43 402 ARG A C 1
ATOM 2637 O O . ARG A 1 333 ? 31.844 24.843 -1.686 1.00 23.60 402 ARG A O 1
ATOM 2645 N N . GLN A 1 334 ? 31.117 25.638 0.289 1.00 21.41 403 GLN A N 1
ATOM 2646 C CA . GLN A 1 334 ? 31.247 24.336 0.931 1.00 25.04 403 GLN A CA 1
ATOM 2647 C C . GLN A 1 334 ? 30.147 23.386 0.477 1.00 23.99 403 GLN A C 1
ATOM 2648 O O . GLN A 1 334 ? 30.400 22.196 0.258 1.00 26.59 403 GLN A O 1
ATOM 2654 N N . ILE A 1 335 ? 28.921 23.892 0.331 1.00 25.98 404 ILE A N 1
ATOM 2655 C CA . ILE A 1 335 ? 27.809 23.037 -0.069 1.00 28.52 404 ILE A CA 1
ATOM 2656 C C . ILE A 1 335 ? 27.991 22.556 -1.504 1.00 29.25 404 ILE A C 1
ATOM 2657 O O . ILE A 1 335 ? 27.734 21.388 -1.818 1.00 33.33 404 ILE A O 1
ATOM 2662 N N . ASN A 1 336 ? 28.454 23.436 -2.389 1.00 25.89 405 ASN A N 1
ATOM 2663 C CA . ASN A 1 336 ? 28.571 23.141 -3.811 1.00 31.90 405 ASN A CA 1
ATOM 2664 C C . ASN A 1 336 ? 29.896 22.489 -4.186 1.00 39.47 405 ASN A C 1
ATOM 2665 O O . ASN A 1 336 ? 30.183 22.342 -5.379 1.00 39.12 405 ASN A O 1
ATOM 2670 N N . ALA A 1 337 ? 30.710 22.107 -3.207 1.00 42.94 406 ALA A N 1
ATOM 2671 C CA . ALA A 1 337 ? 31.898 21.321 -3.491 1.00 48.78 406 ALA A CA 1
ATOM 2672 C C . ALA A 1 337 ? 31.529 19.844 -3.618 1.00 60.74 406 ALA A C 1
ATOM 2673 O O . ALA A 1 337 ? 30.382 19.440 -3.400 1.00 60.13 406 ALA A O 1
ATOM 2675 N N . ASN A 1 338 ? 32.521 19.028 -3.978 1.00 67.97 407 ASN A N 1
ATOM 2676 C CA . ASN A 1 338 ? 32.295 17.598 -4.160 1.00 76.95 407 ASN A CA 1
ATOM 2677 C C . ASN A 1 338 ?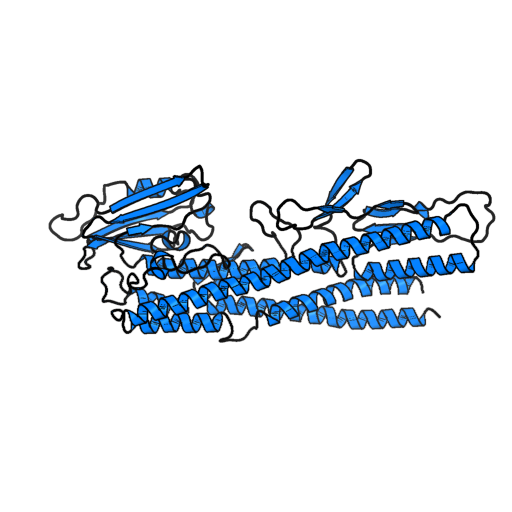 33.010 16.769 -3.098 1.00 85.57 407 ASN A C 1
ATOM 2678 O O . ASN A 1 338 ? 32.446 16.515 -2.028 1.00 88.05 407 ASN A O 1
ATOM 2683 N N . THR A 1 339 ? 34.249 16.358 -3.395 1.00 90.09 408 THR A N 1
ATOM 2684 C CA . THR A 1 339 ? 35.055 15.426 -2.600 1.00 97.44 408 THR A CA 1
ATOM 2685 C C . THR A 1 339 ? 34.201 14.431 -1.815 1.00 104.60 408 THR A C 1
ATOM 2686 O O . THR A 1 339 ? 33.819 13.382 -2.348 1.00 103.90 408 THR A O 1
ATOM 2690 N N . ASP A 1 340 ? 33.889 14.759 -0.556 1.00 110.74 409 ASP A N 1
ATOM 2691 C CA . ASP A 1 340 ? 33.153 13.872 0.343 1.00 113.51 409 ASP A CA 1
ATOM 2692 C C . ASP A 1 340 ? 33.829 12.510 0.461 1.00 114.28 409 ASP A C 1
ATOM 2693 O O . ASP A 1 340 ? 33.373 11.526 -0.132 1.00 110.66 409 ASP A O 1
ATOM 2698 N N . ASP A 1 341 ? 34.918 12.447 1.226 1.00 114.92 410 ASP A N 1
ATOM 2699 C CA . ASP A 1 341 ? 35.639 11.197 1.463 1.00 113.41 410 ASP A CA 1
ATOM 2700 C C . ASP A 1 341 ? 34.997 10.485 2.648 1.00 118.34 410 ASP A C 1
ATOM 2701 O O . ASP A 1 341 ? 35.377 10.680 3.804 1.00 116.55 410 ASP A O 1
ATOM 2706 N N . ASN A 1 342 ? 34.013 9.637 2.358 1.00 115.87 411 ASN A N 1
ATOM 2707 C CA . ASN A 1 342 ? 33.282 8.914 3.388 1.00 113.57 411 ASN A CA 1
ATOM 2708 C C . ASN A 1 342 ? 33.236 7.430 3.045 1.00 116.23 411 ASN A C 1
ATOM 2709 O O . ASN A 1 342 ? 33.641 7.003 1.959 1.00 112.66 411 ASN A O 1
ATOM 2714 N N . ASP A 1 343 ? 32.725 6.633 3.999 1.00 116.73 412 ASP A N 1
ATOM 2715 C CA . ASP A 1 343 ? 32.712 5.176 3.900 1.00 114.01 412 ASP A CA 1
ATOM 2716 C C . ASP A 1 343 ? 31.416 4.654 4.534 1.00 115.44 412 ASP A C 1
ATOM 2717 O O . ASP A 1 343 ? 31.402 4.043 5.602 1.00 118.63 412 ASP A O 1
ATOM 2722 N N . ASN A 1 344 ? 30.292 4.904 3.859 1.00 111.94 413 ASN A N 1
ATOM 2723 C CA . ASN A 1 344 ? 28.998 4.420 4.327 1.00 108.38 413 ASN A CA 1
ATOM 2724 C C . ASN A 1 344 ? 28.792 2.961 3.940 1.00 110.61 413 ASN A C 1
ATOM 2725 O O . ASN A 1 344 ? 29.681 2.125 4.138 1.00 111.31 413 ASN A O 1
ATOM 2730 N N . LYS A 1 345 ? 27.620 2.651 3.392 1.00 111.64 414 LYS A N 1
ATOM 2731 C CA . LYS A 1 345 ? 27.254 1.293 2.996 1.00 109.82 414 LYS A CA 1
ATOM 2732 C C . LYS A 1 345 ? 26.335 1.356 1.777 1.00 110.80 414 LYS A C 1
ATOM 2733 O O . LYS A 1 345 ? 25.466 2.225 1.718 1.00 111.42 414 LYS A O 1
ATOM 2739 N N . ASN A 1 346 ? 26.511 0.471 0.795 1.00 110.68 415 ASN A N 1
ATOM 2740 C CA . ASN A 1 346 ? 27.609 -0.490 0.717 1.00 111.67 415 ASN A CA 1
ATOM 2741 C C . ASN A 1 346 ? 28.192 -0.454 -0.693 1.00 115.78 415 ASN A C 1
ATOM 2742 O O . ASN A 1 346 ? 27.567 0.077 -1.612 1.00 110.64 415 ASN A O 1
ATOM 2747 N N . SER A 1 347 ? 29.388 -1.025 -0.857 1.00 114.68 416 SER A N 1
ATOM 2748 C CA . SER A 1 347 ? 30.018 -1.200 -2.169 1.00 114.16 416 SER A CA 1
ATOM 2749 C C . SER A 1 347 ? 30.284 0.132 -2.869 1.00 117.96 416 SER A C 1
ATOM 2750 O O . SER A 1 347 ? 30.171 0.225 -4.095 1.00 117.32 416 SER A O 1
ATOM 2753 N N . ASN A 1 348 ? 30.644 1.166 -2.103 1.00 115.37 417 ASN A N 1
ATOM 2754 C CA . ASN A 1 348 ? 30.934 2.500 -2.636 1.00 115.83 417 ASN A CA 1
ATOM 2755 C C . ASN A 1 348 ? 29.736 3.026 -3.437 1.00 117.87 417 ASN A C 1
ATOM 2756 O O . ASN A 1 348 ? 29.781 3.201 -4.657 1.00 117.73 417 ASN A O 1
ATOM 2761 N N . ASP A 1 349 ? 28.652 3.277 -2.699 1.00 114.83 418 ASP A N 1
ATOM 2762 C CA . ASP A 1 349 ? 27.340 3.558 -3.277 1.00 114.50 418 ASP A CA 1
ATOM 2763 C C . ASP A 1 349 ? 27.007 5.044 -3.336 1.00 116.85 418 ASP A C 1
ATOM 2764 O O . ASP A 1 349 ? 26.488 5.515 -4.354 1.00 113.85 418 ASP A O 1
ATOM 2769 N N . ASP A 1 350 ? 27.272 5.785 -2.258 1.00 118.90 419 ASP A N 1
ATOM 2770 C CA . ASP A 1 350 ? 26.956 7.210 -2.201 1.00 112.95 419 ASP A CA 1
ATOM 2771 C C . ASP A 1 350 ? 27.521 7.943 -3.411 1.00 117.59 419 ASP A C 1
ATOM 2772 O O . ASP A 1 350 ? 28.710 7.834 -3.721 1.00 117.76 419 ASP A O 1
ATOM 2777 N N . VAL A 1 351 ? 26.659 8.689 -4.102 1.00 115.98 420 VAL A N 1
ATOM 2778 C CA . VAL A 1 351 ? 26.990 9.222 -5.419 1.00 113.73 420 VAL A CA 1
ATOM 2779 C C . VAL A 1 351 ? 26.418 10.628 -5.579 1.00 107.43 420 VAL A C 1
ATOM 2780 O O . VAL A 1 351 ? 25.293 10.911 -5.150 1.00 94.83 420 VAL A O 1
ATOM 2784 N N . ASP A 1 352 ? 27.219 11.511 -6.168 1.00 108.25 421 ASP A N 1
ATOM 2785 C CA . ASP A 1 352 ? 26.818 12.831 -6.704 1.00 100.58 421 ASP A CA 1
ATOM 2786 C C . ASP A 1 352 ? 26.120 13.637 -5.603 1.00 92.60 421 ASP A C 1
ATOM 2787 O O . ASP A 1 352 ? 26.570 13.626 -4.447 1.00 95.18 421 ASP A O 1
ATOM 2792 N N . ASP A 1 353 ? 25.039 14.348 -5.929 1.00 76.38 422 ASP A N 1
ATOM 2793 C CA . ASP A 1 353 ? 24.323 15.178 -4.970 1.00 66.77 422 ASP A CA 1
ATOM 2794 C C . ASP A 1 353 ? 22.824 15.005 -5.164 1.00 61.28 422 ASP A C 1
ATOM 2795 O O . ASP A 1 353 ? 22.341 14.895 -6.295 1.00 57.61 422 ASP A O 1
ATOM 2800 N N . HIS A 1 354 ? 22.096 14.973 -4.047 1.00 55.43 423 HIS A N 1
ATOM 2801 C CA . HIS A 1 354 ? 20.651 14.785 -4.049 1.00 47.34 423 HIS A CA 1
ATOM 2802 C C . HIS A 1 354 ? 19.902 16.055 -3.659 1.00 41.33 423 HIS A C 1
ATOM 2803 O O . HIS A 1 354 ? 18.722 15.988 -3.298 1.00 39.23 423 HIS A O 1
ATOM 2810 N N . ILE A 1 355 ? 20.558 17.213 -3.731 1.00 38.00 424 ILE A N 1
ATOM 2811 C CA . ILE A 1 355 ? 19.947 18.476 -3.342 1.00 36.97 424 ILE A CA 1
ATOM 2812 C C . ILE A 1 355 ? 20.312 19.561 -4.341 1.00 34.59 424 ILE A C 1
ATOM 2813 O O . ILE A 1 355 ? 21.359 19.512 -4.994 1.00 44.57 424 ILE A O 1
ATOM 2818 N N . ASN A 1 356 ? 19.432 20.547 -4.450 1.00 33.14 425 ASN A N 1
ATOM 2819 C CA . ASN A 1 356 ? 19.708 21.804 -5.135 1.00 34.35 425 ASN A CA 1
ATOM 2820 C C . ASN A 1 356 ? 19.702 22.887 -4.062 1.00 29.40 425 ASN A C 1
ATOM 2821 O O . ASN A 1 356 ? 18.639 23.315 -3.604 1.00 28.27 425 ASN A O 1
ATOM 2826 N N . ALA A 1 357 ? 20.890 23.306 -3.643 1.00 22.95 426 ALA A N 1
ATOM 2827 C CA . ALA A 1 357 ? 21.031 24.358 -2.649 1.00 23.64 426 ALA A CA 1
ATOM 2828 C C . ALA A 1 357 ? 21.248 25.693 -3.346 1.00 24.81 426 ALA A C 1
ATOM 2829 O O . ALA A 1 357 ? 21.905 25.762 -4.389 1.00 20.05 426 ALA A O 1
ATOM 2831 N N . SER A 1 358 ? 20.695 26.753 -2.764 1.00 26.46 427 SER A N 1
ATOM 2832 C CA . SER A 1 358 ? 20.710 28.051 -3.414 1.00 22.52 427 SER A CA 1
ATOM 2833 C C . SER A 1 358 ? 20.727 29.155 -2.368 1.00 24.11 427 SER A C 1
ATOM 2834 O O . SER A 1 358 ? 20.085 29.043 -1.321 1.00 22.44 427 SER A O 1
ATOM 2837 N N . PHE A 1 359 ? 21.482 30.210 -2.656 1.00 24.54 428 PHE A N 1
ATOM 2838 C CA . PHE A 1 359 ? 21.368 31.471 -1.945 1.00 22.74 428 PHE A CA 1
ATOM 2839 C C . PHE A 1 359 ? 21.166 32.576 -2.966 1.00 25.65 428 PHE A C 1
ATOM 2840 O O . PHE A 1 359 ? 21.693 32.514 -4.077 1.00 25.91 428 PHE A O 1
ATOM 2848 N N . SER A 1 360 ? 20.383 33.582 -2.591 1.00 24.15 429 SER A N 1
ATOM 2849 C CA . SER A 1 360 ? 20.161 34.714 -3.474 1.00 23.14 429 SER A CA 1
ATOM 2850 C C . SER A 1 360 ? 19.920 35.954 -2.632 1.00 24.38 429 SER A C 1
ATOM 2851 O O . SER A 1 360 ? 19.243 35.894 -1.603 1.00 28.77 429 SER A O 1
ATOM 2854 N N . TYR A 1 361 ? 20.498 37.067 -3.065 1.00 19.58 430 TYR A N 1
ATOM 2855 C CA . TYR A 1 361 ? 20.256 38.366 -2.462 1.00 22.98 430 TYR A CA 1
ATOM 2856 C C . TYR A 1 361 ? 19.517 39.230 -3.471 1.00 23.19 430 TYR A C 1
ATOM 2857 O O . TYR A 1 361 ? 19.968 39.383 -4.611 1.00 22.60 430 TYR A O 1
ATOM 2866 N N . ASP A 1 362 ? 18.379 39.780 -3.060 1.00 27.67 431 ASP A N 1
ATOM 2867 C CA . ASP A 1 362 ? 17.574 40.634 -3.925 1.00 29.55 431 ASP A CA 1
ATOM 2868 C C . ASP A 1 362 ? 17.942 42.084 -3.635 1.00 32.54 431 ASP A C 1
ATOM 2869 O O . ASP A 1 362 ? 17.569 42.631 -2.592 1.00 34.25 431 ASP A O 1
ATOM 2874 N N . ALA A 1 363 ? 18.673 42.705 -4.565 1.00 34.87 432 ALA A N 1
ATOM 2875 C CA . ALA A 1 363 ? 19.124 44.076 -4.369 1.00 33.73 432 ALA A CA 1
ATOM 2876 C C . ALA A 1 363 ? 17.967 45.060 -4.315 1.00 35.63 432 ALA A C 1
ATOM 2877 O O . ALA A 1 363 ? 18.115 46.145 -3.741 1.00 35.48 432 ALA A O 1
ATOM 2879 N N . LYS A 1 364 ? 16.820 44.707 -4.894 1.00 33.01 433 LYS A N 1
ATOM 2880 C CA . LYS A 1 364 ? 15.665 45.590 -4.829 1.00 39.60 433 LYS A CA 1
ATOM 2881 C C . LYS A 1 364 ? 14.955 45.497 -3.485 1.00 45.22 433 LYS A C 1
ATOM 2882 O O . LYS A 1 364 ? 14.358 46.483 -3.041 1.00 52.93 433 LYS A O 1
ATOM 2888 N N . THR A 1 365 ? 15.012 44.343 -2.817 1.00 35.79 434 THR A N 1
ATOM 2889 C CA . THR A 1 365 ? 14.391 44.209 -1.504 1.00 31.10 434 THR A CA 1
ATOM 2890 C C . THR A 1 365 ? 15.372 44.352 -0.350 1.00 32.32 434 THR A C 1
ATOM 2891 O O . THR A 1 365 ? 14.950 44.719 0.749 1.00 28.38 434 THR A O 1
ATOM 2895 N N . GLY A 1 366 ? 16.661 44.107 -0.570 1.00 28.81 435 GLY A N 1
ATOM 2896 C CA . GLY A 1 366 ? 17.607 44.086 0.527 1.00 22.14 435 GLY A CA 1
ATOM 2897 C C . GLY A 1 366 ? 17.577 42.823 1.357 1.00 26.75 435 GLY A C 1
ATOM 2898 O O . GLY A 1 366 ? 18.145 42.800 2.454 1.00 24.80 435 GLY A O 1
ATOM 2899 N N . ASP A 1 367 ? 16.938 41.764 0.866 1.00 22.93 436 ASP A N 1
ATOM 2900 C CA . ASP A 1 367 ? 16.791 40.515 1.598 1.00 21.70 436 ASP A CA 1
ATOM 2901 C C . ASP A 1 367 ? 17.610 39.408 0.949 1.00 22.12 436 ASP A C 1
ATOM 2902 O O . ASP A 1 367 ? 17.716 39.337 -0.279 1.00 22.92 436 ASP A O 1
ATOM 2907 N N . GLY A 1 368 ? 18.179 38.542 1.784 1.00 19.85 437 GLY A N 1
ATOM 2908 C CA . GLY A 1 368 ? 18.778 37.311 1.326 1.00 23.91 437 GLY A CA 1
ATOM 2909 C C . GLY A 1 368 ? 17.820 36.146 1.503 1.00 22.02 437 GLY A C 1
ATOM 2910 O O . GLY A 1 368 ? 16.853 36.226 2.256 1.00 23.65 437 GLY A O 1
ATOM 2911 N N . LEU A 1 369 ? 18.096 35.054 0.793 1.00 18.97 438 LEU A N 1
ATOM 2912 C CA . LEU A 1 369 ? 17.231 33.882 0.851 1.00 21.83 438 LEU A CA 1
ATOM 2913 C C . LEU A 1 369 ? 18.059 32.627 0.621 1.00 20.28 438 LEU A C 1
ATOM 2914 O O . LEU A 1 369 ? 18.838 32.558 -0.333 1.00 19.23 438 LEU A O 1
ATOM 2919 N N . PHE A 1 370 ? 17.878 31.640 1.493 1.00 14.21 439 PHE A N 1
ATOM 2920 C CA . PHE A 1 370 ? 18.590 30.374 1.429 1.00 17.24 439 PHE A CA 1
ATOM 2921 C C . PHE A 1 370 ? 17.580 29.252 1.238 1.00 18.66 439 PHE A C 1
ATOM 2922 O O . PHE A 1 370 ? 16.544 29.224 1.913 1.00 20.04 439 PHE A O 1
ATOM 2930 N N . GLN A 1 371 ? 17.875 28.336 0.317 1.00 18.41 440 GLN A N 1
ATOM 2931 C CA . GLN A 1 371 ? 16.986 27.222 0.014 1.00 22.88 440 GLN A CA 1
ATOM 2932 C C . GLN A 1 371 ? 17.801 25.967 -0.251 1.00 24.68 440 GLN A C 1
ATOM 2933 O O . GLN A 1 371 ? 18.875 26.032 -0.854 1.00 26.21 440 GLN A O 1
ATOM 2939 N N . ILE A 1 372 ? 17.282 24.828 0.197 1.00 22.67 441 ILE A N 1
ATOM 2940 C CA . ILE A 1 372 ? 17.775 23.515 -0.201 1.00 27.21 441 ILE A CA 1
ATOM 2941 C C . ILE A 1 372 ? 16.561 22.698 -0.614 1.00 28.53 441 ILE A C 1
ATOM 2942 O O . ILE A 1 372 ? 15.702 22.396 0.223 1.00 30.64 441 ILE A O 1
ATOM 2947 N N . ASN A 1 373 ? 16.483 22.339 -1.891 1.00 29.72 442 ASN A N 1
ATOM 2948 C CA . ASN A 1 373 ? 15.412 21.489 -2.396 1.00 32.06 442 ASN A CA 1
ATOM 2949 C C . ASN A 1 373 ? 15.985 20.104 -2.670 1.00 30.96 442 ASN A C 1
ATOM 2950 O O . ASN A 1 373 ? 16.813 19.933 -3.571 1.00 33.61 442 ASN A O 1
ATOM 2955 N N . ALA A 1 374 ? 15.550 19.121 -1.889 1.00 27.22 443 ALA A N 1
ATOM 2956 C CA . ALA A 1 374 ? 15.943 17.745 -2.147 1.00 33.08 443 ALA A CA 1
ATOM 2957 C C . ALA A 1 374 ? 15.245 17.233 -3.399 1.00 36.23 443 ALA A C 1
ATOM 2958 O O . ALA A 1 374 ? 14.059 17.498 -3.623 1.00 34.27 443 ALA A O 1
ATOM 2960 N N . LYS A 1 375 ? 15.990 16.508 -4.227 1.00 40.74 444 LYS A N 1
ATOM 2961 C CA . LYS A 1 375 ? 15.407 15.961 -5.440 1.00 38.66 444 LYS A CA 1
ATOM 2962 C C . LYS A 1 375 ? 14.380 14.885 -5.096 1.00 40.43 444 LYS A C 1
ATOM 2963 O O . LYS A 1 375 ? 14.384 14.309 -4.002 1.00 36.56 444 LYS A O 1
ATOM 2969 N N . SER A 1 376 ? 13.472 14.645 -6.043 1.00 39.47 445 SER A N 1
ATOM 2970 C CA . SER A 1 376 ? 12.364 13.721 -5.828 1.00 43.01 445 SER A CA 1
ATOM 2971 C C . SER A 1 376 ? 12.876 12.364 -5.367 1.00 41.83 445 SER A C 1
ATOM 2972 O O . SER A 1 376 ? 13.839 11.826 -5.921 1.00 45.65 445 SER A O 1
ATOM 2975 N N . GLY A 1 377 ? 12.236 11.825 -4.334 1.00 35.65 446 GLY A N 1
ATOM 2976 C CA . GLY A 1 377 ? 12.706 10.614 -3.698 1.00 39.42 446 GLY A CA 1
ATOM 2977 C C . GLY A 1 377 ? 13.634 10.829 -2.526 1.00 41.49 446 GLY A C 1
ATOM 2978 O O . GLY A 1 377 ? 14.200 9.853 -2.020 1.00 39.46 446 GLY A O 1
ATOM 2979 N N . PHE A 1 378 ? 13.809 12.071 -2.074 1.00 40.55 447 PHE A N 1
ATOM 2980 C CA . PHE A 1 378 ? 14.744 12.363 -0.997 1.00 38.52 447 PHE A CA 1
ATOM 2981 C C . PHE A 1 378 ? 14.206 13.493 -0.132 1.00 35.76 447 PHE A C 1
ATOM 2982 O O . PHE A 1 378 ? 13.381 14.302 -0.567 1.00 34.81 447 PHE A O 1
ATOM 2990 N N . LYS A 1 379 ? 14.690 13.533 1.108 1.00 30.54 448 LYS A N 1
ATOM 2991 C CA . LYS A 1 379 ? 14.399 14.610 2.042 1.00 26.12 448 LYS A CA 1
ATOM 2992 C C . LYS A 1 379 ? 15.702 15.091 2.666 1.00 27.84 448 LYS A C 1
ATOM 2993 O O . LYS A 1 379 ? 16.675 14.337 2.765 1.00 30.15 448 LYS A O 1
ATOM 2999 N N . VAL A 1 380 ? 15.720 16.357 3.082 1.00 21.85 449 VAL A N 1
ATOM 3000 C CA . VAL A 1 380 ? 16.916 16.992 3.622 1.00 18.61 449 VAL A CA 1
ATOM 3001 C C . VAL A 1 380 ? 16.609 17.538 5.010 1.00 23.46 449 VAL A C 1
ATOM 3002 O O . VAL A 1 380 ? 15.527 18.088 5.250 1.00 23.10 449 VAL A O 1
ATOM 3006 N N . ALA A 1 381 ? 17.563 17.376 5.926 1.00 19.25 450 ALA A N 1
ATOM 3007 C CA . ALA A 1 381 ? 17.483 17.964 7.253 1.00 18.73 450 ALA A CA 1
ATOM 3008 C C . ALA A 1 381 ? 18.821 18.607 7.588 1.00 18.16 450 ALA A C 1
ATOM 3009 O O . ALA A 1 381 ? 19.810 18.450 6.866 1.00 17.80 450 ALA A O 1
ATOM 3011 N N . ILE A 1 382 ? 18.844 19.341 8.698 1.00 17.86 451 ILE A N 1
ATOM 3012 C CA . ILE A 1 382 ? 20.052 19.994 9.188 1.00 17.33 451 ILE A CA 1
ATOM 3013 C C . ILE A 1 382 ? 20.181 19.701 10.675 1.00 19.88 451 ILE A C 1
ATOM 3014 O O . ILE A 1 382 ? 19.295 20.059 11.460 1.00 16.69 451 ILE A O 1
ATOM 3019 N N . GLU A 1 383 ? 21.282 19.052 11.059 1.00 23.02 452 GLU A N 1
ATOM 3020 C CA . GLU A 1 383 ? 21.597 18.762 12.458 1.00 27.32 452 GLU A CA 1
ATOM 3021 C C . GLU A 1 383 ? 22.745 19.673 12.880 1.00 19.94 452 GLU A C 1
ATOM 3022 O O . GLU A 1 383 ? 23.875 19.514 12.406 1.00 20.58 452 GLU A O 1
ATOM 3028 N N . ASP A 1 384 ? 22.461 20.614 13.775 1.00 24.28 453 ASP A N 1
ATOM 3029 C CA . ASP A 1 384 ? 23.441 21.618 14.154 1.00 24.83 453 ASP A CA 1
ATOM 3030 C C . ASP A 1 384 ? 24.305 21.122 15.307 1.00 25.72 453 ASP A C 1
ATOM 3031 O O . ASP A 1 384 ? 23.869 20.333 16.151 1.00 21.56 453 ASP A O 1
ATOM 3036 N N . LYS A 1 385 ? 25.541 21.614 15.345 1.00 28.84 454 LYS A N 1
ATOM 3037 C CA . LYS A 1 385 ? 26.464 21.350 16.442 1.00 29.55 454 LYS A CA 1
ATOM 3038 C C . LYS A 1 385 ? 27.038 22.681 16.936 1.00 28.26 454 LYS A C 1
ATOM 3039 O O . LYS A 1 385 ? 28.234 22.957 16.837 1.00 31.50 454 LYS A O 1
ATOM 3045 N N . GLY A 1 386 ? 26.146 23.535 17.442 1.00 25.42 455 GLY A N 1
ATOM 3046 C CA . GLY A 1 386 ? 26.520 24.745 18.148 1.00 26.49 455 GLY A CA 1
ATOM 3047 C C . GLY A 1 386 ? 26.354 26.052 17.393 1.00 26.90 455 GLY A C 1
ATOM 3048 O O . GLY A 1 386 ? 26.507 27.113 18.013 1.00 27.60 455 GLY A O 1
ATOM 3049 N N . THR A 1 387 ? 26.044 26.034 16.094 1.00 19.24 456 THR A N 1
ATOM 3050 C CA . THR A 1 387 ? 26.108 27.272 15.317 1.00 19.31 456 THR A CA 1
ATOM 3051 C C . THR A 1 387 ? 24.825 28.090 15.352 1.00 18.12 456 THR A C 1
ATOM 3052 O O . THR A 1 387 ? 24.890 29.318 15.221 1.00 22.08 456 THR A O 1
ATOM 3056 N N . ASN A 1 388 ? 23.669 27.446 15.518 1.00 16.65 457 ASN A N 1
ATOM 3057 C CA . ASN A 1 388 ? 22.353 28.062 15.342 1.00 21.77 457 ASN A CA 1
ATOM 3058 C C . ASN A 1 388 ? 22.152 28.614 13.934 1.00 18.49 457 ASN A C 1
ATOM 3059 O O . ASN A 1 388 ? 21.325 29.508 13.734 1.00 18.69 457 ASN A O 1
ATOM 3064 N N . PHE A 1 389 ? 22.892 28.096 12.950 1.00 18.24 458 PHE A N 1
ATOM 3065 C CA . PHE A 1 389 ? 22.766 28.587 11.581 1.00 20.66 458 PHE A CA 1
ATOM 3066 C C . PHE A 1 389 ? 21.346 28.400 11.060 1.00 19.98 458 PHE A C 1
ATOM 3067 O O . PHE A 1 389 ? 20.695 29.356 10.624 1.00 19.31 458 PHE A O 1
ATOM 3075 N N . ALA A 1 390 ? 20.848 27.163 11.099 1.00 18.17 459 ALA A N 1
ATOM 3076 C CA . ALA A 1 390 ? 19.504 26.897 10.605 1.00 20.54 459 ALA A CA 1
ATOM 3077 C C . ALA A 1 390 ? 18.443 27.475 11.529 1.00 18.01 459 ALA A C 1
ATOM 3078 O O . ALA A 1 390 ? 17.394 27.922 11.056 1.00 12.53 459 ALA A O 1
ATOM 3080 N N . GLY A 1 391 ? 18.703 27.490 12.838 1.00 20.39 460 GLY A N 1
ATOM 3081 C CA . GLY A 1 391 ? 17.705 27.978 13.776 1.00 17.94 460 GLY A CA 1
ATOM 3082 C C . GLY A 1 391 ? 17.496 29.479 13.702 1.00 20.25 460 GLY A C 1
ATOM 3083 O O . GLY A 1 391 ? 16.360 29.959 13.761 1.00 18.83 460 GLY A O 1
ATOM 3084 N N . ALA A 1 392 ? 18.586 30.242 13.579 1.00 16.26 461 ALA A N 1
ATOM 3085 C CA . ALA A 1 392 ? 18.461 31.693 13.494 1.00 15.85 461 ALA A CA 1
ATOM 3086 C C . ALA A 1 392 ? 17.850 32.120 12.167 1.00 18.35 461 ALA A C 1
ATOM 3087 O O . ALA A 1 392 ? 17.058 33.069 12.118 1.00 16.94 461 ALA A O 1
ATOM 3089 N N . PHE A 1 393 ? 18.205 31.439 11.082 1.00 16.31 462 PHE A N 1
ATOM 3090 C CA . PHE A 1 393 ? 17.667 31.754 9.768 1.00 16.86 462 PHE A CA 1
ATOM 3091 C C . PHE A 1 393 ? 16.378 31.000 9.470 1.00 17.31 462 PHE A C 1
ATOM 3092 O O . PHE A 1 393 ? 15.813 31.172 8.384 1.00 14.90 462 PHE A O 1
ATOM 3100 N N . SER A 1 394 ? 15.910 30.176 10.411 1.00 17.39 463 SER A N 1
ATOM 3101 C CA . SER A 1 394 ? 14.655 29.434 10.282 1.00 15.41 463 SER A CA 1
ATOM 3102 C C . SER A 1 394 ? 14.656 28.543 9.042 1.00 18.67 463 SER A C 1
ATOM 3103 O O . SER A 1 394 ? 13.632 28.365 8.381 1.00 23.16 463 SER A O 1
ATOM 3106 N N . ILE A 1 395 ? 15.818 27.983 8.718 1.00 17.66 464 ILE A N 1
ATOM 3107 C CA . ILE A 1 395 ? 15.922 27.022 7.625 1.00 20.09 464 ILE A CA 1
ATOM 3108 C C . ILE A 1 395 ? 15.304 25.710 8.098 1.00 19.66 464 ILE A C 1
ATOM 3109 O O . ILE A 1 395 ? 15.850 25.043 8.982 1.00 20.91 464 ILE A O 1
ATOM 3114 N N . GLY A 1 396 ? 14.164 25.339 7.519 1.00 15.05 465 GLY A N 1
ATOM 3115 C CA . GLY A 1 396 ? 13.439 24.171 7.989 1.00 15.49 465 GLY A CA 1
ATOM 3116 C C . GLY A 1 396 ? 12.929 24.304 9.406 1.00 19.15 465 GLY A C 1
ATOM 3117 O O . GLY A 1 396 ? 12.785 23.296 10.106 1.00 17.50 465 GLY A O 1
ATOM 3118 N N . GLY A 1 397 ? 12.642 25.529 9.850 1.00 17.24 466 GLY A N 1
ATOM 3119 C CA . GLY A 1 397 ? 12.277 25.758 11.229 1.00 13.79 466 GLY A CA 1
ATOM 3120 C C . GLY A 1 397 ? 10.788 25.632 11.497 1.00 17.36 466 GLY A C 1
ATOM 3121 O O . GLY A 1 397 ? 9.963 25.506 10.594 1.00 16.14 466 GLY A O 1
ATOM 3122 N N . PHE A 1 398 ? 10.458 25.661 12.785 1.00 15.89 467 PHE A N 1
ATOM 3123 C CA . PHE A 1 398 ? 9.084 25.647 13.264 1.00 11.82 467 PHE A CA 1
ATOM 3124 C C . PHE A 1 398 ? 8.553 27.059 13.476 1.00 13.90 467 PHE A C 1
ATOM 3125 O O . PHE A 1 398 ? 7.376 27.328 13.212 1.00 16.97 467 PHE A O 1
ATOM 3133 N N . PHE A 1 399 ? 9.406 27.969 13.936 1.00 11.98 468 PHE A N 1
ATOM 3134 C CA . PHE A 1 399 ? 9.043 29.359 14.152 1.00 13.56 468 PHE A CA 1
ATOM 3135 C C . PHE A 1 399 ? 9.762 30.254 13.153 1.00 16.31 468 PHE A C 1
ATOM 3136 O O . PHE A 1 399 ? 10.888 29.971 12.735 1.00 14.75 468 PHE A O 1
ATOM 3144 N N . SER A 1 400 ? 9.103 31.346 12.784 1.00 16.73 469 SER A N 1
ATOM 3145 C CA . SER A 1 400 ? 9.732 32.423 12.039 1.00 16.09 469 SER A CA 1
ATOM 3146 C C . SER A 1 400 ? 9.882 33.643 12.936 1.00 15.26 469 SER A C 1
ATOM 3147 O O . SER A 1 400 ? 9.155 33.811 13.921 1.00 11.09 469 SER A O 1
ATOM 3150 N N . GLY A 1 401 ? 10.842 34.489 12.589 1.00 15.06 470 GLY A N 1
ATOM 3151 C CA . GLY A 1 401 ? 11.011 35.770 13.242 1.00 14.94 470 GLY A CA 1
ATOM 3152 C C . GLY A 1 401 ? 12.399 35.946 13.821 1.00 19.46 470 GLY A C 1
ATOM 3153 O O . GLY A 1 401 ? 13.241 35.046 13.808 1.00 15.60 470 GLY A O 1
ATOM 3154 N N . THR A 1 402 ? 12.623 37.150 14.341 1.00 19.97 471 THR A N 1
ATOM 3155 C CA . THR A 1 402 ? 13.885 37.517 14.959 1.00 18.69 471 THR A CA 1
ATOM 3156 C C . THR A 1 402 ? 13.731 38.126 16.345 1.00 20.64 471 THR A C 1
ATOM 3157 O O . THR A 1 402 ? 14.734 38.237 17.061 1.00 18.47 471 THR A O 1
ATOM 3161 N N . ASP A 1 403 ? 12.525 38.518 16.746 1.00 17.54 472 ASP A N 1
ATOM 3162 C CA . ASP A 1 403 ? 12.310 39.168 18.031 1.00 18.93 472 ASP A CA 1
ATOM 3163 C C . ASP A 1 403 ? 10.877 38.895 18.470 1.00 12.38 472 ASP A C 1
ATOM 3164 O O . ASP A 1 403 ? 10.144 38.143 17.823 1.00 10.36 472 ASP A O 1
ATOM 3169 N N . ALA A 1 404 ? 10.469 39.531 19.570 1.00 10.75 473 ALA A N 1
ATOM 3170 C CA . ALA A 1 404 ? 9.159 39.258 20.147 1.00 8.38 473 ALA A CA 1
ATOM 3171 C C . ALA A 1 404 ? 8.014 39.788 19.295 1.00 12.05 473 ALA A C 1
ATOM 3172 O O . ALA A 1 404 ? 6.886 39.303 19.433 1.00 10.79 473 ALA A O 1
ATOM 3174 N N . SER A 1 405 ? 8.268 40.756 18.412 1.00 14.72 474 SER A N 1
ATOM 3175 C CA . SER A 1 405 ? 7.188 41.372 17.651 1.00 15.38 474 SER A CA 1
ATOM 3176 C C . SER A 1 405 ? 6.911 40.684 16.317 1.00 16.97 474 SER A C 1
ATOM 3177 O O . SER A 1 405 ? 5.805 40.833 15.784 1.00 16.21 474 SER A O 1
ATOM 3180 N N . ASP A 1 406 ? 7.868 39.934 15.764 1.00 12.94 475 ASP A N 1
ATOM 3181 C CA . ASP A 1 406 ? 7.642 39.200 14.523 1.00 14.10 475 ASP A CA 1
ATOM 3182 C C . ASP A 1 406 ? 7.654 37.690 14.722 1.00 14.61 475 ASP A C 1
ATOM 3183 O O . ASP A 1 406 ? 7.597 36.944 13.738 1.00 11.45 475 ASP A O 1
ATOM 3188 N N . MET A 1 407 ? 7.734 37.221 15.964 1.00 13.71 476 MET A N 1
ATOM 3189 C CA . MET A 1 407 ? 7.713 35.787 16.215 1.00 13.51 476 MET A CA 1
ATOM 3190 C C . MET A 1 407 ? 6.374 35.198 15.791 1.00 15.08 476 MET A C 1
ATOM 3191 O O . MET A 1 407 ? 5.313 35.683 16.196 1.00 12.30 476 MET A O 1
ATOM 3196 N N . LYS A 1 408 ? 6.425 34.148 14.974 1.00 14.35 477 LYS A N 1
ATOM 3197 C CA . LYS A 1 408 ? 5.222 33.442 14.558 1.00 15.43 477 LYS A CA 1
ATOM 3198 C C . LYS A 1 408 ? 5.600 32.030 14.138 1.00 13.98 477 LYS A C 1
ATOM 3199 O O . LYS A 1 408 ? 6.775 31.721 13.920 1.00 13.56 477 LYS A O 1
ATOM 3205 N N . VAL A 1 409 ? 4.583 31.170 14.042 1.00 14.10 478 VAL A N 1
ATOM 3206 C CA . VAL A 1 409 ? 4.772 29.865 13.422 1.00 18.10 478 VAL A CA 1
ATOM 3207 C C . VAL A 1 409 ? 5.109 30.068 11.951 1.00 18.81 478 VAL A C 1
ATOM 3208 O O . VAL A 1 409 ? 4.624 31.008 11.307 1.00 19.61 478 VAL A O 1
ATOM 3212 N N . LYS A 1 410 ? 5.966 29.201 11.415 1.00 16.79 479 LYS A N 1
ATOM 3213 C CA . LYS A 1 410 ? 6.310 29.304 10.003 1.00 19.77 479 LYS A CA 1
ATOM 3214 C C . LYS A 1 410 ? 5.049 29.190 9.150 1.00 23.18 479 LYS A C 1
ATOM 3215 O O . LYS A 1 410 ? 4.148 28.398 9.446 1.00 16.55 479 LYS A O 1
ATOM 3221 N N . ASP A 1 411 ? 4.985 30.007 8.094 1.00 22.84 480 ASP A N 1
ATOM 3222 C CA . ASP A 1 411 ? 3.749 30.141 7.328 1.00 22.25 480 ASP A CA 1
ATOM 3223 C C . ASP A 1 411 ? 3.322 28.817 6.706 1.00 21.28 480 ASP A C 1
ATOM 3224 O O . ASP A 1 411 ? 2.135 28.473 6.729 1.00 20.05 480 ASP A O 1
ATOM 3229 N N . SER A 1 412 ? 4.270 28.054 6.156 1.00 21.49 481 SER A N 1
ATOM 3230 C CA . SER A 1 412 ? 3.911 26.774 5.554 1.00 22.32 481 SER A CA 1
ATOM 3231 C C . SER A 1 412 ? 3.336 25.798 6.574 1.00 19.84 481 SER A C 1
ATOM 3232 O O . SER A 1 412 ? 2.573 24.902 6.197 1.00 18.02 481 SER A O 1
ATOM 3235 N N . ILE A 1 413 ? 3.674 25.954 7.855 1.00 14.43 482 ILE A N 1
ATOM 3236 C CA . ILE A 1 413 ? 3.084 25.114 8.892 1.00 15.41 482 ILE A CA 1
ATOM 3237 C C . ILE A 1 413 ? 1.690 25.611 9.257 1.00 15.84 482 ILE A C 1
ATOM 3238 O O . ILE A 1 413 ? 0.738 24.825 9.335 1.00 17.98 482 ILE A O 1
ATOM 3243 N N . LEU A 1 414 ? 1.553 26.920 9.489 1.00 16.81 483 LEU A N 1
ATOM 3244 C CA . LEU A 1 414 ? 0.238 27.514 9.711 1.00 18.94 483 LEU A CA 1
ATOM 3245 C C . LEU A 1 414 ? -0.733 27.145 8.599 1.00 19.89 483 LEU A C 1
ATOM 3246 O O . LEU A 1 414 ? -1.897 26.817 8.857 1.00 18.95 483 LEU A O 1
ATOM 3251 N N . ASN A 1 415 ? -0.271 27.189 7.352 1.00 19.02 484 ASN A N 1
ATOM 3252 C CA . ASN A 1 415 ? -1.166 27.012 6.221 1.00 21.75 484 ASN A CA 1
ATOM 3253 C C . ASN A 1 415 ? -1.490 25.553 5.948 1.00 18.46 484 ASN A C 1
ATOM 3254 O O . ASN A 1 415 ? -2.476 25.270 5.260 1.00 21.09 484 ASN A O 1
ATOM 3259 N N . ASP A 1 416 ? -0.705 24.623 6.486 1.00 15.59 485 ASP A N 1
ATOM 3260 C CA . ASP A 1 416 ? -0.965 23.197 6.303 1.00 17.69 485 ASP A CA 1
ATOM 3261 C C . ASP A 1 416 ? -0.341 22.455 7.469 1.00 18.84 485 ASP A C 1
ATOM 3262 O O . ASP A 1 416 ? 0.815 22.015 7.405 1.00 19.27 485 ASP A O 1
ATOM 3267 N N . PRO A 1 417 ? -1.084 22.303 8.566 1.00 19.06 486 PRO A N 1
ATOM 3268 C CA . PRO A 1 417 ? -0.534 21.600 9.736 1.00 20.18 486 PRO A CA 1
ATOM 3269 C C . PRO A 1 417 ? -0.142 20.158 9.461 1.00 20.54 486 PRO A C 1
ATOM 3270 O O . PRO A 1 417 ? 0.663 19.599 10.217 1.00 21.30 486 PRO A O 1
ATOM 3274 N N . SER A 1 418 ? -0.668 19.538 8.402 1.00 19.14 487 SER A N 1
ATOM 3275 C CA . SER A 1 418 ? -0.285 18.166 8.092 1.00 20.60 487 SER A CA 1
ATOM 3276 C C . SER A 1 418 ? 1.178 18.043 7.686 1.00 19.91 487 SER A C 1
ATOM 3277 O O . SER A 1 418 ? 1.710 16.927 7.695 1.00 20.80 487 SER A O 1
ATOM 3280 N N . THR A 1 419 ? 1.842 19.152 7.345 1.00 16.80 488 THR A N 1
ATOM 3281 C CA . THR A 1 419 ? 3.266 19.119 7.032 1.00 21.61 488 THR A CA 1
ATOM 3282 C C . THR A 1 419 ? 4.143 18.973 8.269 1.00 23.16 488 THR A C 1
ATOM 3283 O O . THR A 1 419 ? 5.357 18.792 8.125 1.00 24.80 488 THR A O 1
ATOM 3287 N N . VAL A 1 420 ? 3.568 19.038 9.471 1.00 21.50 489 VAL A N 1
ATOM 3288 C CA . VAL A 1 420 ? 4.359 18.925 10.692 1.00 24.69 489 VAL A CA 1
ATOM 3289 C C . VAL A 1 420 ? 4.833 17.489 10.867 1.00 22.09 489 VAL A C 1
ATOM 3290 O O . VAL A 1 420 ? 4.056 16.539 10.714 1.00 22.50 489 VAL A O 1
ATOM 3294 N N . ARG A 1 421 ? 6.118 17.324 11.187 1.00 25.08 490 ARG A N 1
ATOM 3295 C CA . ARG A 1 421 ? 6.700 16.016 11.449 1.00 25.61 490 ARG A CA 1
ATOM 3296 C C . ARG A 1 421 ? 7.153 15.913 12.902 1.00 28.09 490 ARG A C 1
ATOM 3297 O O . ARG A 1 421 ? 7.361 16.914 13.597 1.00 26.47 490 ARG A O 1
ATOM 3305 N N . ALA A 1 422 ? 7.292 14.670 13.357 1.00 23.92 491 ALA A N 1
ATOM 3306 C CA . ALA A 1 422 ? 7.802 14.385 14.684 1.00 22.44 491 ALA A CA 1
ATOM 3307 C C . ALA A 1 422 ? 9.114 13.617 14.674 1.00 22.74 491 ALA A C 1
ATOM 3308 O O . ALA A 1 422 ? 9.743 13.497 15.731 1.00 19.91 491 ALA A O 1
ATOM 3310 N N . SER A 1 423 ? 9.554 13.116 13.524 1.00 23.48 492 SER A N 1
ATOM 3311 C CA . SER A 1 423 ? 10.706 12.231 13.435 1.00 22.97 492 SER A CA 1
ATOM 3312 C C . SER A 1 423 ? 11.883 12.928 12.766 1.00 23.50 492 SER A C 1
ATOM 3313 O O . SER A 1 423 ? 11.725 13.916 12.045 1.00 26.72 492 SER A O 1
ATOM 3316 N N . SER A 1 424 ? 13.080 12.386 13.004 1.00 20.14 493 SER A N 1
ATOM 3317 C CA . SER A 1 424 ? 14.273 12.920 12.359 1.00 24.05 493 SER A CA 1
ATOM 3318 C C . SER A 1 424 ? 14.300 12.608 10.867 1.00 25.55 493 SER A C 1
ATOM 3319 O O . SER A 1 424 ? 14.796 13.418 10.076 1.00 25.76 493 SER A O 1
ATOM 3322 N N . ASN A 1 425 ? 13.787 11.449 10.463 1.00 23.60 494 ASN A N 1
ATOM 3323 C CA . ASN A 1 425 ? 13.940 10.995 9.088 1.00 31.79 494 ASN A CA 1
ATOM 3324 C C . ASN A 1 425 ? 12.841 11.493 8.160 1.00 29.96 494 ASN A C 1
ATOM 3325 O O . ASN A 1 425 ? 12.875 11.183 6.966 1.00 38.86 494 ASN A O 1
ATOM 3330 N N . GLY A 1 426 ? 11.870 12.244 8.674 1.00 30.04 495 GLY A N 1
ATOM 3331 C CA . GLY A 1 426 ? 10.830 12.823 7.857 1.00 33.22 495 GLY A CA 1
ATOM 3332 C C . GLY A 1 426 ? 9.626 11.937 7.620 1.00 37.89 495 GLY A C 1
ATOM 3333 O O . GLY A 1 426 ? 8.603 12.429 7.132 1.00 37.62 495 GLY A O 1
ATOM 3334 N N . VAL A 1 427 ? 9.716 10.643 7.937 1.00 35.60 496 VAL A N 1
ATOM 3335 C CA . VAL A 1 427 ? 8.549 9.778 7.816 1.00 42.41 496 VAL A CA 1
ATOM 3336 C C . VAL A 1 427 ? 7.521 10.181 8.865 1.00 43.65 496 VAL A C 1
ATOM 3337 O O . VAL A 1 427 ? 7.866 10.593 9.980 1.00 49.41 496 VAL A O 1
ATOM 3341 N N . ASP A 1 428 ? 6.242 10.089 8.498 1.00 44.74 497 ASP A N 1
ATOM 3342 C CA . ASP A 1 428 ? 5.144 10.467 9.387 1.00 47.39 497 ASP A CA 1
ATOM 3343 C C . ASP A 1 428 ? 4.824 9.297 10.323 1.00 49.93 497 ASP A C 1
ATOM 3344 O O . ASP A 1 428 ? 3.770 8.662 10.251 1.00 47.41 497 ASP A O 1
ATOM 3349 N N . SER A 1 429 ? 5.770 9.019 11.227 1.00 45.34 498 SER A N 1
ATOM 3350 C CA . SER A 1 429 ? 5.634 7.868 12.114 1.00 46.41 498 SER A CA 1
ATOM 3351 C C . SER A 1 429 ? 6.334 8.054 13.459 1.00 43.85 498 SER A C 1
ATOM 3352 O O . SER A 1 429 ? 5.681 8.029 14.508 1.00 37.24 498 SER A O 1
ATOM 3355 N N . GLY A 1 430 ? 7.653 8.220 13.448 1.00 40.66 499 GLY A N 1
ATOM 3356 C CA . GLY A 1 430 ? 8.421 8.267 14.677 1.00 36.50 499 GLY A CA 1
ATOM 3357 C C . GLY A 1 430 ? 8.162 9.524 15.496 1.00 31.25 499 GLY A C 1
ATOM 3358 O O . GLY A 1 430 ? 7.313 10.360 15.182 1.00 34.89 499 GLY A O 1
ATOM 3359 N N . ASN A 1 431 ? 8.928 9.651 16.592 1.00 24.63 500 ASN A N 1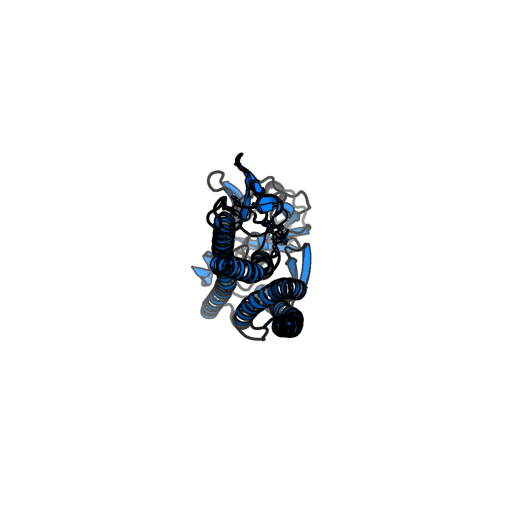
ATOM 3360 C CA . ASN A 1 431 ? 8.813 10.846 17.423 1.00 24.75 500 ASN A CA 1
ATOM 3361 C C . ASN A 1 431 ? 10.123 11.247 18.099 1.00 23.31 500 ASN A C 1
ATOM 3362 O O . ASN A 1 431 ? 10.080 11.935 19.127 1.00 22.34 500 ASN A O 1
ATOM 3367 N N . ASP A 1 432 ? 11.281 10.848 17.563 1.00 20.09 501 ASP A N 1
ATOM 3368 C CA . ASP A 1 432 ? 12.545 11.144 18.226 1.00 22.90 501 ASP A CA 1
ATOM 3369 C C . ASP A 1 432 ? 12.903 12.625 18.173 1.00 25.22 501 ASP A C 1
ATOM 3370 O O . ASP A 1 432 ? 13.669 13.096 19.021 1.00 23.75 501 ASP A O 1
ATOM 3375 N N . MET A 1 433 ? 12.378 13.368 17.198 1.00 22.28 502 MET A N 1
ATOM 3376 C CA . MET A 1 433 ? 12.646 14.800 17.152 1.00 21.78 502 MET A CA 1
ATOM 3377 C C . MET A 1 433 ? 11.702 15.570 18.069 1.00 18.85 502 MET A C 1
ATOM 3378 O O . MET A 1 433 ? 12.134 16.489 18.773 1.00 16.36 502 MET A O 1
ATOM 3383 N N . ALA A 1 434 ? 10.415 15.215 18.072 1.00 18.26 503 ALA A N 1
ATOM 3384 C CA . ALA A 1 434 ? 9.463 15.904 18.938 1.00 16.17 503 ALA A CA 1
ATOM 3385 C C . ALA A 1 434 ? 9.807 15.704 20.411 1.00 21.00 503 ALA A C 1
ATOM 3386 O O . ALA A 1 434 ? 9.617 16.613 21.228 1.00 21.54 503 ALA A O 1
ATOM 3388 N N . ASN A 1 435 ? 10.318 14.521 20.771 1.00 21.24 504 ASN A N 1
ATOM 3389 C CA . ASN A 1 435 ? 10.743 14.301 22.151 1.00 21.85 504 ASN A CA 1
ATOM 3390 C C . ASN A 1 435 ? 11.867 15.252 22.544 1.00 20.41 504 ASN A C 1
ATOM 3391 O O . ASN A 1 435 ? 11.951 15.668 23.706 1.00 16.77 504 ASN A O 1
ATOM 3396 N N . LYS A 1 436 ? 12.738 15.608 21.595 1.00 17.63 505 LYS A N 1
ATOM 3397 C CA . LYS A 1 436 ? 13.794 16.574 21.888 1.00 22.14 505 LYS A CA 1
ATOM 3398 C C . LYS A 1 436 ? 13.215 17.952 22.178 1.00 17.72 505 LYS A C 1
ATOM 3399 O O . LYS A 1 436 ? 13.728 18.676 23.039 1.00 20.37 505 LYS A O 1
ATOM 3405 N N . ILE A 1 437 ? 12.144 18.329 21.473 1.00 16.82 506 ILE A N 1
ATOM 3406 C CA . ILE A 1 437 ? 11.515 19.626 21.702 1.00 18.31 506 ILE A CA 1
ATOM 3407 C C . ILE A 1 437 ? 10.774 19.636 23.033 1.00 18.83 506 ILE A C 1
ATOM 3408 O O . ILE A 1 437 ? 10.732 20.664 23.722 1.00 16.01 506 ILE A O 1
ATOM 3413 N N . ILE A 1 438 ? 10.185 18.505 23.424 1.00 16.29 507 ILE A N 1
ATOM 3414 C CA . ILE A 1 438 ? 9.589 18.402 24.753 1.00 18.30 507 ILE A CA 1
ATOM 3415 C C . ILE A 1 438 ? 10.651 18.621 25.824 1.00 20.49 507 ILE A C 1
ATOM 3416 O O . ILE A 1 438 ? 10.477 19.432 26.740 1.00 17.06 507 ILE A O 1
ATOM 3421 N N . GLN A 1 439 ? 11.773 17.901 25.718 1.00 19.67 508 GLN A N 1
ATOM 3422 C CA . GLN A 1 439 ? 12.846 18.004 26.702 1.00 20.00 508 GLN A CA 1
ATOM 3423 C C . GLN A 1 439 ? 13.494 19.383 26.702 1.00 20.84 508 GLN A C 1
ATOM 3424 O O . GLN A 1 439 ? 14.063 19.787 27.723 1.00 20.52 508 GLN A O 1
ATOM 3430 N N . LEU A 1 440 ? 13.386 20.126 25.596 1.00 16.41 509 LEU A N 1
ATOM 3431 C CA . LEU A 1 440 ? 14.015 21.441 25.513 1.00 18.34 509 LEU A CA 1
ATOM 3432 C C . LEU A 1 440 ? 13.525 22.381 26.611 1.00 17.06 509 LEU A C 1
ATOM 3433 O O . LEU A 1 440 ? 14.264 23.277 27.034 1.00 16.95 509 LEU A O 1
ATOM 3438 N N . GLN A 1 441 ? 12.299 22.178 27.104 1.00 15.44 510 GLN A N 1
ATOM 3439 C CA . GLN A 1 441 ? 11.755 23.039 28.148 1.00 20.45 510 GLN A CA 1
ATOM 3440 C C . GLN A 1 441 ? 12.529 22.937 29.459 1.00 21.47 510 GLN A C 1
ATOM 3441 O O . GLN A 1 441 ? 12.480 23.870 30.266 1.00 19.81 510 GLN A O 1
ATOM 3447 N N . TYR A 1 442 ? 13.236 21.835 29.694 1.00 18.92 511 TYR A N 1
ATOM 3448 C CA . TYR A 1 442 ? 14.024 21.674 30.908 1.00 20.30 511 TYR A CA 1
ATOM 3449 C C . TYR A 1 442 ? 15.493 22.001 30.700 1.00 21.89 511 TYR A C 1
ATOM 3450 O O . TYR A 1 442 ? 16.263 21.972 31.665 1.00 22.33 511 TYR A O 1
ATOM 3459 N N . LYS A 1 443 ? 15.896 22.320 29.474 1.00 15.90 512 LYS A N 1
ATOM 3460 C CA . LYS A 1 443 ? 17.304 22.442 29.133 1.00 18.92 512 LYS A CA 1
ATOM 3461 C C . LYS A 1 443 ? 17.801 23.866 29.344 1.00 21.89 512 LYS A C 1
ATOM 3462 O O . LYS A 1 443 ? 17.119 24.837 28.999 1.00 19.00 512 LYS A O 1
ATOM 3468 N N . LYS A 1 444 ? 18.999 23.980 29.920 1.00 20.40 513 LYS A N 1
ATOM 3469 C CA . LYS A 1 444 ? 19.676 25.265 30.061 1.00 20.77 513 LYS A CA 1
ATOM 3470 C C . LYS A 1 444 ? 20.221 25.689 28.701 1.00 17.95 513 LYS A C 1
ATOM 3471 O O . LYS A 1 444 ? 21.130 25.050 28.161 1.00 20.16 513 LYS A O 1
ATOM 3477 N N . VAL A 1 445 ? 19.665 26.759 28.138 1.00 17.55 514 VAL A N 1
ATOM 3478 C CA . VAL A 1 445 ? 20.087 27.272 26.843 1.00 19.15 514 VAL A CA 1
ATOM 3479 C C . VAL A 1 445 ? 20.551 28.716 27.015 1.00 17.97 514 VAL A C 1
ATOM 3480 O O . VAL A 1 445 ? 20.356 29.338 28.060 1.00 15.77 514 VAL A O 1
ATOM 3484 N N . ASN A 1 446 ? 21.167 29.247 25.963 1.00 15.34 515 ASN A N 1
ATOM 3485 C CA . ASN A 1 446 ? 21.811 30.551 26.026 1.00 14.48 515 ASN A CA 1
ATOM 3486 C C . ASN A 1 446 ? 20.870 31.666 25.594 1.00 15.59 515 ASN A C 1
ATOM 3487 O O . ASN A 1 446 ? 20.100 31.519 24.642 1.00 16.47 515 ASN A O 1
ATOM 3492 N N . PHE A 1 447 ? 20.951 32.790 26.299 1.00 13.76 516 PHE A N 1
ATOM 3493 C CA . PHE A 1 447 ? 20.201 33.997 25.970 1.00 18.13 516 PHE A CA 1
ATOM 3494 C C . PHE A 1 447 ? 21.206 35.128 25.782 1.00 15.51 516 PHE A C 1
ATOM 3495 O O . PHE A 1 447 ? 21.871 35.537 26.740 1.00 16.08 516 PHE A O 1
ATOM 3503 N N . TYR A 1 448 ? 21.329 35.622 24.551 1.00 15.73 517 TYR A N 1
ATOM 3504 C CA . TYR A 1 448 ? 22.325 36.641 24.213 1.00 19.80 517 TYR A CA 1
ATOM 3505 C C . TYR A 1 448 ? 21.717 38.015 24.466 1.00 15.45 517 TYR A C 1
ATOM 3506 O O . TYR A 1 448 ? 20.954 38.535 23.648 1.00 20.27 517 TYR A O 1
ATOM 3515 N N . ASN A 1 449 ? 22.068 38.607 25.601 1.00 16.58 518 ASN A N 1
ATOM 3516 C CA . ASN A 1 449 ? 21.469 39.860 26.028 1.00 19.38 518 ASN A CA 1
ATOM 3517 C C . ASN A 1 449 ? 22.126 41.056 25.346 1.00 21.34 518 ASN A C 1
ATOM 3518 O O . ASN A 1 449 ? 23.305 41.029 24.979 1.00 17.82 518 ASN A O 1
ATOM 3523 N N . GLU A 1 450 ? 21.337 42.121 25.188 1.00 18.93 519 GLU A N 1
ATOM 3524 C CA . GLU A 1 450 ? 21.843 43.349 24.589 1.00 23.99 519 GLU A CA 1
ATOM 3525 C C . GLU A 1 450 ? 22.973 43.956 25.415 1.00 24.83 519 GLU A C 1
ATOM 3526 O O . GLU A 1 450 ? 23.862 44.613 24.859 1.00 23.20 519 GLU A O 1
ATOM 3532 N N . ASP A 1 451 ? 22.969 43.739 26.735 1.00 20.96 520 ASP A N 1
ATOM 3533 C CA . ASP A 1 451 ? 23.993 44.324 27.595 1.00 21.21 520 ASP A CA 1
ATOM 3534 C C . ASP A 1 451 ? 25.348 43.637 27.465 1.00 21.14 520 ASP A C 1
ATOM 3535 O O . ASP A 1 451 ? 26.325 44.117 28.049 1.00 17.46 520 ASP A O 1
ATOM 3540 N N . GLY A 1 452 ? 25.432 42.528 26.733 1.00 17.24 521 GLY A N 1
ATOM 3541 C CA . GLY A 1 452 ? 26.676 41.815 26.550 1.00 19.74 521 GLY A CA 1
ATOM 3542 C C . GLY A 1 452 ? 26.817 40.551 27.372 1.00 19.90 521 GLY A C 1
ATOM 3543 O O . GLY A 1 452 ? 27.808 39.833 27.197 1.00 21.83 521 GLY A O 1
ATOM 3544 N N . THR A 1 453 ? 25.869 40.259 28.258 1.00 17.83 522 THR A N 1
ATOM 3545 C CA . THR A 1 453 ? 25.900 39.037 29.047 1.00 19.89 522 THR A CA 1
ATOM 3546 C C . THR A 1 453 ? 25.166 37.911 28.321 1.00 22.37 522 THR A C 1
ATOM 3547 O O . THR A 1 453 ? 24.342 38.142 27.432 1.00 20.24 522 THR A O 1
ATOM 3551 N N . ILE A 1 454 ? 25.472 36.678 28.721 1.00 17.69 523 ILE A N 1
ATOM 3552 C CA . ILE A 1 454 ? 24.872 35.480 28.141 1.00 18.45 523 ILE A CA 1
ATOM 3553 C C . ILE A 1 454 ? 24.280 34.665 29.285 1.00 17.32 523 ILE A C 1
ATOM 3554 O O . ILE A 1 454 ? 25.007 33.973 30.006 1.00 25.22 523 ILE A O 1
ATOM 3559 N N . ASP A 1 455 ? 22.963 34.732 29.449 1.00 17.87 524 ASP A N 1
ATOM 3560 C CA . ASP A 1 455 ? 22.284 33.919 30.447 1.00 16.24 524 ASP A CA 1
ATOM 3561 C C . ASP A 1 455 ? 22.149 32.480 29.966 1.00 14.25 524 ASP A C 1
ATOM 3562 O O . ASP A 1 455 ? 21.845 32.224 28.798 1.00 14.10 524 ASP A O 1
ATOM 3567 N N . ASN A 1 456 ? 22.376 31.540 30.878 1.00 18.43 525 ASN A N 1
ATOM 3568 C CA . ASN A 1 456 ? 22.239 30.111 30.602 1.00 17.42 525 ASN A CA 1
ATOM 3569 C C . ASN A 1 456 ? 21.133 29.576 31.507 1.00 15.04 525 ASN A C 1
ATOM 3570 O O . ASN A 1 456 ? 21.381 29.192 32.652 1.00 16.97 525 ASN A O 1
ATOM 3575 N N . LEU A 1 457 ? 19.907 29.554 30.984 1.00 16.89 526 LEU A N 1
ATOM 3576 C CA . LEU A 1 457 ? 18.723 29.198 31.754 1.00 15.93 526 LEU A CA 1
ATOM 3577 C C . LEU A 1 457 ? 17.770 28.411 30.864 1.00 15.77 526 LEU A C 1
ATOM 3578 O O . LEU A 1 457 ? 18.017 28.222 29.669 1.00 16.30 526 LEU A O 1
ATOM 3583 N N . THR A 1 458 ? 16.675 27.938 31.457 1.00 14.45 527 THR A N 1
ATOM 3584 C CA . THR A 1 458 ? 15.561 27.446 30.664 1.00 16.03 527 THR A CA 1
ATOM 3585 C C . THR A 1 458 ? 14.692 28.621 30.224 1.00 14.39 527 THR A C 1
ATOM 3586 O O . THR A 1 458 ? 14.808 29.735 30.741 1.00 14.49 527 THR A O 1
ATOM 3590 N N . MET A 1 459 ? 13.815 28.364 29.250 1.00 15.11 528 MET A N 1
ATOM 3591 C CA . MET A 1 459 ? 12.905 29.404 28.776 1.00 13.71 528 MET A CA 1
ATOM 3592 C C . MET A 1 459 ? 12.131 30.026 29.933 1.00 17.00 528 MET A C 1
ATOM 3593 O O . MET A 1 459 ? 12.107 31.252 30.096 1.00 14.80 528 MET A O 1
ATOM 3598 N N . GLU A 1 460 ? 11.499 29.186 30.759 1.00 12.98 529 GLU A N 1
ATOM 3599 C CA . GLU A 1 460 ? 10.709 29.699 31.873 1.00 14.19 529 GLU A CA 1
ATOM 3600 C C . GLU A 1 460 ? 11.575 30.467 32.863 1.00 14.56 529 GLU A C 1
ATOM 3601 O O . GLU A 1 460 ? 11.181 31.539 33.340 1.00 13.67 529 GLU A O 1
ATOM 3607 N N . GLU A 1 461 ? 12.760 29.938 33.183 1.00 15.08 530 GLU A N 1
ATOM 3608 C CA . GLU A 1 461 ? 13.637 30.607 34.140 1.00 14.76 530 GLU A CA 1
ATOM 3609 C C . GLU A 1 461 ? 14.055 31.984 33.642 1.00 12.71 530 GLU A C 1
ATOM 3610 O O . GLU A 1 461 ? 14.146 32.933 34.428 1.00 16.44 530 GLU A O 1
ATOM 3616 N N . TYR A 1 462 ? 14.307 32.116 32.337 1.00 12.97 531 TYR A N 1
ATOM 3617 C CA . TYR A 1 462 ? 14.683 33.419 31.800 1.00 13.03 531 TYR A CA 1
ATOM 3618 C C . TYR A 1 462 ? 13.521 34.400 31.870 1.00 11.96 531 TYR A C 1
ATOM 3619 O O . TYR A 1 462 ? 13.713 35.569 32.221 1.00 10.37 531 TYR A O 1
ATOM 3628 N N . TYR A 1 463 ? 12.309 33.949 31.537 1.00 11.72 532 TYR A N 1
ATOM 3629 C CA . TYR A 1 463 ? 11.165 34.851 31.602 1.00 12.79 532 TYR A CA 1
ATOM 3630 C C . TYR A 1 463 ? 10.877 35.273 33.038 1.00 14.17 532 TYR A C 1
ATOM 3631 O O . TYR A 1 463 ? 10.597 36.450 33.299 1.00 13.48 532 TYR A O 1
ATOM 3640 N N . ARG A 1 464 ? 10.945 34.333 33.985 1.00 11.56 533 ARG A N 1
ATOM 3641 C CA . ARG A 1 464 ? 10.734 34.695 35.382 1.00 15.70 533 ARG A CA 1
ATOM 3642 C C . ARG A 1 464 ? 11.834 35.617 35.889 1.00 17.11 533 ARG A C 1
ATOM 3643 O O . ARG A 1 464 ? 11.584 36.451 36.765 1.00 15.44 533 ARG A O 1
ATOM 3651 N N . LYS A 1 465 ? 13.052 35.487 35.353 1.00 16.49 534 LYS A N 1
ATOM 3652 C CA . LYS A 1 465 ? 14.109 36.432 35.696 1.00 14.83 534 LYS A CA 1
ATOM 3653 C C . LYS A 1 465 ? 13.756 37.843 35.240 1.00 18.64 534 LYS A C 1
ATOM 3654 O O . LYS A 1 465 ? 14.109 38.820 35.911 1.00 17.99 534 LYS A O 1
ATOM 3660 N N . LEU A 1 466 ? 13.049 37.969 34.114 1.00 17.07 535 LEU A N 1
ATOM 3661 C CA . LEU A 1 466 ? 12.599 39.284 33.669 1.00 16.34 535 LEU A CA 1
ATOM 3662 C C . LEU A 1 466 ? 11.529 39.844 34.601 1.00 16.47 535 LEU A C 1
ATOM 3663 O O . LEU A 1 466 ? 11.622 40.995 35.045 1.00 15.20 535 LEU A O 1
ATOM 3668 N N . THR A 1 467 ? 10.500 39.047 34.911 1.00 12.92 536 THR A N 1
ATOM 3669 C CA . THR A 1 467 ? 9.446 39.542 35.794 1.00 15.36 536 THR A CA 1
ATOM 3670 C C . THR A 1 467 ? 9.970 39.795 37.200 1.00 15.86 536 THR A C 1
ATOM 3671 O O . THR A 1 467 ? 9.462 40.678 37.899 1.00 17.75 536 THR A O 1
ATOM 3675 N N . GLY A 1 468 ? 10.982 39.039 37.628 1.00 17.77 537 GLY A N 1
ATOM 3676 C CA . GLY A 1 468 ? 11.608 39.318 38.910 1.00 17.06 537 GLY A CA 1
ATOM 3677 C C . GLY A 1 468 ? 12.442 40.585 38.882 1.00 14.82 537 GLY A C 1
ATOM 3678 O O . GLY A 1 468 ? 12.506 41.317 39.873 1.00 13.25 537 GLY A O 1
ATOM 3679 N N . LYS A 1 469 ? 13.091 40.862 37.748 1.00 15.32 538 LYS A N 1
ATOM 3680 C CA . LYS A 1 469 ? 13.856 42.098 37.612 1.00 12.59 538 LYS A CA 1
ATOM 3681 C C . LYS A 1 469 ? 12.941 43.315 37.641 1.00 17.10 538 LYS A C 1
ATOM 3682 O O . LYS A 1 469 ? 13.272 44.336 38.253 1.00 16.39 538 LYS A O 1
ATOM 3688 N N . ILE A 1 470 ? 11.781 43.220 36.987 1.00 17.52 539 ILE A N 1
ATOM 3689 C CA . ILE A 1 470 ? 10.814 44.314 37.003 1.00 13.76 539 ILE A CA 1
ATOM 3690 C C . ILE A 1 470 ? 10.300 44.550 38.417 1.00 16.25 539 ILE A C 1
ATOM 3691 O O . ILE A 1 470 ? 10.161 45.697 38.861 1.00 14.62 539 ILE A O 1
ATOM 3696 N N . ALA A 1 471 ? 10.014 43.471 39.150 1.00 16.75 540 ALA A N 1
ATOM 3697 C CA . ALA A 1 471 ? 9.537 43.619 40.522 1.00 18.18 540 ALA A CA 1
ATOM 3698 C C . ALA A 1 471 ? 10.634 44.155 41.432 1.00 20.60 540 ALA A C 1
ATOM 3699 O O . ALA A 1 471 ? 10.372 44.988 42.308 1.00 24.00 540 ALA A O 1
ATOM 3701 N N . SER A 1 472 ? 11.871 43.694 41.233 1.00 19.62 541 SER A N 1
ATOM 3702 C CA . SER A 1 472 ? 12.990 44.178 42.035 1.00 18.10 541 SER A CA 1
ATOM 3703 C C . SER A 1 472 ? 13.253 45.659 41.786 1.00 23.19 541 SER A C 1
ATOM 3704 O O . SER A 1 472 ? 13.585 46.404 42.717 1.00 20.47 541 SER A O 1
ATOM 3707 N N . ASP A 1 473 ? 13.121 46.101 40.532 1.00 19.10 542 ASP A N 1
ATOM 3708 C CA . ASP A 1 473 ? 13.296 47.516 40.225 1.00 16.73 542 ASP A CA 1
ATOM 3709 C C . ASP A 1 473 ? 12.227 48.358 40.909 1.00 18.94 542 ASP A C 1
ATOM 3710 O O . ASP A 1 473 ? 12.537 49.355 41.571 1.00 16.78 542 ASP A O 1
ATOM 3715 N N . GLY A 1 474 ? 10.958 47.968 40.762 1.00 15.64 543 GLY A N 1
ATOM 3716 C CA . GLY A 1 474 ? 9.875 48.694 41.397 1.00 17.46 543 GLY A CA 1
ATOM 3717 C C . GLY A 1 474 ? 9.973 48.751 42.908 1.00 19.54 543 GLY A C 1
ATOM 3718 O O . GLY A 1 474 ? 9.492 49.716 43.512 1.00 20.81 543 GLY A O 1
ATOM 3719 N N . GLU A 1 475 ? 10.597 47.741 43.530 1.00 20.86 544 GLU A N 1
ATOM 3720 C CA . GLU A 1 475 ? 10.758 47.691 44.982 1.00 23.24 544 GLU A CA 1
ATOM 3721 C C . GLU A 1 475 ? 11.952 48.528 45.438 1.00 27.58 544 GLU A C 1
ATOM 3722 O O . GLU A 1 475 ? 11.867 49.253 46.438 1.00 22.28 544 GLU A O 1
ATOM 3728 N N . ASN A 1 476 ? 13.090 48.400 44.744 1.00 23.65 545 ASN A N 1
ATOM 3729 C CA . ASN A 1 476 ? 14.234 49.262 45.027 1.00 19.63 545 ASN A CA 1
ATOM 3730 C C . ASN A 1 476 ? 13.846 50.733 44.936 1.00 23.68 545 ASN A C 1
ATOM 3731 O O . ASN A 1 476 ? 14.236 51.542 45.787 1.00 22.73 545 ASN A O 1
ATOM 3736 N N . ASN A 1 477 ? 13.079 51.096 43.905 1.00 18.20 546 ASN A N 1
ATOM 3737 C CA . ASN A 1 477 ? 12.627 52.473 43.764 1.00 20.09 546 ASN A CA 1
ATOM 3738 C C . ASN A 1 477 ? 11.647 52.856 44.862 1.00 22.46 546 ASN A C 1
ATOM 3739 O O . ASN A 1 477 ? 11.604 54.021 45.274 1.00 21.48 546 ASN A O 1
ATOM 3744 N N . ASN A 1 478 ? 10.854 51.898 45.345 1.00 18.03 547 ASN A N 1
ATOM 3745 C CA . ASN A 1 478 ? 9.928 52.198 46.429 1.00 20.27 547 ASN A CA 1
ATOM 3746 C C . ASN A 1 478 ? 10.669 52.573 47.705 1.00 22.66 547 ASN A C 1
ATOM 3747 O O . ASN A 1 478 ? 10.173 53.382 48.497 1.00 21.56 547 ASN A O 1
ATOM 3752 N N . VAL A 1 479 ? 11.859 52.009 47.916 1.00 23.95 548 VAL A N 1
ATOM 3753 C CA . VAL A 1 479 ? 12.667 52.382 49.072 1.00 25.04 548 VAL A CA 1
ATOM 3754 C C . VAL A 1 479 ? 13.160 53.820 48.937 1.00 27.40 548 VAL A C 1
ATOM 3755 O O . VAL A 1 479 ? 13.012 54.632 49.858 1.00 26.17 548 VAL A O 1
ATOM 3759 N N . VAL A 1 480 ? 13.751 54.157 47.786 1.00 22.59 549 VAL A N 1
ATOM 3760 C CA . VAL A 1 480 ? 14.210 55.526 47.556 1.00 24.08 549 VAL A CA 1
ATOM 3761 C C . VAL A 1 480 ? 13.037 56.497 47.605 1.00 25.68 549 VAL A C 1
ATOM 3762 O O . VAL A 1 480 ? 13.146 57.601 48.154 1.00 22.39 549 VAL A O 1
ATOM 3766 N N . ASN A 1 481 ? 11.898 56.102 47.032 1.00 23.13 550 ASN A N 1
ATOM 3767 C CA . ASN A 1 481 ? 10.706 56.938 47.087 1.00 19.91 550 ASN A CA 1
ATOM 3768 C C . ASN A 1 481 ? 10.288 57.188 48.529 1.00 27.59 550 ASN A C 1
ATOM 3769 O O . ASN A 1 481 ? 10.018 58.328 48.921 1.00 26.28 550 ASN A O 1
ATOM 3774 N N . SER A 1 482 ? 10.258 56.125 49.340 1.00 26.38 551 SER A N 1
ATOM 3775 C CA . SER A 1 482 ? 9.773 56.228 50.714 1.00 27.86 551 SER A CA 1
ATOM 3776 C C . SER A 1 482 ? 10.583 57.239 51.516 1.00 27.48 551 SER A C 1
ATOM 3777 O O . SER A 1 482 ? 10.020 58.076 52.230 1.00 26.58 551 SER A O 1
ATOM 3780 N N . SER A 1 483 ? 11.912 57.180 51.410 1.00 24.99 552 SER A N 1
ATOM 3781 C CA . SER A 1 483 ? 12.743 58.154 52.108 1.00 23.99 552 SER A CA 1
ATOM 3782 C C . SER A 1 483 ? 12.634 59.541 51.483 1.00 29.13 552 SER A C 1
ATOM 3783 O O . SER A 1 483 ? 12.863 60.543 52.170 1.00 28.41 552 SER A O 1
ATOM 3786 N N . ASN A 1 484 ? 12.297 59.623 50.191 1.00 29.25 553 ASN A N 1
ATOM 3787 C CA . ASN A 1 484 ? 12.103 60.929 49.567 1.00 25.45 553 ASN A CA 1
ATOM 3788 C C . ASN A 1 484 ? 10.873 61.631 50.133 1.00 25.82 553 ASN A C 1
ATOM 3789 O O . ASN A 1 484 ? 10.878 62.857 50.303 1.00 25.91 553 ASN A O 1
ATOM 3794 N N . GLU A 1 485 ? 9.814 60.870 50.441 1.00 23.85 554 GLU A N 1
ATOM 3795 C CA . GLU A 1 485 ? 8.611 61.470 51.017 1.00 29.29 554 GLU A CA 1
ATOM 3796 C C . GLU A 1 485 ? 8.886 62.021 52.410 1.00 27.86 554 GLU A C 1
ATOM 3797 O O . GLU A 1 485 ? 8.517 63.157 52.724 1.00 33.62 554 GLU A O 1
ATOM 3803 N N . THR A 1 486 ? 9.504 61.212 53.273 1.00 27.90 555 THR A N 1
ATOM 3804 C CA . THR A 1 486 ? 9.835 61.678 54.616 1.00 30.98 555 THR A CA 1
ATOM 3805 C C . THR A 1 486 ? 10.722 62.920 54.568 1.00 29.83 555 THR A C 1
ATOM 3806 O O . THR A 1 486 ? 10.495 63.883 55.308 1.00 30.32 555 THR A O 1
ATOM 3810 N N . LEU A 1 487 ? 11.733 62.918 53.698 1.00 34.20 556 LEU A N 1
ATOM 3811 C CA . LEU A 1 487 ? 12.574 64.101 53.549 1.00 28.43 556 LEU A CA 1
ATOM 3812 C C . LEU A 1 487 ? 11.762 65.279 53.022 1.00 31.08 556 LEU A C 1
ATOM 3813 O O . LEU A 1 487 ? 11.910 66.406 53.505 1.00 33.26 556 LEU A O 1
ATOM 3818 N N . TYR A 1 488 ? 10.871 65.034 52.057 1.00 27.47 557 TYR A N 1
ATOM 3819 C CA . TYR A 1 488 ? 10.041 66.117 51.538 1.00 29.93 557 TYR A CA 1
ATOM 3820 C C . TYR A 1 488 ? 9.156 66.702 52.633 1.00 31.55 557 TYR A C 1
ATOM 3821 O O . TYR A 1 488 ? 9.099 67.923 52.814 1.00 31.86 557 TYR A O 1
ATOM 3830 N N . ASN A 1 489 ? 8.447 65.840 53.367 1.00 30.05 558 ASN A N 1
ATOM 3831 C CA . ASN A 1 489 ? 7.584 66.320 54.442 1.00 33.05 558 ASN A CA 1
ATOM 3832 C C . ASN A 1 489 ? 8.381 67.080 55.494 1.00 35.28 558 ASN A C 1
ATOM 3833 O O . ASN A 1 489 ? 7.960 68.149 55.953 1.00 31.48 558 ASN A O 1
ATOM 3838 N N . SER A 1 490 ? 9.542 66.546 55.878 1.00 32.10 559 SER A N 1
ATOM 3839 C CA . SER A 1 490 ? 10.398 67.225 56.845 1.00 29.93 559 SER A CA 1
ATOM 3840 C C . SER A 1 490 ? 10.813 68.603 56.339 1.00 36.24 559 SER A C 1
ATOM 3841 O O . SER A 1 490 ? 10.755 69.592 57.080 1.00 39.04 559 SER A O 1
ATOM 3844 N N . VAL A 1 491 ? 11.226 68.690 55.072 1.00 32.26 560 VAL A N 1
ATOM 3845 C CA . VAL A 1 491 ? 11.647 69.972 54.513 1.00 30.70 560 VAL A CA 1
ATOM 3846 C C . VAL A 1 491 ? 10.445 70.887 54.306 1.00 35.98 560 VAL A C 1
ATOM 3847 O O . VAL A 1 491 ? 10.536 72.107 54.491 1.00 38.22 560 VAL A O 1
ATOM 3851 N N . TYR A 1 492 ? 9.299 70.315 53.928 1.00 31.87 561 TYR A N 1
ATOM 3852 C CA . TYR A 1 492 ? 8.091 71.118 53.763 1.00 31.04 561 TYR A CA 1
ATOM 3853 C C . TYR A 1 492 ? 7.638 71.712 55.091 1.00 36.95 561 TYR A C 1
ATOM 3854 O O . TYR A 1 492 ? 7.203 72.868 55.143 1.00 40.94 561 TYR A O 1
ATOM 3863 N N . SER A 1 493 ? 7.735 70.939 56.177 1.00 34.14 562 SER A N 1
ATOM 3864 C CA . SER A 1 493 ? 7.394 71.474 57.491 1.00 36.39 562 SER A CA 1
ATOM 3865 C C . SER A 1 493 ? 8.355 72.584 57.897 1.00 39.14 562 SER A C 1
ATOM 3866 O O . SER A 1 493 ? 7.935 73.609 58.445 1.00 35.83 562 SER A O 1
ATOM 3869 N N . GLU A 1 494 ? 9.650 72.397 57.631 1.00 36.26 563 GLU A N 1
ATOM 3870 C CA . GLU A 1 494 ? 10.624 73.442 57.926 1.00 36.46 563 GLU A CA 1
ATOM 3871 C C . GLU A 1 494 ? 10.356 74.696 57.098 1.00 41.26 563 GLU A C 1
ATOM 3872 O O . GLU A 1 494 ? 10.550 75.820 57.578 1.00 40.23 563 GLU A O 1
ATOM 3878 N N . TYR A 1 495 ? 9.905 74.524 55.852 1.00 34.98 564 TYR A N 1
ATOM 3879 C CA . TYR A 1 495 ? 9.586 75.678 55.017 1.00 33.86 564 TYR A CA 1
ATOM 3880 C C . TYR A 1 495 ? 8.354 76.413 55.532 1.00 40.63 564 TYR A C 1
ATOM 3881 O O . TYR A 1 495 ? 8.312 77.649 55.523 1.00 43.21 564 TYR A O 1
ATOM 3890 N N . GLN A 1 496 ? 7.336 75.671 55.975 1.00 39.06 565 GLN A N 1
ATOM 3891 C CA . GLN A 1 496 ? 6.148 76.314 56.529 1.00 40.38 565 GLN A CA 1
ATOM 3892 C C . GLN A 1 496 ? 6.465 77.015 57.843 1.00 46.67 565 GLN A C 1
ATOM 3893 O O . GLN A 1 496 ? 5.971 78.120 58.100 1.00 48.67 565 GLN A O 1
ATOM 3899 N N . SER A 1 497 ? 7.294 76.390 58.682 1.00 40.40 566 SER A N 1
ATOM 3900 C CA . SER A 1 497 ? 7.641 76.987 59.967 1.00 40.60 566 SER A CA 1
ATOM 3901 C C . SER A 1 497 ? 8.413 78.286 59.781 1.00 41.35 566 SER A C 1
ATOM 3902 O O . SER A 1 497 ? 8.146 79.278 60.469 1.00 37.32 566 SER A O 1
ATOM 3905 N N . LYS A 1 498 ? 9.361 78.305 58.847 1.00 38.59 567 LYS A N 1
ATOM 3906 C CA . LYS A 1 498 ? 10.227 79.461 58.661 1.00 34.53 567 LYS A CA 1
ATOM 3907 C C . LYS A 1 498 ? 9.578 80.586 57.861 1.00 39.20 567 LYS A C 1
ATOM 3908 O O . LYS A 1 498 ? 10.233 81.606 57.626 1.00 41.53 567 LYS A O 1
ATOM 3914 N N . SER A 1 499 ? 8.319 80.441 57.448 1.00 40.67 568 SER A N 1
ATOM 3915 C CA . SER A 1 499 ? 7.579 81.511 56.798 1.00 45.65 568 SER A CA 1
ATOM 3916 C C . SER A 1 499 ? 6.439 81.980 57.706 1.00 50.84 568 SER A C 1
ATOM 3917 O O . SER A 1 499 ? 6.487 81.804 58.934 1.00 46.95 568 SER A O 1
ATOM 3920 N N . GLY A 1 500 ? 5.412 82.567 57.099 1.00 51.26 569 GLY A N 1
ATOM 3921 C CA . GLY A 1 500 ? 4.239 83.028 57.820 1.00 45.88 569 GLY A CA 1
ATOM 3922 C C . GLY A 1 500 ? 3.324 81.897 58.242 1.00 48.85 569 GLY A C 1
ATOM 3923 O O . GLY A 1 500 ? 3.531 81.289 59.291 1.00 50.85 569 GLY A O 1
#

Organism: Campylobacter jejuni subsp. jejuni serotype O:2 (strain ATCC 700819 / NCTC 11168) (NCBI:txid192222)